Protein AF-0000000071049756 (afdb_homodimer)

Nearest PDB structures (foldseek):
  5l0g-assembly2_D-2  TM=4.565E-01  e=2.942E+00  Homo sapiens
  7sqc-assembly1_C2  TM=4.000E-01  e=3.088E+00  Chlamydomonas reinhardtii
  8u4d-assembly1_A  TM=2.046E-01  e=4.712E-01  Rattus norvegicus
  5vju-assembly1_A  TM=3.887E-01  e=8.916E+00  synthetic construct
  7k4b-assembly1_A  TM=1.771E-01  e=3.240E+00  Homo sapiens

pLDDT: mean 87.48, std 18.54, range [20.84, 98.81]

Structure (mmCIF, N/CA/C/O backbone):
data_AF-0000000071049756-model_v1
#
loop_
_entity.id
_entity.type
_entity.pdbx_description
1 polymer 'Fasting-inducible integral membrane protein tm6p1'
#
loop_
_atom_site.group_PDB
_atom_site.id
_atom_site.type_symbol
_atom_site.label_atom_id
_atom_site.label_alt_id
_atom_site.label_comp_id
_atom_site.label_asym_id
_atom_site.label_entity_id
_atom_site.label_seq_id
_atom_site.pdbx_PDB_ins_code
_atom_site.Cartn_x
_atom_site.Cartn_y
_atom_site.Cartn_z
_atom_site.occupancy
_atom_site.B_iso_or_equiv
_atom_site.auth_seq_id
_atom_site.auth_comp_id
_atom_site.auth_asym_id
_atom_site.auth_atom_id
_atom_site.pdbx_PDB_model_num
ATOM 1 N N . MET A 1 1 ? -2.248 23.75 33.906 1 20.84 1 MET A N 1
ATOM 2 C CA . MET A 1 1 ? -1.941 22.406 33.438 1 20.84 1 MET A CA 1
ATOM 3 C C . MET A 1 1 ? -1.346 22.438 32.031 1 20.84 1 MET A C 1
ATOM 5 O O . MET A 1 1 ? -1.974 22.938 31.094 1 20.84 1 MET A O 1
ATOM 9 N N . SER A 1 2 ? -0.082 22.641 31.875 1 26.31 2 SER A N 1
ATOM 10 C CA . SER A 1 2 ? 0.731 22.734 30.672 1 26.31 2 SER A CA 1
ATOM 11 C C . SER A 1 2 ? 0.388 21.625 29.688 1 26.31 2 SER A C 1
ATOM 13 O O . SER A 1 2 ? 0.354 20.453 30.062 1 26.31 2 SER A O 1
ATOM 15 N N . CYS A 1 3 ? -0.697 21.812 29 1 28.59 3 CYS A N 1
ATOM 16 C CA . CYS A 1 3 ? -1.045 20.875 27.938 1 28.59 3 CYS A CA 1
ATOM 17 C C . CYS A 1 3 ? 0.206 20.266 27.312 1 28.59 3 CYS A C 1
ATOM 19 O O . CYS A 1 3 ? 0.933 20.953 26.594 1 28.59 3 CYS A O 1
ATOM 21 N N . ARG A 1 4 ? 0.969 19.656 28.094 1 33.16 4 ARG A N 1
ATOM 22 C CA . ARG A 1 4 ? 2.111 18.875 27.641 1 33.16 4 ARG A CA 1
ATOM 23 C C . ARG A 1 4 ? 1.804 18.172 26.328 1 33.16 4 ARG A C 1
ATOM 25 O O . ARG A 1 4 ? 1.062 17.188 26.297 1 33.16 4 ARG A O 1
ATOM 32 N N . THR A 1 5 ? 1.308 18.812 25.312 1 37.47 5 THR A N 1
ATOM 33 C CA . THR A 1 5 ? 1.158 18.297 23.953 1 37.47 5 THR A CA 1
ATOM 34 C C . THR A 1 5 ? 2.246 17.281 23.625 1 37.47 5 THR A C 1
ATOM 36 O O . THR A 1 5 ? 3.436 17.594 23.688 1 37.47 5 THR A O 1
ATOM 39 N N . ASP A 1 6 ? 2.266 16.25 24.297 1 42.09 6 ASP A N 1
ATOM 40 C CA . ASP A 1 6 ? 3.119 15.117 23.969 1 42.09 6 ASP A CA 1
ATOM 41 C C . ASP A 1 6 ? 3.574 15.164 22.516 1 42.09 6 ASP A C 1
ATOM 43 O O . ASP A 1 6 ? 2.84 14.742 21.625 1 42.09 6 ASP A O 1
ATOM 47 N N . LYS A 1 7 ? 4.109 16.234 22.062 1 50.91 7 LYS A N 1
ATOM 48 C CA . LYS A 1 7 ? 4.609 16.797 20.812 1 50.91 7 LYS A CA 1
ATOM 49 C C . LYS A 1 7 ? 5.527 15.805 20.109 1 50.91 7 LYS A C 1
ATOM 51 O O . LYS A 1 7 ? 6.75 15.898 20.219 1 50.91 7 LYS A O 1
ATOM 56 N N . ARG A 1 8 ? 5.199 14.508 20.094 1 57.44 8 ARG A N 1
ATOM 57 C CA . ARG A 1 8 ? 6.055 13.547 19.406 1 57.44 8 ARG A CA 1
ATOM 58 C C . ARG A 1 8 ? 6.266 13.953 17.953 1 57.44 8 ARG A C 1
ATOM 60 O O . ARG A 1 8 ? 5.32 14.336 17.266 1 57.44 8 ARG A O 1
ATOM 67 N N . GLY A 1 9 ? 7.465 14.258 17.547 1 65.62 9 GLY A N 1
ATOM 68 C CA . GLY A 1 9 ? 7.934 14.766 16.266 1 65.62 9 GLY A CA 1
ATOM 69 C C . GLY A 1 9 ? 7.703 13.805 15.117 1 65.62 9 GLY A C 1
ATOM 70 O O . GLY A 1 9 ? 7.27 12.672 15.328 1 65.62 9 GLY A O 1
ATOM 71 N N . LEU A 1 10 ? 7.629 14.281 13.922 1 79.69 10 LEU A N 1
ATOM 72 C CA . LEU A 1 10 ? 7.445 13.578 12.656 1 79.69 10 LEU A CA 1
ATOM 73 C C . LEU A 1 10 ? 8.641 12.68 12.352 1 79.69 10 LEU A C 1
ATOM 75 O O . LEU A 1 10 ? 8.648 11.969 11.344 1 79.69 10 LEU A O 1
ATOM 79 N N . HIS A 1 11 ? 9.586 12.586 13.406 1 84.31 11 HIS A N 1
ATOM 80 C CA . HIS A 1 11 ? 10.828 11.859 13.148 1 84.31 11 HIS A CA 1
ATOM 81 C C . HIS A 1 11 ? 10.594 10.352 13.148 1 84.31 11 HIS A C 1
ATOM 83 O O . HIS A 1 11 ? 11.43 9.594 12.656 1 84.31 11 HIS A O 1
ATOM 89 N N . TYR A 1 12 ? 9.508 9.906 13.602 1 88 12 TYR A N 1
ATOM 90 C CA . TYR A 1 12 ? 9.25 8.477 13.656 1 88 12 TYR A CA 1
ATOM 91 C C . TYR A 1 12 ? 8.859 7.938 12.281 1 88 12 TYR A C 1
ATOM 93 O O . TYR A 1 12 ? 8.977 6.734 12.023 1 88 12 TYR A O 1
ATOM 101 N N . ILE A 1 13 ? 8.445 8.789 11.375 1 91.25 13 ILE A N 1
ATOM 102 C CA . ILE A 1 13 ? 7.926 8.352 10.086 1 91.25 13 ILE A CA 1
ATOM 103 C C . ILE A 1 13 ? 9.062 7.762 9.25 1 91.25 13 ILE A C 1
ATOM 105 O O . ILE A 1 13 ? 8.977 6.617 8.789 1 91.25 13 ILE A O 1
ATOM 109 N N . PRO A 1 14 ? 10.18 8.484 9.141 1 93.5 14 PRO A N 1
ATOM 110 C CA . PRO A 1 14 ? 11.273 7.895 8.359 1 93.5 14 PRO A CA 1
ATOM 111 C C . PRO A 1 14 ? 11.883 6.668 9.031 1 93.5 14 PRO A C 1
ATOM 113 O O . PRO A 1 14 ? 12.305 5.727 8.352 1 93.5 14 PRO A O 1
ATOM 116 N N . ILE A 1 15 ? 11.914 6.629 10.312 1 94.81 15 ILE A N 1
ATOM 117 C CA . ILE A 1 15 ? 12.438 5.48 11.039 1 94.81 15 ILE A CA 1
ATOM 118 C C . ILE A 1 15 ? 11.555 4.258 10.781 1 94.81 15 ILE A C 1
ATOM 120 O O . ILE A 1 15 ? 12.062 3.176 10.477 1 94.81 15 ILE A O 1
ATOM 124 N N . ALA A 1 16 ? 10.289 4.461 10.867 1 95.69 16 ALA A N 1
ATOM 125 C CA . ALA A 1 16 ? 9.352 3.367 10.633 1 95.69 16 ALA A CA 1
ATOM 126 C C . ALA A 1 16 ? 9.453 2.85 9.203 1 95.69 16 ALA A C 1
ATOM 128 O O . ALA A 1 16 ? 9.438 1.639 8.969 1 95.69 16 ALA A O 1
ATOM 129 N N . ALA A 1 17 ? 9.531 3.738 8.266 1 97.06 17 ALA A N 1
ATOM 130 C CA . ALA A 1 17 ? 9.656 3.338 6.863 1 97.06 17 ALA A CA 1
ATOM 131 C C . ALA A 1 17 ? 10.914 2.508 6.641 1 97.06 17 ALA A C 1
ATOM 133 O O . ALA A 1 17 ? 10.875 1.47 5.977 1 97.06 17 ALA A O 1
ATOM 134 N N . CYS A 1 18 ? 12.023 2.941 7.234 1 97.56 18 CYS A N 1
ATOM 135 C CA . CYS A 1 18 ? 13.289 2.227 7.09 1 97.56 18 CYS A CA 1
ATOM 136 C C . CYS A 1 18 ? 13.211 0.845 7.73 1 97.56 18 CYS A C 1
ATOM 138 O O . CYS A 1 18 ? 13.664 -0.14 7.152 1 97.56 18 CYS A O 1
ATOM 140 N N . LEU A 1 19 ? 12.609 0.785 8.859 1 97.81 19 LEU A N 1
ATOM 141 C CA . LEU A 1 19 ? 12.477 -0.495 9.547 1 97.81 19 LEU A CA 1
ATOM 142 C C . LEU A 1 19 ? 11.617 -1.461 8.742 1 97.81 19 LEU A C 1
ATOM 144 O O . LEU A 1 19 ? 11.906 -2.66 8.688 1 97.81 19 LEU A O 1
ATOM 148 N N . LEU A 1 20 ? 10.602 -0.933 8.133 1 98.56 20 LEU A N 1
ATOM 149 C CA . LEU A 1 20 ? 9.742 -1.768 7.297 1 98.56 20 LEU A CA 1
ATOM 150 C C . LEU A 1 20 ? 10.508 -2.301 6.09 1 98.56 20 LEU A C 1
ATOM 152 O O . LEU A 1 20 ? 10.391 -3.477 5.742 1 98.56 20 LEU A O 1
ATOM 156 N N . ILE A 1 21 ? 11.32 -1.48 5.477 1 98.62 21 ILE A N 1
ATOM 157 C CA . ILE A 1 21 ? 12.07 -1.901 4.301 1 98.62 21 ILE A CA 1
ATOM 158 C C . ILE A 1 21 ? 13.133 -2.924 4.699 1 98.62 21 ILE A C 1
ATOM 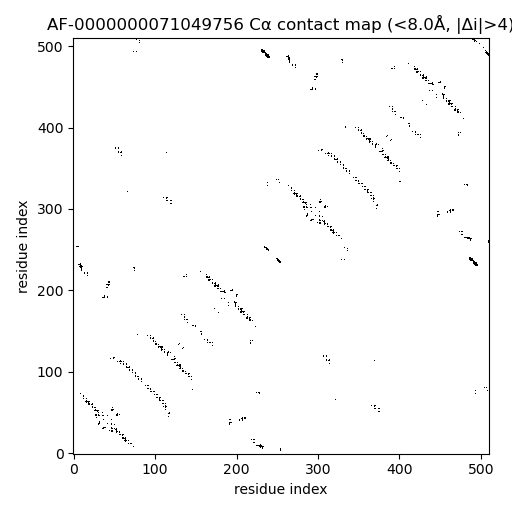160 O O . ILE A 1 21 ? 13.297 -3.949 4.031 1 98.62 21 ILE A O 1
ATOM 164 N N . ILE A 1 22 ? 13.82 -2.672 5.793 1 98.69 22 ILE A N 1
ATOM 165 C CA . ILE A 1 22 ? 14.828 -3.609 6.285 1 98.69 22 ILE A CA 1
ATOM 166 C C . ILE A 1 22 ? 14.164 -4.945 6.613 1 98.69 22 ILE A C 1
ATOM 168 O O . ILE A 1 22 ? 14.672 -6.008 6.238 1 98.69 22 ILE A O 1
ATOM 172 N N . SER A 1 23 ? 13.039 -4.91 7.25 1 98.75 23 SER A N 1
ATOM 173 C CA . SER A 1 23 ? 12.305 -6.129 7.574 1 98.75 23 SER A CA 1
ATOM 174 C C . SER A 1 23 ? 11.875 -6.863 6.312 1 98.75 23 SER A C 1
ATOM 176 O O . SER A 1 23 ? 11.953 -8.094 6.246 1 98.75 23 SER A O 1
ATOM 178 N N . ALA A 1 24 ? 11.391 -6.09 5.34 1 98.75 24 ALA A N 1
ATOM 179 C CA . ALA A 1 24 ? 10.984 -6.695 4.07 1 98.75 24 ALA A CA 1
ATOM 180 C C . ALA A 1 24 ? 12.141 -7.469 3.441 1 98.75 24 ALA A C 1
ATOM 182 O O . ALA A 1 24 ? 11.977 -8.609 3.016 1 98.75 24 ALA A O 1
ATOM 183 N N . CYS A 1 25 ? 13.352 -6.875 3.436 1 98.56 25 CYS A N 1
ATOM 184 C CA . CYS A 1 25 ? 14.516 -7.492 2.816 1 98.56 25 CYS A CA 1
ATOM 185 C C . CYS A 1 25 ? 14.992 -8.695 3.621 1 98.56 25 CYS A C 1
ATOM 187 O O . CYS A 1 25 ? 15.289 -9.75 3.053 1 98.56 25 CYS A O 1
ATOM 189 N N . VAL A 1 26 ? 14.969 -8.555 4.926 1 98.5 26 VAL A N 1
ATOM 190 C CA . VAL A 1 26 ? 15.484 -9.617 5.785 1 98.5 26 VAL A CA 1
ATOM 191 C C . VAL A 1 26 ? 14.531 -10.805 5.77 1 98.5 26 VAL A C 1
ATOM 193 O O . VAL A 1 26 ? 14.961 -11.953 5.621 1 98.5 26 VAL A O 1
ATOM 196 N N . ILE A 1 27 ? 13.273 -10.586 5.859 1 98.56 27 ILE A N 1
ATOM 197 C CA . ILE A 1 27 ? 12.281 -11.656 5.914 1 98.56 27 ILE A CA 1
ATOM 198 C C . ILE A 1 27 ? 12.219 -12.375 4.57 1 98.56 27 ILE A C 1
ATOM 200 O O . ILE A 1 27 ? 12.258 -13.609 4.516 1 98.56 27 ILE A O 1
ATOM 204 N N . SER A 1 28 ? 12.133 -11.609 3.504 1 98.38 28 SER A N 1
ATOM 205 C CA . SER A 1 28 ? 12.039 -12.234 2.189 1 98.38 28 SER A CA 1
ATOM 206 C C . SER A 1 28 ? 13.305 -13.023 1.86 1 98.38 28 SER A C 1
ATOM 208 O O . SER A 1 28 ? 13.227 -14.141 1.337 1 98.38 28 SER A O 1
ATOM 210 N N . TYR A 1 29 ? 14.5 -12.484 2.201 1 98.31 29 TYR A N 1
ATOM 211 C CA . TYR A 1 29 ? 15.75 -13.188 1.979 1 98.31 29 TYR A CA 1
ATOM 212 C C . TYR A 1 29 ? 15.789 -14.492 2.77 1 98.31 29 TYR A C 1
ATOM 214 O O . TYR A 1 29 ? 16.156 -15.539 2.234 1 98.31 29 TYR A O 1
ATOM 222 N N . SER A 1 30 ? 15.391 -14.391 4.074 1 98.5 30 SER A N 1
ATOM 223 C CA . SER A 1 30 ? 15.438 -15.562 4.941 1 98.5 30 SER A CA 1
ATOM 224 C C . SER A 1 30 ? 14.539 -16.672 4.418 1 98.5 30 SER A C 1
ATOM 226 O O . SER A 1 30 ? 14.938 -17.828 4.371 1 98.5 30 SER A O 1
ATOM 228 N N . ILE A 1 31 ? 13.352 -16.359 3.984 1 98.25 31 ILE A N 1
ATOM 229 C CA . ILE A 1 31 ? 12.414 -17.359 3.469 1 98.25 31 ILE A CA 1
ATOM 230 C C . ILE A 1 31 ? 12.93 -17.922 2.146 1 98.25 31 ILE A C 1
ATOM 232 O O . ILE A 1 31 ? 12.953 -19.141 1.948 1 98.25 31 ILE A O 1
ATOM 236 N N . SER A 1 32 ? 13.375 -17.031 1.275 1 97.94 32 SER A N 1
ATOM 237 C CA . SER A 1 32 ? 13.883 -17.453 -0.027 1 97.94 32 SER A CA 1
ATOM 238 C C . SER A 1 32 ? 15.078 -18.391 0.123 1 97.94 32 SER A C 1
ATOM 240 O O . SER A 1 32 ? 15.172 -19.391 -0.583 1 97.94 32 SER A O 1
ATOM 242 N N . ALA A 1 33 ? 15.969 -18.031 1.035 1 97.38 33 ALA A N 1
ATOM 243 C CA . ALA A 1 33 ? 17.156 -18.844 1.29 1 97.38 33 ALA A CA 1
ATOM 244 C C . ALA A 1 33 ? 16.766 -20.219 1.842 1 97.38 33 ALA A C 1
ATOM 246 O O . ALA A 1 33 ? 17.344 -21.234 1.449 1 97.38 33 ALA A O 1
ATOM 247 N N . THR A 1 34 ? 15.773 -20.219 2.76 1 97.38 34 THR A N 1
ATOM 248 C CA . THR A 1 34 ? 15.328 -21.453 3.383 1 97.38 34 THR A CA 1
ATOM 249 C C . THR A 1 34 ? 14.727 -22.391 2.344 1 97.38 34 THR A C 1
ATOM 251 O O . THR A 1 34 ? 14.969 -23.609 2.379 1 97.38 34 THR A O 1
ATOM 254 N N . TYR A 1 35 ? 14.047 -21.891 1.312 1 97.19 35 TYR A N 1
ATOM 255 C CA . TYR A 1 35 ? 13.375 -22.719 0.317 1 97.19 35 TYR A CA 1
ATOM 256 C C . TYR A 1 35 ? 14.242 -22.906 -0.919 1 97.19 35 TYR A C 1
ATOM 258 O O . TYR A 1 35 ? 13.867 -23.625 -1.848 1 97.19 35 TYR A O 1
ATOM 266 N N . GLY A 1 36 ? 15.367 -22.188 -0.987 1 97.12 36 GLY A N 1
ATOM 267 C CA . GLY A 1 36 ? 16.266 -22.297 -2.127 1 97.12 36 GLY A CA 1
ATOM 268 C C . GLY A 1 36 ? 15.727 -21.625 -3.375 1 97.12 36 GLY A C 1
ATOM 269 O O . GLY A 1 36 ? 15.977 -22.078 -4.492 1 97.12 36 GLY A O 1
ATOM 270 N N . HIS A 1 37 ? 14.906 -20.562 -3.152 1 96.75 37 HIS A N 1
ATOM 271 C CA . HIS A 1 37 ? 14.281 -19.859 -4.27 1 96.75 37 HIS A CA 1
ATOM 272 C C . HIS A 1 37 ? 15.266 -18.922 -4.965 1 96.75 37 HIS A C 1
ATOM 274 O O . HIS A 1 37 ? 15.039 -18.516 -6.102 1 96.75 37 HIS A O 1
ATOM 280 N N . SER A 1 38 ? 16.344 -18.5 -4.293 1 96.12 38 SER A N 1
ATOM 281 C CA . SER A 1 38 ? 17.375 -17.641 -4.832 1 96.12 38 SER A CA 1
ATOM 282 C C . SER A 1 38 ? 18.75 -18.031 -4.297 1 96.12 38 SER A C 1
ATOM 284 O O . SER A 1 38 ? 18.859 -18.844 -3.381 1 96.12 38 SER A O 1
ATOM 286 N N . SER A 1 39 ? 19.781 -17.391 -4.949 1 96 39 SER A N 1
ATOM 287 C CA . SER A 1 39 ? 21.141 -17.656 -4.484 1 96 39 SER A CA 1
ATOM 288 C C . SER A 1 39 ? 21.328 -17.203 -3.037 1 96 39 SER A C 1
ATOM 290 O O . SER A 1 39 ? 20.797 -16.172 -2.627 1 96 39 SER A O 1
ATOM 292 N N . LEU A 1 40 ? 22.047 -18 -2.324 1 94.75 40 LEU A N 1
ATOM 293 C CA . LEU A 1 40 ? 22.328 -17.656 -0.937 1 94.75 40 LEU A CA 1
ATOM 294 C C . LEU A 1 40 ? 23.281 -16.469 -0.859 1 94.75 40 LEU A C 1
ATOM 296 O O . LEU A 1 40 ? 23.094 -15.555 -0.045 1 94.75 40 LEU A O 1
ATOM 300 N N . LEU A 1 41 ? 24.266 -16.578 -1.841 1 95.12 41 LEU A N 1
ATOM 301 C CA . LEU A 1 41 ? 25.266 -15.523 -1.833 1 95.12 41 LEU A CA 1
ATOM 302 C C . LEU A 1 41 ? 25.016 -14.531 -2.959 1 95.12 41 LEU A C 1
ATOM 304 O O . LEU A 1 41 ? 24.859 -14.922 -4.121 1 95.12 41 LEU A O 1
ATOM 308 N N . PHE A 1 42 ? 24.938 -13.297 -2.613 1 96.25 42 PHE A N 1
ATOM 309 C CA . PHE A 1 42 ? 24.844 -12.164 -3.531 1 96.25 42 PHE A CA 1
ATOM 310 C C . PHE A 1 42 ? 23.594 -12.266 -4.398 1 96.25 42 PH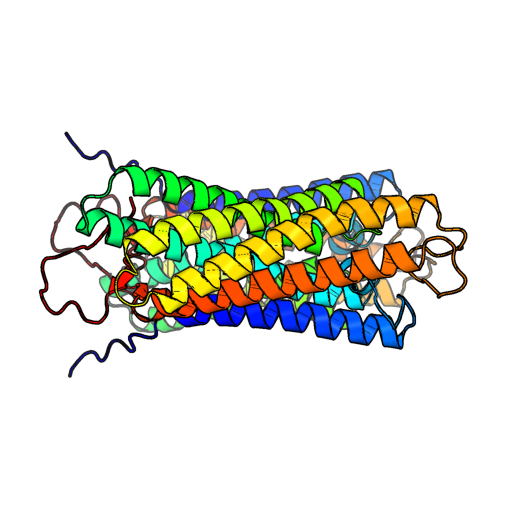E A C 1
ATOM 312 O O . PHE A 1 42 ? 23.672 -12.148 -5.621 1 96.25 42 PHE A O 1
ATOM 319 N N . PRO A 1 43 ? 22.5 -12.555 -3.834 1 98 43 PRO A N 1
ATOM 320 C CA . PRO A 1 43 ? 21.266 -12.484 -4.613 1 98 43 PRO A CA 1
ATOM 321 C C . PRO A 1 43 ? 20.797 -11.055 -4.852 1 98 43 PRO A C 1
ATOM 323 O O . PRO A 1 43 ? 21.172 -10.148 -4.094 1 98 43 PRO A O 1
ATOM 326 N N . TYR A 1 44 ? 20.109 -10.859 -5.953 1 97.94 44 TYR A N 1
ATOM 327 C CA . TYR A 1 44 ? 19.359 -9.609 -6.035 1 97.94 44 TYR A CA 1
ATOM 328 C C . TYR A 1 44 ? 18.281 -9.555 -4.957 1 97.94 44 TYR A C 1
ATOM 330 O O . TYR A 1 44 ? 17.688 -10.578 -4.609 1 97.94 44 TYR A O 1
ATOM 338 N N . ILE A 1 45 ? 18 -8.336 -4.469 1 97.94 45 ILE A N 1
ATOM 339 C CA . ILE A 1 45 ? 16.859 -8.141 -3.572 1 97.94 45 ILE A CA 1
ATOM 340 C C . ILE A 1 45 ? 15.57 -8.602 -4.262 1 97.94 45 ILE A C 1
ATOM 342 O O . ILE A 1 45 ? 14.742 -9.281 -3.658 1 97.94 45 ILE A O 1
ATOM 346 N N . SER A 1 46 ? 15.391 -8.312 -5.504 1 96.06 46 SER A N 1
ATOM 347 C CA . SER A 1 46 ? 14.203 -8.656 -6.277 1 96.06 46 SER A CA 1
ATOM 348 C C . SER A 1 46 ? 14.039 -10.164 -6.391 1 96.06 46 SER A C 1
ATOM 350 O O . SER A 1 46 ? 12.914 -10.672 -6.402 1 96.06 46 SER A O 1
ATOM 352 N N . ASP A 1 47 ? 15.18 -10.914 -6.516 1 97.25 47 ASP A N 1
ATOM 353 C CA . ASP A 1 47 ? 15.125 -12.367 -6.578 1 97.25 47 ASP A CA 1
ATOM 354 C C . ASP A 1 47 ? 14.656 -12.961 -5.25 1 97.25 47 ASP A C 1
ATOM 356 O O . ASP A 1 47 ? 13.938 -13.961 -5.227 1 97.25 47 ASP A O 1
ATOM 360 N N . THR A 1 48 ? 15.055 -12.32 -4.16 1 97.88 48 THR A N 1
ATOM 361 C CA . THR A 1 48 ? 14.727 -12.844 -2.836 1 97.88 48 THR A CA 1
ATOM 362 C C . THR A 1 48 ? 13.258 -12.594 -2.498 1 97.88 48 THR A C 1
ATOM 364 O O . THR A 1 48 ? 12.758 -13.094 -1.492 1 97.88 48 THR A O 1
ATOM 367 N N . ALA A 1 49 ? 12.562 -11.852 -3.357 1 97.44 49 ALA A N 1
ATOM 368 C CA . ALA A 1 49 ? 11.156 -11.516 -3.123 1 97.44 49 ALA A CA 1
ATOM 369 C C . ALA A 1 49 ? 10.289 -11.93 -4.309 1 97.44 49 ALA A C 1
ATOM 371 O O . ALA A 1 49 ? 9.227 -11.352 -4.535 1 97.44 49 ALA A O 1
ATOM 372 N N . ALA A 1 50 ? 10.703 -12.898 -5.039 1 96.25 50 ALA A N 1
ATOM 373 C CA . ALA A 1 50 ? 10.102 -13.172 -6.344 1 96.25 50 ALA A CA 1
ATOM 374 C C . ALA A 1 50 ? 8.984 -14.203 -6.227 1 96.25 50 ALA A C 1
ATOM 376 O O . ALA A 1 50 ? 8.023 -14.188 -7.004 1 96.25 50 ALA A O 1
ATOM 377 N N . LEU A 1 51 ? 9.062 -15.094 -5.258 1 96.56 51 LEU A N 1
ATOM 378 C CA . LEU A 1 51 ? 8.156 -16.234 -5.199 1 96.56 51 LEU A CA 1
ATOM 379 C C . LEU A 1 51 ? 7.387 -16.25 -3.883 1 96.56 51 LEU A C 1
ATOM 381 O O . LEU A 1 51 ? 7.766 -15.562 -2.93 1 96.56 51 LEU A O 1
ATOM 385 N N . LYS A 1 52 ? 6.273 -16.953 -3.896 1 95.25 52 LYS A N 1
ATOM 386 C CA . LYS A 1 52 ? 5.574 -17.172 -2.635 1 95.25 52 LYS A CA 1
ATOM 387 C C . LYS A 1 52 ? 6.32 -18.188 -1.767 1 95.25 52 LYS A C 1
ATOM 389 O O . LYS A 1 52 ? 6.957 -19.109 -2.281 1 95.25 52 LYS A O 1
ATOM 394 N N . PRO A 1 53 ? 6.391 -17.984 -0.457 1 97.12 53 PRO A N 1
ATOM 395 C CA . PRO A 1 53 ? 5.578 -17.016 0.28 1 97.12 53 PRO A CA 1
ATOM 396 C C . PRO A 1 53 ? 6.312 -15.695 0.526 1 97.12 53 PRO A C 1
ATOM 398 O O . PRO A 1 53 ? 5.715 -14.727 1.008 1 97.12 53 PRO A O 1
ATOM 401 N N . GLU A 1 54 ? 7.66 -15.664 0.224 1 97.88 54 GLU A N 1
ATOM 402 C CA . GLU A 1 54 ? 8.469 -14.5 0.573 1 97.88 54 GLU A CA 1
ATOM 403 C C . GLU A 1 54 ? 7.938 -13.242 -0.104 1 97.88 54 GLU A C 1
ATOM 405 O O . GLU A 1 54 ? 8.016 -12.148 0.46 1 97.88 54 GLU A O 1
ATOM 410 N N . ARG A 1 55 ? 7.387 -13.383 -1.289 1 97.69 55 ARG A N 1
ATOM 411 C CA . ARG A 1 55 ? 6.906 -12.203 -2.002 1 97.69 55 ARG A CA 1
ATOM 412 C C . ARG A 1 55 ? 5.738 -11.555 -1.265 1 97.69 55 ARG A C 1
ATOM 414 O O . ARG A 1 55 ? 5.551 -10.344 -1.332 1 97.69 55 ARG A O 1
ATOM 421 N N . CYS A 1 56 ? 4.871 -12.312 -0.598 1 98.19 56 CYS A N 1
ATOM 422 C CA . CYS A 1 56 ? 3.727 -11.797 0.141 1 98.19 56 CYS A CA 1
ATOM 423 C C . CYS A 1 56 ? 4.18 -10.898 1.287 1 98.19 56 CYS A C 1
ATOM 425 O O . CYS A 1 56 ? 3.652 -9.797 1.464 1 98.19 56 CYS A O 1
ATOM 427 N N . PHE A 1 57 ? 5.141 -11.43 2.02 1 98.25 57 PHE A N 1
ATOM 428 C CA . PHE A 1 57 ? 5.676 -10.664 3.141 1 98.25 57 PHE A CA 1
ATOM 429 C C . PHE A 1 57 ? 6.367 -9.398 2.65 1 98.25 57 PHE A C 1
ATOM 431 O O . PHE A 1 57 ? 6.18 -8.32 3.217 1 98.25 57 PHE A O 1
ATOM 438 N N . PHE A 1 58 ? 7.211 -9.562 1.617 1 98.62 58 PHE A N 1
ATOM 439 C CA . PHE A 1 58 ? 7.891 -8.414 1.033 1 98.62 58 PHE A CA 1
ATOM 440 C C . PHE A 1 58 ? 6.887 -7.379 0.552 1 98.62 58 PHE A C 1
ATOM 442 O O . PHE A 1 58 ? 7.027 -6.188 0.838 1 98.62 58 PHE A O 1
ATOM 449 N N . GLY A 1 59 ? 5.871 -7.852 -0.195 1 98.44 59 GLY A N 1
ATOM 450 C CA . GLY A 1 59 ? 4.852 -6.953 -0.716 1 98.44 59 GLY A CA 1
ATOM 451 C C . GLY A 1 59 ? 4.141 -6.164 0.367 1 98.44 59 GLY A C 1
ATOM 452 O O . GLY A 1 59 ? 3.969 -4.949 0.245 1 98.44 59 GLY A O 1
ATOM 453 N N . GLN A 1 60 ? 3.723 -6.805 1.426 1 98.62 60 GLN A N 1
ATOM 454 C CA . GLN A 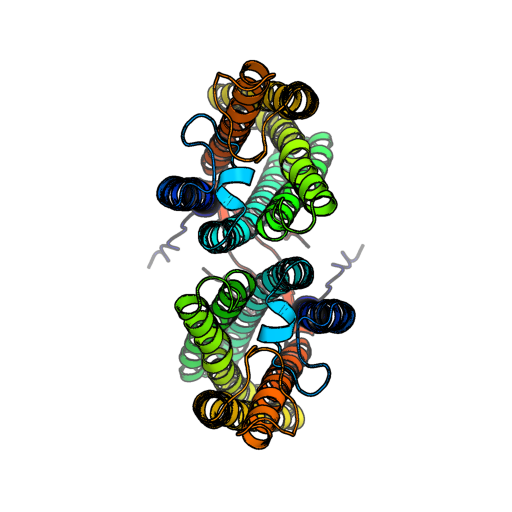1 60 ? 3.018 -6.156 2.525 1 98.62 60 GLN A CA 1
ATOM 455 C C . GLN A 1 60 ? 3.871 -5.062 3.156 1 98.62 60 GLN A C 1
ATOM 457 O O . GLN A 1 60 ? 3.422 -3.92 3.293 1 98.62 60 GLN A O 1
ATOM 462 N N . LEU A 1 61 ? 5.07 -5.414 3.502 1 98.75 61 LEU A N 1
ATOM 463 C CA . LEU A 1 61 ? 5.945 -4.492 4.219 1 98.75 61 LEU A CA 1
ATOM 464 C C . LEU A 1 61 ? 6.383 -3.346 3.314 1 98.75 61 LEU A C 1
ATOM 466 O O . LEU A 1 61 ? 6.414 -2.189 3.744 1 98.75 61 LEU A O 1
ATOM 470 N N . MET A 1 62 ? 6.68 -3.672 2.062 1 98.75 62 MET A N 1
ATOM 471 C CA . MET A 1 62 ? 7.164 -2.65 1.137 1 98.75 62 MET A CA 1
ATOM 472 C C . MET A 1 62 ? 6.055 -1.672 0.777 1 98.75 62 MET A C 1
ATOM 474 O O . MET A 1 62 ? 6.309 -0.484 0.568 1 98.75 62 MET A O 1
ATOM 478 N N . ASN A 1 63 ? 4.816 -2.191 0.631 1 98.75 63 ASN A N 1
ATOM 479 C CA . ASN A 1 63 ? 3.709 -1.278 0.358 1 98.75 63 ASN A CA 1
ATOM 480 C C . ASN A 1 63 ? 3.463 -0.331 1.528 1 98.75 63 ASN A C 1
ATOM 482 O O . ASN A 1 63 ? 3.186 0.853 1.326 1 98.75 63 ASN A O 1
ATOM 486 N N . MET A 1 64 ? 3.553 -0.828 2.748 1 98.38 64 MET A N 1
ATOM 487 C CA . MET A 1 64 ? 3.439 0.039 3.916 1 98.38 64 MET A CA 1
ATOM 488 C C . MET A 1 64 ? 4.57 1.062 3.947 1 98.38 64 MET A C 1
ATOM 490 O O . MET A 1 64 ? 4.344 2.236 4.238 1 98.38 64 MET A O 1
ATOM 494 N N . ALA A 1 65 ? 5.754 0.614 3.643 1 98.5 65 ALA A N 1
ATOM 495 C CA . ALA A 1 65 ? 6.914 1.502 3.621 1 98.5 65 ALA A CA 1
ATOM 496 C C . ALA A 1 65 ? 6.762 2.576 2.549 1 98.5 65 ALA A C 1
ATOM 498 O O . ALA A 1 65 ? 7.133 3.732 2.762 1 98.5 65 ALA A O 1
ATOM 499 N N . ALA A 1 66 ? 6.266 2.141 1.381 1 98.38 66 ALA A N 1
ATOM 500 C CA . ALA A 1 66 ? 6.074 3.09 0.286 1 98.38 66 ALA A CA 1
ATOM 501 C C . ALA A 1 66 ? 5.105 4.199 0.682 1 98.38 66 ALA A C 1
ATOM 503 O O . ALA A 1 66 ? 5.352 5.375 0.411 1 98.38 66 ALA A O 1
ATOM 504 N N . ALA A 1 67 ? 4.027 3.85 1.319 1 96.94 67 ALA A N 1
ATOM 505 C CA . ALA A 1 67 ? 3.057 4.84 1.774 1 96.94 67 ALA A CA 1
ATOM 506 C C . ALA A 1 67 ? 3.678 5.789 2.795 1 96.94 67 ALA A C 1
ATOM 508 O O . ALA A 1 67 ? 3.518 7.008 2.695 1 96.94 67 ALA A O 1
ATOM 509 N N . LEU A 1 68 ? 4.375 5.254 3.756 1 95.69 68 LEU A N 1
ATOM 510 C CA . LEU A 1 68 ? 5.008 6.062 4.793 1 95.69 68 LEU A CA 1
ATOM 511 C C . LEU A 1 68 ? 6.082 6.965 4.195 1 95.69 68 LEU A C 1
ATOM 513 O O . LEU A 1 68 ? 6.234 8.117 4.613 1 95.69 68 LEU A O 1
ATOM 517 N N . SER A 1 69 ? 6.809 6.379 3.26 1 97.25 69 SER A N 1
ATOM 518 C CA . SER A 1 69 ? 7.863 7.156 2.621 1 97.25 69 SER A CA 1
ATOM 519 C C . SER A 1 69 ? 7.289 8.352 1.864 1 97.25 69 SER A C 1
ATOM 521 O O . SER A 1 69 ? 7.844 9.453 1.916 1 97.25 69 SER A O 1
ATOM 523 N N . GLY A 1 70 ? 6.234 8.094 1.119 1 95.88 70 GLY A N 1
ATOM 524 C CA . GLY A 1 70 ? 5.59 9.211 0.447 1 95.88 70 GLY A CA 1
ATOM 525 C C . GLY A 1 70 ? 5.148 10.305 1.397 1 95.88 70 GLY A C 1
ATOM 526 O O . GLY A 1 70 ? 5.348 11.492 1.121 1 95.88 70 GLY A O 1
ATOM 527 N N . PHE A 1 71 ? 4.609 9.891 2.521 1 92.19 71 PHE A N 1
ATOM 528 C CA . PHE A 1 71 ? 4.176 10.844 3.531 1 92.19 71 PHE A CA 1
ATOM 529 C C . PHE A 1 71 ? 5.363 11.594 4.117 1 92.19 71 PHE A C 1
ATOM 531 O O . PHE A 1 71 ? 5.289 12.805 4.352 1 92.19 71 PHE A O 1
ATOM 538 N N . CYS A 1 72 ? 6.387 10.883 4.344 1 92.88 72 CYS A N 1
ATOM 539 C CA . CYS A 1 72 ? 7.609 11.477 4.875 1 92.88 72 CYS A CA 1
ATOM 540 C C . CYS A 1 72 ? 8.141 12.555 3.939 1 92.88 72 CYS A C 1
ATOM 542 O O . CYS A 1 72 ? 8.516 13.641 4.387 1 92.88 72 CYS A O 1
ATOM 544 N N . MET A 1 73 ? 8.148 12.266 2.701 1 94.81 73 MET A N 1
ATOM 545 C CA . MET A 1 73 ? 8.672 13.211 1.717 1 94.81 73 MET A CA 1
ATOM 546 C C . MET A 1 73 ? 7.77 14.438 1.615 1 94.81 73 MET A C 1
ATOM 548 O O . MET A 1 73 ? 8.25 15.547 1.374 1 94.81 73 MET A O 1
ATOM 552 N N . TYR A 1 74 ? 6.547 14.227 1.784 1 92.25 74 TYR A N 1
ATOM 553 C CA . TYR A 1 74 ? 5.613 15.344 1.821 1 92.25 74 TYR A CA 1
ATOM 554 C C . TYR A 1 74 ? 5.887 16.25 3.02 1 92.25 74 TYR A C 1
ATOM 556 O O . TYR A 1 74 ? 5.949 17.469 2.883 1 92.25 74 TYR A O 1
ATOM 564 N N . CYS A 1 75 ? 6.023 15.625 4.16 1 89.12 75 CYS A N 1
ATOM 565 C CA . CYS A 1 75 ? 6.32 16.391 5.375 1 89.12 75 CYS A CA 1
ATOM 566 C C . CYS A 1 75 ? 7.621 17.156 5.227 1 89.12 75 CYS A C 1
ATOM 568 O O . CYS A 1 75 ? 7.711 18.312 5.641 1 89.12 75 CYS A O 1
ATOM 570 N N . TRP A 1 76 ? 8.617 16.5 4.727 1 91.38 76 TRP A N 1
ATOM 571 C CA . TRP A 1 76 ? 9.883 17.188 4.508 1 91.38 76 TRP A CA 1
ATOM 572 C C . TRP A 1 76 ? 9.695 18.406 3.6 1 91.38 76 TRP A C 1
ATOM 574 O O . TRP A 1 76 ? 10.281 19.469 3.84 1 91.38 76 TRP A O 1
ATOM 584 N N . HIS A 1 77 ? 8.961 18.219 2.516 1 91.06 77 HIS A N 1
ATOM 585 C CA . HIS A 1 77 ? 8.68 19.312 1.594 1 91.06 77 HIS A CA 1
ATOM 586 C C . HIS A 1 77 ? 8.078 20.5 2.324 1 91.06 77 HIS A C 1
ATOM 588 O O . HIS A 1 77 ? 8.523 21.641 2.135 1 91.06 77 HIS A O 1
ATOM 594 N N . LYS A 1 78 ? 7.117 20.25 3.215 1 86.44 78 LYS A N 1
ATOM 595 C CA . LYS A 1 78 ? 6.449 21.312 3.947 1 86.44 78 LYS A CA 1
ATOM 596 C C . LYS A 1 78 ? 7.418 22.047 4.879 1 86.44 78 LYS A C 1
ATOM 598 O O . LYS A 1 78 ? 7.422 23.266 4.949 1 86.44 78 LYS A O 1
ATOM 603 N N . GLN A 1 79 ? 8.141 21.25 5.535 1 84.12 79 GLN A N 1
ATOM 604 C CA . GLN A 1 79 ? 9.086 21.875 6.457 1 84.12 79 GLN A CA 1
ATOM 605 C C . GLN A 1 79 ? 10.164 22.641 5.703 1 84.12 79 GLN A C 1
ATOM 607 O O . GLN A 1 79 ? 10.625 23.688 6.16 1 84.12 79 GLN A O 1
ATOM 612 N N . ALA A 1 80 ? 10.656 22.172 4.598 1 87.81 80 ALA A N 1
ATOM 613 C CA . ALA A 1 80 ? 11.688 22.828 3.805 1 87.81 80 ALA A CA 1
ATOM 614 C C . ALA A 1 80 ? 11.188 24.156 3.24 1 87.81 80 ALA A C 1
ATOM 616 O O . ALA A 1 80 ? 11.906 25.156 3.256 1 87.81 80 ALA A O 1
ATOM 617 N N . VAL A 1 81 ? 9.992 24.125 2.719 1 86.25 81 VAL A N 1
ATOM 618 C CA . VAL A 1 81 ? 9.391 25.344 2.182 1 86.25 81 VAL A CA 1
ATOM 619 C C . VAL A 1 81 ? 9.297 26.406 3.277 1 86.25 81 VAL A C 1
ATOM 621 O O . VAL A 1 81 ? 9.594 27.578 3.039 1 86.25 81 VAL A O 1
ATOM 624 N N . GLN A 1 82 ? 8.945 25.984 4.445 1 82.12 82 GLN A N 1
ATOM 625 C CA . GLN A 1 82 ? 8.844 26.906 5.57 1 82.12 82 GLN A CA 1
ATOM 626 C C . GLN A 1 82 ? 10.211 27.484 5.934 1 82.12 82 GLN A C 1
ATOM 628 O O . GLN A 1 82 ? 10.336 28.688 6.176 1 82.12 82 GLN A O 1
ATOM 633 N N . ARG A 1 83 ? 11.18 26.703 5.965 1 81.38 83 ARG A N 1
ATOM 634 C CA . ARG A 1 83 ? 12.523 27.141 6.332 1 81.38 83 ARG A CA 1
ATOM 635 C C . ARG A 1 83 ? 13.109 28.062 5.266 1 81.38 83 ARG A C 1
ATOM 637 O O . ARG A 1 83 ? 13.797 29.031 5.586 1 81.38 83 ARG A O 1
ATOM 644 N N . LEU A 1 84 ? 12.82 27.719 4.078 1 84 84 LEU A N 1
ATOM 645 C CA . LEU A 1 84 ? 13.344 28.531 2.977 1 84 84 LEU A CA 1
ATOM 646 C C . LEU A 1 84 ? 12.641 29.875 2.914 1 84 84 LEU A C 1
ATOM 648 O O . LEU A 1 84 ? 13.25 30.875 2.537 1 84 84 LEU A O 1
ATOM 652 N N . ALA A 1 85 ? 11.367 29.859 3.209 1 77 85 ALA A N 1
ATOM 653 C CA . ALA A 1 85 ? 10.617 31.109 3.25 1 77 85 ALA A CA 1
ATOM 654 C C . ALA A 1 85 ? 11.195 32.062 4.301 1 77 85 ALA A C 1
ATOM 656 O O . ALA A 1 85 ? 11.242 33.281 4.094 1 77 85 ALA A O 1
ATOM 657 N N . LEU A 1 86 ? 11.719 31.547 5.312 1 75.94 86 LEU A N 1
ATOM 658 C CA . LEU A 1 86 ? 12.305 32.344 6.387 1 75.94 86 LEU A CA 1
ATOM 659 C C . LEU A 1 86 ? 13.656 32.906 5.969 1 75.94 86 LEU A C 1
ATOM 661 O O . LEU A 1 86 ? 14.062 33.969 6.438 1 75.94 86 LEU A O 1
ATOM 665 N N . THR A 1 87 ? 14.32 32.188 5.129 1 74.75 87 THR A N 1
ATOM 666 C CA . THR A 1 87 ? 15.664 32.625 4.734 1 74.75 87 THR A CA 1
ATOM 667 C C . THR A 1 87 ? 15.625 33.406 3.42 1 74.75 87 THR A C 1
ATOM 669 O O . THR A 1 87 ? 16.672 33.781 2.883 1 74.75 87 THR A O 1
ATOM 672 N N . ASN A 1 88 ? 14.438 33.688 2.852 1 71.25 88 ASN A N 1
ATOM 673 C CA . ASN A 1 88 ? 14.219 34.469 1.638 1 71.25 88 ASN A CA 1
ATOM 674 C C . ASN A 1 88 ? 14.93 33.875 0.438 1 71.25 88 ASN A C 1
ATOM 676 O O . ASN A 1 88 ? 15.555 34.562 -0.353 1 71.25 88 ASN A O 1
ATOM 680 N N . ARG A 1 89 ? 15.008 32.594 0.387 1 77.62 89 ARG A N 1
ATOM 681 C CA . ARG A 1 89 ? 15.625 31.891 -0.732 1 77.62 89 ARG A CA 1
ATOM 682 C C . ARG A 1 89 ? 14.562 31.297 -1.656 1 77.62 89 ARG A C 1
ATOM 684 O O . ARG A 1 89 ? 14.219 30.125 -1.539 1 77.62 89 ARG A O 1
ATOM 691 N N . GLN A 1 90 ? 14.086 32.031 -2.697 1 77.44 90 GLN A N 1
ATOM 692 C CA . GLN A 1 90 ? 12.961 31.672 -3.564 1 77.44 90 GLN A CA 1
ATOM 693 C C . GLN A 1 90 ? 13.336 30.531 -4.508 1 77.44 90 GLN A C 1
ATOM 695 O O . GLN A 1 90 ? 12.508 29.672 -4.812 1 77.44 90 GLN A O 1
ATOM 700 N N . ARG A 1 91 ? 14.586 30.594 -5.055 1 80.06 91 ARG A N 1
ATOM 701 C CA . ARG A 1 91 ? 15.047 29.531 -5.953 1 80.06 91 ARG A CA 1
ATOM 702 C C . ARG A 1 91 ? 14.961 28.172 -5.277 1 80.06 91 ARG A C 1
ATOM 704 O O . ARG A 1 91 ? 14.711 27.156 -5.938 1 80.06 91 ARG A O 1
ATOM 711 N N . GLY A 1 92 ? 15.055 28.109 -4.02 1 87.12 92 GLY A N 1
ATOM 712 C CA . GLY A 1 92 ? 14.992 26.875 -3.24 1 87.12 92 GLY A CA 1
ATOM 713 C C . GLY A 1 92 ? 13.617 26.234 -3.248 1 87.12 92 GLY A C 1
ATOM 714 O O . GLY A 1 92 ? 13.5 25.016 -3.15 1 87.12 92 GLY A O 1
ATOM 715 N N . LEU A 1 93 ? 12.648 27.062 -3.596 1 87.5 93 LEU A N 1
ATOM 716 C CA . LEU A 1 93 ? 11.273 26.562 -3.574 1 87.5 93 LEU A CA 1
ATOM 717 C C . LEU A 1 93 ? 11.008 25.641 -4.762 1 87.5 93 LEU A C 1
ATOM 719 O O . LEU A 1 93 ? 10.297 24.641 -4.629 1 87.5 93 LEU A O 1
ATOM 723 N N . ASN A 1 94 ? 11.578 26.016 -5.867 1 91.31 94 ASN A N 1
ATOM 724 C CA . ASN A 1 94 ? 11.422 25.156 -7.035 1 91.31 94 ASN A CA 1
ATOM 725 C C . ASN A 1 94 ? 12.094 23.797 -6.828 1 91.31 94 ASN A C 1
ATOM 727 O O . ASN A 1 94 ? 11.578 22.781 -7.273 1 91.31 94 ASN A O 1
ATOM 731 N N . PHE A 1 95 ? 13.219 23.828 -6.18 1 94.44 95 PHE A N 1
ATOM 732 C CA . PHE A 1 95 ? 13.906 22.578 -5.871 1 94.44 95 PHE A CA 1
ATOM 733 C C . PHE A 1 95 ? 13.086 21.734 -4.91 1 94.44 95 PHE A C 1
ATOM 735 O O . PHE A 1 95 ? 13.039 20.5 -5.039 1 94.44 95 PHE A O 1
ATOM 742 N N . CYS A 1 96 ? 12.391 22.375 -4.086 1 93.81 96 CYS A N 1
ATOM 743 C CA . CYS A 1 96 ? 11.555 21.656 -3.131 1 93.81 96 CYS A CA 1
ATOM 744 C C . CYS A 1 96 ? 10.391 20.969 -3.832 1 93.81 96 CYS A C 1
ATOM 746 O O . CYS A 1 96 ? 10.047 19.828 -3.514 1 93.81 96 CYS A O 1
ATOM 748 N N . ARG A 1 97 ? 9.875 21.688 -4.719 1 94.81 97 ARG A N 1
ATOM 749 C CA . ARG A 1 97 ? 8.766 21.109 -5.48 1 94.81 97 ARG A CA 1
ATOM 750 C C . ARG A 1 97 ? 9.242 19.922 -6.312 1 94.81 97 ARG A C 1
ATOM 752 O O . ARG A 1 97 ? 8.562 18.891 -6.375 1 94.81 97 ARG A O 1
ATOM 759 N N . ALA A 1 98 ? 10.312 20.109 -6.945 1 96.94 98 ALA A N 1
ATOM 760 C CA . ALA A 1 98 ? 10.883 19.016 -7.719 1 96.94 98 ALA A CA 1
ATOM 761 C C . ALA A 1 98 ? 11.188 17.812 -6.832 1 96.94 98 ALA A C 1
ATOM 763 O O . ALA A 1 98 ? 10.906 16.672 -7.207 1 96.94 98 ALA A O 1
ATOM 764 N N . ALA A 1 99 ? 11.711 18.031 -5.691 1 97.38 99 ALA A N 1
ATOM 765 C CA . ALA A 1 99 ? 12.016 16.969 -4.746 1 97.38 99 ALA A CA 1
ATOM 766 C C . ALA A 1 99 ? 10.75 16.203 -4.363 1 97.38 99 ALA A C 1
ATOM 768 O O . ALA A 1 99 ? 10.773 14.969 -4.27 1 97.38 99 ALA A O 1
ATOM 769 N N . LEU A 1 100 ? 9.727 16.953 -4.18 1 97.38 100 LEU A N 1
ATOM 770 C CA . LEU A 1 100 ? 8.469 16.297 -3.824 1 97.38 100 LEU A CA 1
ATOM 771 C C . LEU A 1 100 ? 8.016 15.352 -4.93 1 97.38 100 LEU A C 1
ATOM 773 O O . LEU A 1 100 ? 7.648 14.203 -4.66 1 97.38 100 LEU A O 1
ATOM 777 N N . TRP A 1 101 ? 8.109 15.773 -6.156 1 97.94 101 TRP A N 1
ATOM 778 C CA . TRP A 1 101 ? 7.668 14.961 -7.281 1 97.94 101 TRP A CA 1
ATOM 779 C C . TRP A 1 101 ? 8.547 13.719 -7.426 1 97.94 101 TRP A C 1
ATOM 781 O O . TRP A 1 101 ? 8.039 12.609 -7.605 1 97.94 101 TRP A O 1
ATOM 791 N N . PHE A 1 102 ? 9.773 13.867 -7.332 1 98.5 102 PHE A N 1
ATOM 792 C CA . PHE A 1 102 ? 10.68 12.727 -7.461 1 98.5 102 PHE A CA 1
ATOM 793 C C . PHE A 1 102 ? 10.555 11.797 -6.262 1 98.5 102 PHE A C 1
ATOM 795 O O . PHE A 1 102 ? 10.656 10.578 -6.402 1 98.5 102 PHE A O 1
ATOM 802 N N . GLY A 1 103 ? 10.359 12.398 -5.109 1 98.38 103 GLY A N 1
ATOM 803 C CA . GLY A 1 103 ? 10.156 11.586 -3.92 1 98.38 103 GLY A CA 1
ATOM 804 C C . GLY A 1 103 ? 8.906 10.734 -3.99 1 98.38 103 GLY A C 1
ATOM 805 O O . GLY A 1 103 ? 8.961 9.531 -3.729 1 98.38 103 GLY A O 1
ATOM 806 N N . LEU A 1 104 ? 7.797 11.367 -4.375 1 98.12 104 LEU A N 1
ATOM 807 C CA . LEU A 1 104 ? 6.547 10.633 -4.52 1 98.12 104 LEU A CA 1
ATOM 808 C C . LEU A 1 104 ? 6.652 9.594 -5.629 1 98.12 104 LEU A C 1
ATOM 810 O O . LEU A 1 104 ? 6.117 8.492 -5.5 1 98.12 104 LEU A O 1
ATOM 814 N N . GLY A 1 105 ? 7.305 9.961 -6.703 1 98.56 105 GLY A N 1
ATOM 815 C CA . GLY A 1 105 ? 7.551 9 -7.77 1 98.56 105 GLY A CA 1
ATOM 816 C C . GLY A 1 105 ? 8.352 7.797 -7.316 1 98.56 105 GLY A C 1
ATOM 817 O O . GLY A 1 105 ? 8.062 6.664 -7.715 1 98.56 105 GLY A O 1
ATOM 818 N N . SER A 1 106 ? 9.359 8.062 -6.535 1 98.75 106 SER A N 1
ATOM 819 C CA . SER A 1 106 ? 10.18 6.977 -6 1 98.75 106 SER A CA 1
ATOM 820 C C . SER A 1 106 ? 9.359 6.066 -5.086 1 98.75 106 SER A C 1
ATOM 822 O O . SER A 1 106 ? 9.461 4.844 -5.168 1 98.75 106 SER A O 1
ATOM 824 N N . SER A 1 107 ? 8.586 6.715 -4.199 1 98.5 107 SER A N 1
ATOM 825 C CA . SER A 1 107 ? 7.719 5.941 -3.311 1 98.5 107 SER A CA 1
ATOM 826 C C . SER A 1 107 ? 6.723 5.102 -4.102 1 98.5 107 SER A C 1
ATOM 828 O O . SER A 1 107 ? 6.492 3.936 -3.779 1 98.5 107 SER A O 1
ATOM 830 N N . PHE A 1 108 ? 6.152 5.688 -5.148 1 98.62 108 PHE A N 1
ATOM 831 C CA . PHE A 1 108 ? 5.242 4.953 -6.02 1 98.62 108 PHE A CA 1
ATOM 832 C C . PHE A 1 108 ? 5.965 3.795 -6.699 1 98.62 108 PHE A C 1
ATOM 834 O O . PHE A 1 108 ? 5.41 2.699 -6.816 1 98.62 108 PHE A O 1
ATOM 841 N N . GLY A 1 109 ? 7.121 4.035 -7.172 1 98.81 109 GLY A N 1
ATOM 842 C CA . GLY A 1 109 ? 7.93 2.969 -7.742 1 98.81 109 GLY A CA 1
ATOM 843 C C . GLY A 1 109 ? 8.141 1.805 -6.793 1 98.81 109 GLY A C 1
ATOM 844 O O . GLY A 1 109 ? 8.125 0.646 -7.215 1 98.81 109 GLY A O 1
ATOM 845 N N . GLY A 1 110 ? 8.398 2.135 -5.512 1 98.62 110 GLY A N 1
ATOM 846 C CA . GLY A 1 110 ? 8.516 1.088 -4.508 1 98.62 110 GLY A CA 1
ATOM 847 C C . GLY A 1 110 ? 7.273 0.227 -4.395 1 98.62 110 GLY A C 1
ATOM 848 O O . GLY A 1 110 ? 7.367 -0.994 -4.25 1 98.62 110 GLY A O 1
ATOM 849 N N . SER A 1 111 ? 6.105 0.831 -4.469 1 98.69 111 SER A N 1
ATOM 850 C CA . SER A 1 111 ? 4.844 0.1 -4.445 1 98.69 111 SER A CA 1
ATOM 851 C C . SER A 1 111 ? 4.695 -0.792 -5.672 1 98.69 111 SER A C 1
ATOM 853 O O . SER A 1 111 ? 4.25 -1.938 -5.566 1 98.69 111 SER A O 1
ATOM 855 N N . VAL A 1 112 ? 5.078 -0.303 -6.809 1 98.69 112 VAL A N 1
ATOM 856 C CA . VAL A 1 112 ? 4.992 -1.069 -8.047 1 98.69 112 VAL A CA 1
ATOM 857 C C . VAL A 1 112 ? 5.887 -2.305 -7.953 1 98.69 112 VAL A C 1
ATOM 859 O O . VAL A 1 112 ? 5.453 -3.414 -8.273 1 98.69 112 VAL A O 1
ATOM 862 N N . VAL A 1 113 ? 7.121 -2.104 -7.469 1 98.44 113 VAL A N 1
ATOM 863 C CA . VAL A 1 113 ? 8.055 -3.217 -7.328 1 98.44 113 VAL A CA 1
ATOM 864 C C . VAL A 1 113 ? 7.496 -4.23 -6.328 1 98.44 113 VAL A C 1
ATOM 866 O O . VAL A 1 113 ? 7.672 -5.441 -6.5 1 98.44 113 VAL A O 1
ATOM 869 N N . ALA A 1 114 ? 6.777 -3.771 -5.316 1 98.25 114 ALA A N 1
ATOM 870 C CA . ALA A 1 114 ? 6.223 -4.629 -4.273 1 98.25 114 ALA A CA 1
ATOM 871 C C . ALA A 1 114 ? 5.117 -5.523 -4.828 1 98.25 114 ALA A C 1
ATOM 873 O O . ALA A 1 114 ? 4.953 -6.664 -4.391 1 98.25 114 ALA A O 1
ATOM 874 N N . ASN A 1 115 ? 4.391 -5.008 -5.801 1 98.31 115 ASN A N 1
ATOM 875 C CA . ASN A 1 115 ? 3.205 -5.723 -6.266 1 98.31 115 ASN A CA 1
ATOM 876 C C . ASN A 1 115 ? 3.463 -6.43 -7.594 1 98.31 115 ASN A C 1
ATOM 878 O O . ASN A 1 115 ? 2.809 -7.426 -7.906 1 98.31 115 ASN A O 1
ATOM 882 N N . PHE A 1 116 ? 4.336 -5.859 -8.375 1 97.94 116 PHE A N 1
ATOM 883 C CA . PHE A 1 116 ? 4.754 -6.484 -9.617 1 97.94 116 PHE A CA 1
ATOM 884 C C . PHE A 1 116 ? 6.141 -7.109 -9.477 1 97.94 116 PHE A C 1
ATOM 886 O O . PHE A 1 116 ? 7.148 -6.465 -9.766 1 97.94 116 PHE A O 1
ATOM 893 N N . GLN A 1 117 ? 6.16 -8.375 -9.039 1 94.44 117 GLN A N 1
ATOM 894 C CA . GLN A 1 117 ? 7.422 -9.094 -8.898 1 94.44 117 GLN A CA 1
ATOM 895 C C . GLN A 1 117 ? 8.039 -9.383 -10.266 1 94.44 117 GLN A C 1
ATOM 897 O O . GLN A 1 117 ? 7.348 -9.344 -11.289 1 94.44 117 GLN A O 1
ATOM 902 N N . GLU A 1 118 ? 9.266 -9.656 -10.258 1 92.06 118 GLU A N 1
ATOM 903 C CA . GLU A 1 118 ? 9.961 -9.898 -11.523 1 92.06 118 GLU A CA 1
ATOM 904 C C . GLU A 1 118 ? 9.391 -11.117 -12.234 1 92.06 118 GLU A C 1
ATOM 906 O O . GLU A 1 118 ? 9.484 -11.227 -13.461 1 92.06 118 GLU A O 1
ATOM 911 N N . THR A 1 119 ? 8.75 -12.023 -11.469 1 89.06 119 THR A N 1
ATOM 912 C CA . THR A 1 119 ? 8.148 -13.219 -12.047 1 89.06 119 THR A CA 1
ATOM 913 C C . THR A 1 119 ? 6.719 -12.945 -12.492 1 89.06 119 THR A C 1
ATOM 915 O O . THR A 1 119 ? 6.086 -13.789 -13.125 1 89.06 119 THR A O 1
ATOM 918 N N . GLY A 1 120 ? 6.199 -11.867 -12.148 1 91.44 120 GLY A N 1
ATOM 919 C CA . GLY A 1 120 ? 4.859 -11.477 -12.555 1 91.44 120 GLY A CA 1
ATOM 920 C C . GLY A 1 120 ? 4.816 -10.805 -13.914 1 91.44 120 GLY A C 1
ATOM 921 O O . GLY A 1 120 ? 4.82 -11.484 -14.945 1 91.44 120 GLY A O 1
ATOM 922 N N . VAL A 1 121 ? 4.832 -9.484 -13.867 1 93.56 121 VAL A N 1
ATOM 923 C CA . VAL A 1 121 ? 4.938 -8.695 -15.086 1 93.56 121 VAL A CA 1
ATOM 924 C C . VAL A 1 121 ? 6.27 -7.949 -15.102 1 93.56 121 VAL A C 1
ATOM 926 O O . VAL A 1 121 ? 6.379 -6.852 -14.547 1 93.56 121 VAL A O 1
ATOM 929 N N . TRP A 1 122 ? 7.258 -8.461 -15.867 1 94.44 122 TRP A N 1
ATOM 930 C CA . TRP A 1 122 ? 8.648 -8.016 -15.812 1 94.44 122 TRP A CA 1
ATOM 931 C C . TRP A 1 122 ? 8.773 -6.559 -16.234 1 94.44 122 TRP A C 1
ATOM 933 O O . TRP A 1 122 ? 9.484 -5.781 -15.594 1 94.44 122 TRP A O 1
ATOM 943 N N . THR A 1 123 ? 8.055 -6.184 -17.281 1 95.94 123 THR A N 1
ATOM 944 C CA . THR A 1 123 ? 8.164 -4.828 -17.797 1 95.94 123 THR A CA 1
ATOM 945 C C . THR A 1 123 ? 7.68 -3.809 -16.781 1 95.94 123 THR A C 1
ATOM 947 O O . THR A 1 123 ? 8.32 -2.771 -16.578 1 95.94 123 THR A O 1
ATOM 950 N N . VAL A 1 124 ? 6.586 -4.129 -16.094 1 97.62 124 VAL A N 1
ATOM 951 C CA . VAL A 1 124 ? 6.051 -3.213 -15.086 1 97.62 124 VAL A CA 1
ATOM 952 C C . VAL A 1 124 ? 6.969 -3.189 -13.867 1 97.62 124 VAL A C 1
ATOM 954 O O . VAL A 1 124 ? 7.199 -2.131 -13.273 1 97.62 124 VAL A O 1
ATOM 957 N N . HIS A 1 125 ? 7.551 -4.355 -13.555 1 97.56 125 HIS A N 1
ATOM 958 C CA . HIS A 1 125 ? 8.523 -4.418 -12.469 1 97.56 125 HIS A CA 1
ATOM 959 C C . HIS A 1 125 ? 9.719 -3.508 -12.734 1 97.56 125 HIS A C 1
ATOM 961 O O . HIS A 1 125 ? 10.133 -2.748 -11.859 1 97.56 125 HIS A O 1
ATOM 967 N N . MET A 1 126 ? 10.211 -3.562 -13.969 1 97.06 126 MET A N 1
ATOM 968 C CA . MET A 1 126 ? 11.375 -2.762 -14.32 1 97.06 126 MET A CA 1
ATOM 969 C C . MET A 1 126 ? 11.047 -1.273 -14.289 1 97.06 126 MET A C 1
ATOM 971 O O . MET A 1 126 ? 11.867 -0.463 -13.852 1 97.06 126 MET A O 1
ATOM 975 N N . LEU A 1 127 ? 9.875 -0.947 -14.703 1 97.81 127 LEU A N 1
ATOM 976 C CA . LEU A 1 127 ? 9.453 0.446 -14.617 1 97.81 127 LEU A CA 1
ATOM 977 C C . LEU A 1 127 ? 9.391 0.907 -13.164 1 97.81 127 LEU A C 1
ATOM 979 O O . LEU A 1 127 ? 9.812 2.021 -12.844 1 97.81 127 LEU A O 1
ATOM 983 N N . GLY A 1 128 ? 8.875 0.062 -12.32 1 98.5 128 GLY A N 1
ATOM 984 C CA . GLY A 1 128 ? 8.859 0.361 -10.898 1 98.5 128 GLY A CA 1
ATOM 985 C C . GLY A 1 128 ? 10.242 0.499 -10.297 1 98.5 128 GLY A C 1
ATOM 986 O O . GLY A 1 128 ? 10.5 1.421 -9.516 1 98.5 128 GLY A O 1
ATOM 987 N N . ALA A 1 129 ? 11.117 -0.406 -10.688 1 98.06 129 ALA A N 1
ATOM 988 C CA . ALA A 1 129 ? 12.484 -0.397 -10.172 1 98.06 129 ALA A CA 1
ATOM 989 C C . ALA A 1 129 ? 13.227 0.866 -10.602 1 98.06 129 ALA A C 1
ATOM 991 O O . ALA A 1 129 ? 13.93 1.486 -9.797 1 98.06 129 ALA A O 1
ATOM 992 N N . VAL A 1 130 ? 13.039 1.244 -11.828 1 97.75 130 VAL A N 1
ATOM 993 C CA . VAL A 1 130 ? 13.672 2.457 -12.336 1 97.75 130 VAL A CA 1
ATOM 994 C C . VAL A 1 130 ? 13.117 3.676 -11.602 1 97.75 130 VAL A C 1
ATOM 996 O O . VAL A 1 130 ? 13.875 4.547 -11.164 1 97.75 130 VAL A O 1
ATOM 999 N N . SER A 1 131 ? 11.844 3.719 -11.453 1 98.62 131 SER A N 1
ATOM 1000 C CA . SER A 1 131 ? 11.211 4.816 -10.727 1 98.62 131 SER A CA 1
ATOM 1001 C C . SER A 1 131 ? 11.719 4.883 -9.289 1 98.62 131 SER A C 1
ATOM 1003 O O . SER A 1 131 ? 12.07 5.957 -8.797 1 98.62 131 SER A O 1
ATOM 1005 N N . LEU A 1 132 ? 11.781 3.752 -8.641 1 98.62 132 LEU A N 1
ATOM 1006 C CA . LEU A 1 132 ? 12.211 3.672 -7.254 1 98.62 132 LEU A CA 1
ATOM 1007 C C . LEU A 1 132 ? 13.641 4.188 -7.098 1 98.62 132 LEU A C 1
ATOM 1009 O O . LEU A 1 132 ? 13.898 5.074 -6.281 1 98.62 132 LEU A O 1
ATOM 1013 N N . PHE A 1 133 ? 14.523 3.748 -7.941 1 98.69 133 PHE A N 1
ATOM 1014 C CA . PHE A 1 133 ? 15.945 4.004 -7.719 1 98.69 133 PHE A CA 1
ATOM 1015 C C . PHE A 1 133 ? 16.375 5.301 -8.398 1 98.69 133 PHE A C 1
ATOM 1017 O O . PHE A 1 133 ? 17.078 6.117 -7.793 1 98.69 133 PHE A O 1
ATOM 1024 N N . VAL A 1 134 ? 15.961 5.5 -9.641 1 98.5 134 VAL A N 1
ATOM 1025 C CA . VAL A 1 134 ? 16.406 6.695 -10.359 1 98.5 134 VAL A CA 1
ATOM 1026 C C . VAL A 1 134 ? 15.766 7.934 -9.734 1 98.5 134 VAL A C 1
ATOM 1028 O O . VAL A 1 134 ? 16.469 8.906 -9.422 1 98.5 134 VAL A O 1
ATOM 1031 N N . PHE A 1 135 ? 14.453 7.902 -9.547 1 98.75 135 PHE A N 1
ATOM 1032 C CA . PHE A 1 135 ? 13.812 9.039 -8.891 1 98.75 135 PHE A CA 1
ATOM 1033 C C . PHE A 1 135 ? 14.32 9.195 -7.461 1 98.75 135 PHE A C 1
ATOM 1035 O O . PHE A 1 135 ? 14.43 10.312 -6.953 1 98.75 135 PHE A O 1
ATOM 1042 N N . GLY A 1 136 ? 14.625 8.086 -6.801 1 98.69 136 GLY A N 1
ATOM 1043 C CA . GLY A 1 136 ? 15.211 8.156 -5.473 1 98.69 136 GLY A CA 1
ATOM 1044 C C . GLY A 1 136 ? 16.547 8.875 -5.441 1 98.69 136 GLY A C 1
ATOM 1045 O O . GLY A 1 136 ? 16.781 9.727 -4.586 1 98.69 136 GLY A O 1
ATOM 1046 N N . ILE A 1 137 ? 17.391 8.57 -6.367 1 98.75 137 ILE A N 1
ATOM 1047 C CA . ILE A 1 137 ? 18.719 9.18 -6.461 1 98.75 137 ILE A CA 1
ATOM 1048 C C . ILE A 1 137 ? 18.562 10.68 -6.738 1 98.75 137 ILE A C 1
ATOM 1050 O O . ILE A 1 137 ? 19.266 11.492 -6.125 1 98.75 137 ILE A O 1
ATOM 1054 N N . VAL A 1 138 ? 17.672 11.031 -7.609 1 98.62 138 VAL A N 1
ATOM 1055 C CA . VAL A 1 138 ? 17.438 12.438 -7.91 1 98.62 138 VAL A CA 1
ATOM 1056 C C . VAL A 1 138 ? 16.891 13.148 -6.672 1 98.62 138 VAL A C 1
ATOM 1058 O O . VAL A 1 138 ? 17.312 14.258 -6.352 1 98.62 138 VAL A O 1
ATOM 1061 N N . TYR A 1 139 ? 15.977 12.508 -6.004 1 98.44 139 TYR A N 1
ATOM 1062 C CA . TYR A 1 139 ? 15.398 13.07 -4.793 1 98.44 139 TYR A CA 1
ATOM 1063 C C . TYR A 1 139 ? 16.484 13.398 -3.768 1 98.44 139 TYR A C 1
ATOM 1065 O O . TYR A 1 139 ? 16.547 14.523 -3.266 1 98.44 139 TYR A O 1
ATOM 1073 N N . VAL A 1 140 ? 17.312 12.414 -3.436 1 97.81 140 VAL A N 1
ATOM 1074 C CA . VAL A 1 140 ? 18.297 12.625 -2.379 1 97.81 140 VAL A CA 1
ATOM 1075 C C . VAL A 1 140 ? 19.297 13.695 -2.809 1 97.81 140 VAL A C 1
ATOM 1077 O O . VAL A 1 140 ? 19.812 14.453 -1.977 1 97.81 140 VAL A O 1
ATOM 1080 N N . SER A 1 141 ? 19.578 13.789 -4.109 1 97.44 141 SER A N 1
ATOM 1081 C CA . SER A 1 141 ? 20.484 14.812 -4.609 1 97.44 141 SER A CA 1
ATOM 1082 C C . SER A 1 141 ? 19.891 16.203 -4.438 1 97.44 141 SER A C 1
ATOM 1084 O O . SER A 1 141 ? 20.578 17.125 -3.988 1 97.44 141 SER A O 1
ATOM 1086 N N . ILE A 1 142 ? 18.625 16.359 -4.766 1 96.75 142 ILE A N 1
ATOM 1087 C CA . ILE A 1 142 ? 17.969 17.656 -4.641 1 96.75 142 ILE A CA 1
ATOM 1088 C C . ILE A 1 142 ? 17.875 18.047 -3.166 1 96.75 142 ILE A C 1
ATOM 1090 O O . ILE A 1 142 ? 18.172 19.188 -2.799 1 96.75 142 ILE A O 1
ATOM 1094 N N . VAL A 1 143 ? 17.484 17.109 -2.346 1 95.44 143 VAL A N 1
ATOM 1095 C CA . VAL A 1 143 ? 17.328 17.375 -0.92 1 95.44 143 VAL A CA 1
ATOM 1096 C C . VAL A 1 143 ? 18.672 17.797 -0.319 1 95.44 143 VAL A C 1
ATOM 1098 O O . VAL A 1 143 ? 18.734 18.688 0.533 1 95.44 143 VAL A O 1
ATOM 1101 N N . THR A 1 144 ? 19.734 17.094 -0.709 1 93.94 144 THR A N 1
ATOM 1102 C CA . THR A 1 144 ? 21.062 17.438 -0.244 1 93.94 144 THR A CA 1
ATOM 1103 C C . THR A 1 144 ? 21.406 18.891 -0.608 1 93.94 144 THR A C 1
ATOM 1105 O O . THR A 1 144 ? 21.922 19.641 0.222 1 93.94 144 THR A O 1
ATOM 1108 N N . HIS A 1 145 ? 21.094 19.281 -1.792 1 91.69 145 HIS A N 1
ATOM 1109 C CA . HIS A 1 145 ? 21.359 20.641 -2.252 1 91.69 145 HIS A CA 1
ATOM 1110 C C . HIS A 1 145 ? 20.547 21.656 -1.453 1 91.69 145 HIS A C 1
ATOM 1112 O O . HIS A 1 145 ? 21.078 22.688 -1.025 1 91.69 145 HIS A O 1
ATOM 1118 N N . VAL A 1 146 ? 19.297 21.359 -1.221 1 90.25 146 VAL A N 1
ATOM 1119 C CA . VAL A 1 146 ? 18.406 22.266 -0.509 1 90.25 146 VAL A CA 1
ATOM 1120 C C . VAL A 1 146 ? 18.812 22.375 0.956 1 90.25 146 VAL A C 1
ATOM 1122 O O . VAL A 1 146 ? 18.844 23.453 1.532 1 90.25 146 VAL A O 1
ATOM 1125 N N . SER A 1 147 ? 19.094 21.266 1.544 1 84.06 147 SER A N 1
ATOM 1126 C CA . SER A 1 147 ? 19.438 21.234 2.961 1 84.06 147 SER A CA 1
ATOM 1127 C C . SER A 1 147 ? 20.734 22 3.23 1 84.06 147 SER A C 1
ATOM 1129 O O . SER A 1 147 ? 20.906 22.562 4.316 1 84.06 147 SER A O 1
ATOM 1131 N N . ARG A 1 148 ? 21.641 22.047 2.275 1 84.31 148 ARG A N 1
ATOM 1132 C CA . ARG A 1 148 ? 22.859 22.828 2.418 1 84.31 148 ARG A CA 1
ATOM 1133 C C . ARG A 1 148 ? 22.547 24.297 2.67 1 84.31 148 ARG A C 1
ATOM 1135 O O . ARG A 1 148 ? 23.312 25 3.324 1 84.31 148 ARG A O 1
ATOM 1142 N N . CYS A 1 149 ? 21.391 24.719 2.254 1 80.81 149 CYS A N 1
ATOM 1143 C CA . CYS A 1 149 ? 21 26.109 2.379 1 80.81 149 CYS A CA 1
ATOM 1144 C C . CYS A 1 149 ? 20.672 26.453 3.822 1 80.81 149 CYS A C 1
ATOM 1146 O O . CYS A 1 149 ? 20.844 27.594 4.25 1 80.81 149 CYS A O 1
ATOM 1148 N N . TYR A 1 150 ? 20.141 25.453 4.527 1 73.19 150 TYR A N 1
ATOM 1149 C CA . TYR A 1 150 ? 19.734 25.844 5.875 1 73.19 150 TYR A CA 1
ATOM 1150 C C . TYR A 1 150 ? 20.547 25.078 6.922 1 73.19 150 TYR A C 1
ATOM 1152 O O . TYR A 1 150 ? 20.484 25.406 8.109 1 73.19 150 TYR A O 1
ATOM 1160 N N . PHE A 1 151 ? 21.234 24.047 6.641 1 64.12 151 PHE A N 1
ATOM 1161 C CA . PHE A 1 151 ? 22.141 23.375 7.566 1 64.12 151 PHE A CA 1
ATOM 1162 C C . PHE A 1 151 ? 23.5 24.047 7.594 1 64.12 151 PHE A C 1
ATOM 1164 O O . PHE A 1 151 ? 24.531 23.375 7.629 1 64.12 151 PHE A O 1
ATOM 1171 N N . THR A 1 152 ? 23.547 25.266 7.512 1 60.44 152 THR A N 1
ATOM 1172 C CA . THR A 1 152 ? 24.812 25.984 7.48 1 60.44 152 THR A CA 1
ATOM 1173 C C . THR A 1 152 ? 25.656 25.656 8.703 1 60.44 152 THR A C 1
ATOM 1175 O O . THR A 1 152 ? 26.891 25.609 8.617 1 60.44 152 THR A O 1
ATOM 1178 N N . GLN A 1 153 ? 25.047 25.328 9.82 1 56.56 153 GLN A N 1
ATOM 1179 C CA . GLN A 1 153 ? 25.875 25.188 11.016 1 56.56 153 GLN A CA 1
ATOM 1180 C C . GLN A 1 153 ? 26.266 23.734 11.25 1 56.56 153 GLN A C 1
ATOM 1182 O O . GLN A 1 153 ? 27.219 23.453 11.977 1 56.56 153 GLN A O 1
ATOM 1187 N N . VAL A 1 154 ? 25.438 22.844 10.75 1 60.03 154 VAL A N 1
ATOM 1188 C CA . VAL A 1 154 ? 25.766 21.438 10.938 1 60.03 154 VAL A CA 1
ATOM 1189 C C . VAL A 1 154 ? 26.312 20.859 9.633 1 60.03 154 VAL A C 1
ATOM 1191 O O . VAL A 1 154 ? 25.609 20.094 8.953 1 60.03 154 VAL A O 1
ATOM 1194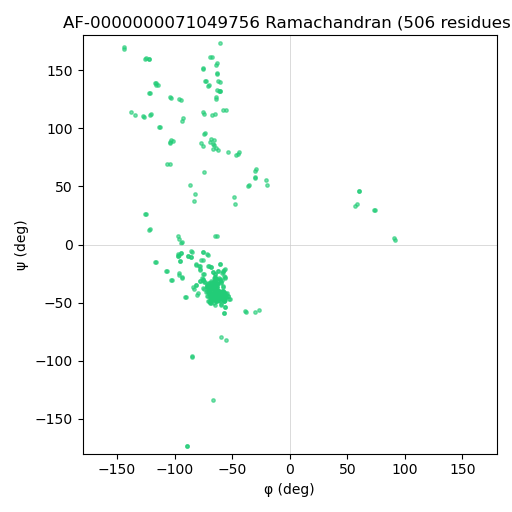 N N . SER A 1 155 ? 27.5 21.281 9.258 1 64.94 155 SER A N 1
ATOM 1195 C CA . SER A 1 155 ? 28.172 20.969 7.992 1 64.94 155 SER A CA 1
ATOM 1196 C C . SER A 1 155 ? 28.328 19.469 7.797 1 64.94 155 SER A C 1
ATOM 1198 O O . SER A 1 155 ? 28.203 18.969 6.676 1 64.94 155 SER A O 1
ATOM 1200 N N . ASN A 1 156 ? 28.281 18.781 8.852 1 83.94 156 ASN A N 1
ATOM 1201 C CA . ASN A 1 156 ? 28.562 17.344 8.773 1 83.94 156 ASN A CA 1
ATOM 1202 C C . ASN A 1 156 ? 27.391 16.578 8.164 1 83.94 156 ASN A C 1
ATOM 1204 O O . ASN A 1 156 ? 27.594 15.625 7.398 1 83.94 156 ASN A O 1
ATOM 1208 N N . LEU A 1 157 ? 26.312 17.094 8.281 1 86.12 157 LEU A N 1
ATOM 1209 C CA . LEU A 1 157 ? 25.156 16.328 7.824 1 86.12 157 LEU A CA 1
ATOM 1210 C C . LEU A 1 157 ? 25 16.422 6.312 1 86.12 157 LEU A C 1
ATOM 1212 O O . LEU A 1 157 ? 24.781 15.422 5.637 1 86.12 157 LEU A O 1
ATOM 1216 N N . TRP A 1 158 ? 25.188 17.656 5.855 1 87 158 TRP A N 1
ATOM 1217 C CA . TRP A 1 158 ? 25 17.781 4.414 1 87 158 TRP A CA 1
ATOM 1218 C C . TRP A 1 158 ? 26.125 17.078 3.656 1 87 158 TRP A C 1
ATOM 1220 O O . TRP A 1 158 ? 25.906 16.531 2.574 1 87 158 TRP A O 1
ATOM 1230 N N . GLN A 1 159 ? 27.359 17.109 4.172 1 91.69 159 GLN A N 1
ATOM 1231 C CA . GLN A 1 159 ? 28.469 16.391 3.551 1 91.69 159 GLN A CA 1
ATOM 1232 C C . GLN A 1 159 ? 28.219 14.891 3.529 1 91.69 159 GLN A C 1
ATOM 1234 O O . GLN A 1 159 ? 28.516 14.219 2.537 1 91.69 159 GLN A O 1
ATOM 1239 N N . PHE A 1 160 ? 27.75 14.414 4.656 1 94.12 160 PHE A N 1
ATOM 1240 C CA . PHE A 1 160 ? 27.406 13 4.738 1 94.12 160 PHE A CA 1
ATOM 1241 C C . PHE A 1 160 ? 26.344 12.641 3.701 1 94.12 160 PHE A C 1
ATOM 1243 O O . PHE A 1 160 ? 26.469 11.633 3.002 1 94.12 160 PHE A O 1
ATOM 1250 N N . ARG A 1 161 ? 25.359 13.5 3.494 1 95.25 161 ARG A N 1
ATOM 1251 C CA . ARG A 1 161 ? 24.312 13.297 2.502 1 95.25 161 ARG A CA 1
ATOM 1252 C C . ARG A 1 161 ? 24.891 13.305 1.088 1 95.25 161 ARG A C 1
ATOM 1254 O O . ARG A 1 161 ? 24.453 12.531 0.231 1 95.25 161 ARG A O 1
ATOM 1261 N N . ALA A 1 162 ? 25.812 14.164 0.922 1 95.5 162 ALA A N 1
ATOM 1262 C CA . ALA A 1 162 ? 26.453 14.242 -0.392 1 95.5 162 ALA A CA 1
ATOM 1263 C C . ALA A 1 162 ? 27.188 12.945 -0.726 1 95.5 162 ALA A C 1
ATOM 1265 O O . ALA A 1 162 ? 27.125 12.469 -1.86 1 95.5 162 ALA A O 1
ATOM 1266 N N . VAL A 1 163 ? 27.875 12.422 0.233 1 97.5 163 VAL A N 1
ATOM 1267 C CA . VAL A 1 163 ? 28.578 11.156 0.047 1 97.5 163 VAL A CA 1
ATOM 1268 C C . VAL A 1 163 ? 27.578 10.055 -0.282 1 97.5 163 VAL A C 1
ATOM 1270 O O . VAL A 1 163 ? 27.781 9.273 -1.212 1 97.5 163 VAL A O 1
ATOM 1273 N N . LEU A 1 164 ? 26.453 10 0.411 1 98.25 164 LEU A N 1
ATOM 1274 C CA . LEU A 1 164 ? 25.422 8.992 0.173 1 98.25 164 LEU A CA 1
ATOM 1275 C C . LEU A 1 164 ? 24.828 9.141 -1.226 1 98.25 164 LEU A C 1
ATOM 1277 O O . LEU A 1 164 ? 24.562 8.141 -1.898 1 98.25 164 LEU A O 1
ATOM 1281 N N . ALA A 1 165 ? 24.656 10.391 -1.636 1 98.12 165 ALA A N 1
ATOM 1282 C CA . ALA A 1 165 ? 24.125 10.641 -2.975 1 98.12 165 ALA A CA 1
ATOM 1283 C C . ALA A 1 165 ? 25.078 10.117 -4.047 1 98.12 165 ALA A C 1
ATOM 1285 O O . ALA A 1 165 ? 24.641 9.523 -5.035 1 98.12 165 ALA A O 1
ATOM 1286 N N . VAL A 1 166 ? 26.344 10.32 -3.82 1 98.44 166 VAL A N 1
ATOM 1287 C CA . VAL A 1 166 ? 27.359 9.867 -4.77 1 98.44 166 VAL A CA 1
ATOM 1288 C C . VAL A 1 166 ? 27.375 8.344 -4.801 1 98.44 166 VAL A C 1
ATOM 1290 O O . VAL A 1 166 ? 27.375 7.734 -5.875 1 98.44 166 VAL A O 1
ATOM 1293 N N . ILE A 1 167 ? 27.391 7.699 -3.652 1 98.75 167 ILE A N 1
ATOM 1294 C CA . ILE A 1 167 ? 27.375 6.242 -3.553 1 98.75 167 ILE A CA 1
ATOM 1295 C C . ILE A 1 167 ? 26.141 5.684 -4.258 1 98.75 167 ILE A C 1
ATOM 1297 O O . ILE A 1 167 ? 26.234 4.707 -5.004 1 98.75 167 ILE A O 1
ATOM 1301 N N . SER A 1 168 ? 25.016 6.293 -4.066 1 98.81 168 SER A N 1
ATOM 1302 C CA . SER A 1 168 ? 23.766 5.859 -4.695 1 98.81 168 SER A CA 1
ATOM 1303 C C . SER A 1 168 ? 23.844 5.984 -6.215 1 98.81 168 SER A C 1
ATOM 1305 O O . SER A 1 168 ? 23.375 5.102 -6.941 1 98.81 168 SER A O 1
ATOM 1307 N N . THR A 1 169 ? 24.438 7.078 -6.66 1 98.75 169 THR A N 1
ATOM 1308 C CA . THR A 1 169 ? 24.547 7.301 -8.102 1 98.75 169 THR A CA 1
ATOM 1309 C C . THR A 1 169 ? 25.453 6.254 -8.742 1 98.75 169 THR A C 1
ATOM 1311 O O . THR A 1 169 ? 25.094 5.664 -9.766 1 98.75 169 THR A O 1
ATOM 1314 N N . ILE A 1 170 ? 26.547 5.984 -8.125 1 98.75 170 ILE A N 1
ATOM 1315 C CA . ILE A 1 170 ? 27.5 5.008 -8.648 1 98.75 170 ILE A CA 1
ATOM 1316 C C . ILE A 1 170 ? 26.859 3.617 -8.641 1 98.75 170 ILE A C 1
ATOM 1318 O O . ILE A 1 170 ? 26.922 2.898 -9.641 1 98.75 170 ILE A O 1
ATOM 1322 N N . SER A 1 171 ? 26.25 3.256 -7.566 1 98.81 171 SER A N 1
ATOM 1323 C CA . SER A 1 171 ? 25.594 1.958 -7.465 1 98.81 171 SER A CA 1
ATOM 1324 C C . SER A 1 171 ? 24.438 1.846 -8.453 1 98.81 171 SER A C 1
ATOM 1326 O O . SER A 1 171 ? 24.219 0.782 -9.039 1 98.81 171 SER A O 1
ATOM 1328 N N . GLY A 1 172 ? 23.703 2.986 -8.648 1 98.69 172 GLY A N 1
ATOM 1329 C CA . GLY A 1 172 ? 22.594 3.006 -9.594 1 98.69 172 GLY A CA 1
ATOM 1330 C C . GLY A 1 172 ? 23.031 2.797 -11.031 1 98.69 172 GLY A C 1
ATOM 1331 O O . GLY A 1 172 ? 22.281 2.266 -11.844 1 98.69 172 GLY A O 1
ATOM 1332 N N . LEU A 1 173 ? 24.203 3.168 -11.336 1 98.56 173 LEU A N 1
ATOM 1333 C CA . LEU A 1 173 ? 24.734 2.969 -12.672 1 98.56 173 LEU A CA 1
ATOM 1334 C C . LEU A 1 173 ? 25.312 1.562 -12.828 1 98.56 173 LEU A C 1
ATOM 1336 O O . LEU A 1 173 ? 25.125 0.927 -13.875 1 98.56 173 LEU A O 1
ATOM 1340 N N . LEU A 1 174 ? 25.922 1.045 -11.812 1 98.75 174 LEU A N 1
ATOM 1341 C CA . LEU A 1 174 ? 26.562 -0.267 -11.867 1 98.75 174 LEU A CA 1
ATOM 1342 C C . LEU A 1 174 ? 25.516 -1.377 -11.914 1 98.75 174 LEU A C 1
ATOM 1344 O O . LEU A 1 174 ? 25.703 -2.387 -12.594 1 98.75 174 LEU A O 1
ATOM 1348 N N . LEU A 1 175 ? 24.438 -1.189 -11.234 1 98.62 175 LEU A N 1
ATOM 1349 C CA . LEU A 1 175 ? 23.406 -2.217 -11.109 1 98.62 175 LEU A CA 1
ATOM 1350 C C . LEU A 1 175 ? 22.906 -2.65 -12.484 1 98.62 175 LEU A C 1
ATOM 1352 O O . LEU A 1 175 ? 23.078 -3.807 -12.875 1 98.62 175 LEU A O 1
ATOM 1356 N N . PRO A 1 176 ? 22.359 -1.715 -13.32 1 98.12 176 PRO A N 1
ATOM 1357 C CA . PRO A 1 176 ? 21.812 -2.176 -14.602 1 98.12 176 PRO A CA 1
ATOM 1358 C C . PRO A 1 176 ? 22.906 -2.514 -15.617 1 98.12 176 PRO A C 1
ATOM 1360 O O . PRO A 1 176 ? 22.719 -3.387 -16.469 1 98.12 176 PRO A O 1
ATOM 1363 N N . THR A 1 177 ? 24.078 -1.862 -15.602 1 98.31 177 THR A N 1
ATOM 1364 C CA . THR A 1 177 ? 25.125 -2.092 -16.594 1 98.31 177 THR A CA 1
ATOM 1365 C C . THR A 1 177 ? 25.75 -3.467 -16.406 1 98.31 177 THR A C 1
ATOM 1367 O O . THR A 1 177 ? 25.828 -4.258 -17.344 1 98.31 177 THR A O 1
ATOM 1370 N N . THR A 1 178 ? 26.109 -3.791 -15.18 1 98.62 178 THR A N 1
ATOM 1371 C CA . THR A 1 178 ? 26.734 -5.082 -14.938 1 98.62 178 THR A CA 1
ATOM 1372 C C . THR A 1 178 ? 25.688 -6.199 -14.922 1 98.62 178 THR A C 1
ATOM 1374 O O . THR A 1 178 ? 25.984 -7.34 -15.289 1 98.62 178 THR A O 1
ATOM 1377 N N . GLY A 1 179 ? 24.484 -5.883 -14.492 1 98 179 GLY A N 1
ATOM 1378 C CA . GLY A 1 179 ? 23.422 -6.867 -14.539 1 98 179 GLY A CA 1
ATOM 1379 C C . GLY A 1 179 ? 23.078 -7.312 -15.953 1 98 179 GLY A C 1
ATOM 1380 O O . GLY A 1 179 ? 22.812 -8.492 -16.188 1 98 179 GLY A O 1
ATOM 1381 N N . THR A 1 180 ? 23.078 -6.34 -16.891 1 97.44 180 THR A N 1
ATOM 1382 C CA . THR A 1 180 ? 22.781 -6.656 -18.281 1 97.44 180 THR A CA 1
ATOM 1383 C C . THR A 1 180 ? 23.859 -7.57 -18.859 1 97.44 180 THR A C 1
ATOM 1385 O O . THR A 1 180 ? 23.547 -8.555 -19.547 1 97.44 180 THR A O 1
ATOM 1388 N N . VAL A 1 181 ? 25.078 -7.305 -18.594 1 98.19 181 VAL A N 1
ATOM 1389 C CA . VAL A 1 181 ? 26.188 -8.141 -19.078 1 98.19 181 VAL A CA 1
ATOM 1390 C C . VAL A 1 181 ? 26.078 -9.539 -18.453 1 98.19 181 VAL A C 1
ATOM 1392 O O . VAL A 1 181 ? 26.234 -10.539 -19.156 1 98.19 181 VAL A O 1
ATOM 1395 N N . ALA A 1 182 ? 25.797 -9.578 -17.156 1 98.12 182 ALA A N 1
ATOM 1396 C CA . ALA A 1 182 ? 25.625 -10.859 -16.469 1 98.12 182 ALA A CA 1
ATOM 1397 C C . ALA A 1 182 ? 24.547 -11.703 -17.141 1 98.12 182 ALA A C 1
ATOM 1399 O O . ALA A 1 182 ? 24.734 -12.891 -17.391 1 98.12 182 ALA A O 1
ATOM 1400 N N . ARG A 1 183 ? 23.438 -11.078 -17.406 1 96.19 183 ARG A N 1
ATOM 1401 C CA . ARG A 1 183 ? 22.297 -11.797 -17.984 1 96.19 183 ARG A CA 1
ATOM 1402 C C . ARG A 1 183 ? 22.641 -12.312 -19.391 1 96.19 183 ARG A C 1
ATOM 1404 O O . ARG A 1 183 ? 22.25 -13.43 -19.75 1 96.19 183 ARG A O 1
ATOM 1411 N N . TYR A 1 184 ? 23.312 -11.539 -20.172 1 97 184 TYR A N 1
ATOM 1412 C CA . TYR A 1 184 ? 23.672 -11.93 -21.531 1 97 184 TYR A CA 1
ATOM 1413 C C . TYR A 1 184 ? 24.625 -13.117 -21.516 1 97 184 TYR A C 1
ATOM 1415 O O . TYR A 1 184 ? 24.562 -13.984 -22.391 1 97 184 TYR A O 1
ATOM 1423 N N . ARG A 1 185 ? 25.406 -13.234 -20.5 1 97.62 185 ARG A N 1
ATOM 1424 C CA . ARG A 1 185 ? 26.422 -14.266 -20.453 1 97.62 185 ARG A CA 1
ATOM 1425 C C . ARG A 1 185 ? 25.938 -15.5 -19.719 1 97.62 185 ARG A C 1
ATOM 1427 O O . ARG A 1 185 ? 26.547 -16.562 -19.781 1 97.62 185 ARG A O 1
ATOM 1434 N N . TYR A 1 186 ? 24.875 -15.328 -19.047 1 97.12 186 TYR A N 1
ATOM 1435 C CA . TYR A 1 186 ? 24.391 -16.375 -18.156 1 97.12 186 TYR A CA 1
ATOM 1436 C C . TYR A 1 186 ? 24.094 -17.656 -18.938 1 97.12 186 TYR A C 1
ATOM 1438 O O . TYR A 1 186 ? 23.438 -17.609 -19.984 1 97.12 186 TYR A O 1
ATOM 1446 N N . ASP A 1 187 ? 24.562 -18.797 -18.484 1 97.19 187 ASP A N 1
ATOM 1447 C CA . ASP A 1 187 ? 24.391 -20.062 -19.188 1 97.19 187 ASP A CA 1
ATOM 1448 C C . ASP A 1 187 ? 23.656 -21.078 -18.312 1 97.19 187 ASP A C 1
ATOM 1450 O O . ASP A 1 187 ? 23.672 -22.281 -18.594 1 97.19 187 ASP A O 1
ATOM 1454 N N . GLY A 1 188 ? 23.078 -20.562 -17.234 1 94.56 188 GLY A N 1
ATOM 1455 C CA . GLY A 1 188 ? 22.359 -21.469 -16.344 1 94.56 188 GLY A CA 1
ATOM 1456 C C . GLY A 1 188 ? 20.906 -21.641 -16.719 1 94.56 188 GLY A C 1
ATOM 1457 O O . GLY A 1 188 ? 20.469 -21.203 -17.797 1 94.56 188 GLY A O 1
ATOM 1458 N N . MET A 1 189 ? 20.125 -22.344 -15.891 1 93.06 189 MET A N 1
ATOM 1459 C CA . MET A 1 189 ? 18.734 -22.688 -16.203 1 93.06 189 MET A CA 1
ATOM 1460 C C . MET A 1 189 ? 17.766 -21.859 -15.375 1 93.06 189 MET A C 1
ATOM 1462 O O . MET A 1 189 ? 16.594 -21.719 -15.727 1 93.06 189 MET A O 1
ATOM 1466 N N . ASN A 1 190 ? 18.203 -21.359 -14.266 1 94 190 ASN A N 1
ATOM 1467 C CA . ASN A 1 190 ? 17.406 -20.547 -13.359 1 94 190 ASN A CA 1
ATOM 1468 C C . ASN A 1 190 ? 18.078 -19.219 -13.047 1 94 190 ASN A C 1
ATOM 1470 O O . ASN A 1 190 ? 19.047 -19.172 -12.273 1 94 190 ASN A O 1
ATOM 1474 N N . ILE A 1 191 ? 17.562 -18.156 -13.531 1 92.75 191 ILE A N 1
ATOM 1475 C CA . ILE A 1 191 ? 18.219 -16.859 -13.516 1 92.75 191 ILE A CA 1
ATOM 1476 C C . ILE A 1 191 ? 18.266 -16.312 -12.094 1 92.75 191 ILE A C 1
ATOM 1478 O O . ILE A 1 191 ? 18.938 -15.312 -11.828 1 92.75 191 ILE A O 1
ATOM 1482 N N . ARG A 1 192 ? 17.594 -16.938 -11.133 1 95 192 ARG A N 1
ATOM 1483 C CA . ARG A 1 192 ? 17.594 -16.484 -9.75 1 95 192 ARG A CA 1
ATOM 1484 C C . ARG A 1 192 ? 18.672 -17.219 -8.945 1 95 192 ARG A C 1
ATOM 1486 O O . ARG A 1 192 ? 18.891 -16.891 -7.773 1 95 192 ARG A O 1
ATOM 1493 N N . ILE A 1 193 ? 19.281 -18.203 -9.602 1 95.88 193 ILE A N 1
ATOM 1494 C CA . ILE A 1 193 ? 20.312 -18.984 -8.945 1 95.88 193 ILE A CA 1
ATOM 1495 C C . ILE A 1 193 ? 21.625 -18.875 -9.719 1 95.88 193 ILE A C 1
ATOM 1497 O O . ILE A 1 193 ? 21.75 -19.406 -10.82 1 95.88 193 ILE A O 1
ATOM 1501 N N . TRP A 1 194 ? 22.578 -18.203 -9.086 1 96.31 194 TRP A N 1
ATOM 1502 C CA . TRP A 1 194 ? 23.891 -17.984 -9.68 1 96.31 194 TRP A CA 1
ATOM 1503 C C . TRP A 1 194 ? 24.969 -18.703 -8.883 1 96.31 194 TRP A C 1
ATOM 1505 O O . TRP A 1 194 ? 24.953 -18.688 -7.648 1 96.31 194 TRP A O 1
ATOM 1515 N N . THR A 1 195 ? 25.891 -19.344 -9.57 1 95.44 195 THR A N 1
ATOM 1516 C CA . THR A 1 195 ? 27.094 -19.953 -8.984 1 95.44 195 THR A CA 1
ATOM 1517 C C . THR A 1 195 ? 28.344 -19.438 -9.672 1 95.44 195 THR A C 1
ATOM 1519 O O . THR A 1 195 ? 28.281 -18.922 -10.781 1 95.44 195 THR A O 1
ATOM 1522 N N . PRO A 1 196 ? 29.5 -19.578 -8.984 1 96.44 196 PRO A N 1
ATOM 1523 C CA . PRO A 1 196 ? 30.734 -19.078 -9.578 1 96.44 196 PRO A CA 1
ATOM 1524 C C . PRO A 1 196 ? 31.062 -19.75 -10.906 1 96.44 196 PRO A C 1
ATOM 1526 O O . PRO A 1 196 ? 31.859 -19.219 -11.695 1 96.44 196 PRO A O 1
ATOM 1529 N N . GLU A 1 197 ? 30.453 -20.906 -11.242 1 96.19 197 GLU A N 1
ATOM 1530 C CA . GLU A 1 197 ? 30.703 -21.625 -12.492 1 96.19 197 GLU A CA 1
ATOM 1531 C C . GLU A 1 197 ? 29.906 -21.016 -13.641 1 96.19 197 GLU A C 1
ATOM 1533 O O . GLU A 1 197 ? 30.203 -21.281 -14.812 1 96.19 197 GLU A O 1
ATOM 1538 N N . ASN A 1 198 ? 28.891 -20.219 -13.352 1 97.12 198 ASN A N 1
ATOM 1539 C CA . ASN A 1 198 ? 28.109 -19.578 -14.391 1 97.12 198 ASN A CA 1
ATOM 1540 C C . ASN A 1 198 ? 28.891 -18.484 -15.102 1 97.12 198 ASN A C 1
ATOM 1542 O O . ASN A 1 198 ? 29.625 -17.734 -14.453 1 97.12 198 ASN A O 1
ATOM 1546 N N . GLN A 1 199 ? 28.766 -18.484 -16.359 1 97.62 199 GLN A N 1
ATOM 1547 C CA . GLN A 1 199 ? 29.344 -17.359 -17.094 1 97.62 199 GLN A CA 1
ATOM 1548 C C . GLN A 1 199 ? 28.703 -16.047 -16.688 1 97.62 199 GLN A C 1
ATOM 1550 O O . GLN A 1 199 ? 27.469 -15.961 -16.562 1 97.62 199 GLN A O 1
ATOM 1555 N N . GLY A 1 200 ? 29.516 -15.031 -16.406 1 97.75 200 GLY A N 1
ATOM 1556 C CA . GLY A 1 200 ? 29 -13.727 -16.031 1 97.75 200 GLY A CA 1
ATOM 1557 C C . GLY A 1 200 ? 28.844 -13.57 -14.523 1 97.75 200 GLY A C 1
ATOM 1558 O O . GLY A 1 200 ? 28.328 -12.547 -14.055 1 97.75 200 GLY A O 1
ATOM 1559 N N . TYR A 1 201 ? 29.25 -14.562 -13.797 1 97.94 201 TYR A N 1
ATOM 1560 C CA . TYR A 1 201 ? 29.062 -14.578 -12.352 1 97.94 201 TYR A CA 1
ATOM 1561 C C . TYR A 1 201 ? 29.656 -13.336 -11.703 1 97.94 201 TYR A C 1
ATOM 1563 O O . TYR A 1 201 ? 29.047 -12.734 -10.82 1 97.94 201 TYR A O 1
ATOM 1571 N N . GLY A 1 202 ? 30.859 -12.969 -12.102 1 98.25 202 GLY A N 1
ATOM 1572 C CA . GLY A 1 202 ? 31.469 -11.766 -11.547 1 98.25 202 GLY A CA 1
ATOM 1573 C C . GLY A 1 202 ? 30.625 -10.523 -11.75 1 98.25 202 GLY A C 1
ATOM 1574 O O . GLY A 1 202 ? 30.484 -9.711 -10.836 1 98.25 202 GLY A O 1
ATOM 1575 N N . PHE A 1 203 ? 30.062 -10.352 -12.906 1 98.56 203 PHE A N 1
ATOM 1576 C CA . PHE A 1 203 ? 29.203 -9.227 -13.203 1 98.56 203 PHE A CA 1
ATOM 1577 C C . PHE A 1 203 ? 27.922 -9.281 -12.367 1 98.56 203 PHE A C 1
ATOM 1579 O O . PHE A 1 203 ? 27.438 -8.25 -11.906 1 98.56 203 PHE A O 1
ATOM 1586 N N . HIS A 1 204 ? 27.391 -10.5 -12.188 1 98.38 204 HIS A N 1
ATOM 1587 C CA . HIS A 1 204 ? 26.219 -10.688 -11.344 1 98.38 204 HIS A CA 1
ATOM 1588 C C . HIS A 1 204 ? 26.484 -10.234 -9.914 1 98.38 204 HIS A C 1
ATOM 1590 O O . HIS A 1 204 ? 25.672 -9.539 -9.312 1 98.38 204 HIS A O 1
ATOM 1596 N N . VAL A 1 205 ? 27.656 -10.578 -9.391 1 98.56 205 VAL A N 1
ATOM 1597 C CA . VAL A 1 205 ? 28.016 -10.234 -8.023 1 98.56 205 VAL A CA 1
ATOM 1598 C C . VAL A 1 205 ? 28.109 -8.711 -7.875 1 98.56 205 VAL A C 1
ATOM 1600 O O . VAL A 1 205 ? 27.562 -8.141 -6.926 1 98.56 205 VAL A O 1
ATOM 1603 N N . VAL A 1 206 ? 28.734 -8.094 -8.812 1 98.69 206 VAL A N 1
ATOM 1604 C CA . VAL A 1 206 ? 28.844 -6.641 -8.773 1 98.69 206 VAL A CA 1
ATOM 1605 C C . VAL A 1 206 ? 27.469 -6.008 -8.852 1 98.69 206 VAL A C 1
ATOM 1607 O O . VAL A 1 206 ? 27.156 -5.074 -8.102 1 98.69 206 VAL A O 1
ATOM 1610 N N . SER A 1 207 ? 26.656 -6.512 -9.695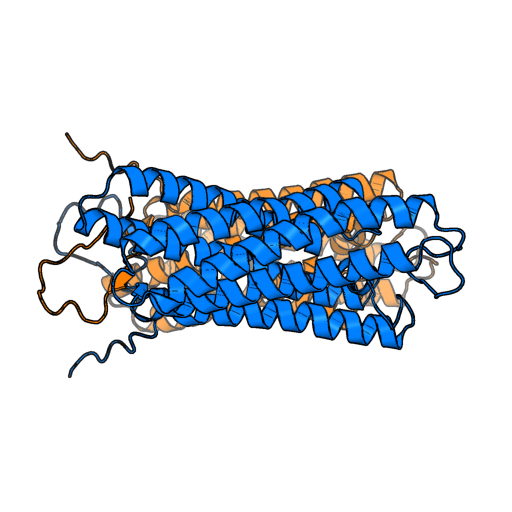 1 98.69 207 SER A N 1
ATOM 1611 C CA . SER A 1 207 ? 25.328 -5.961 -9.883 1 98.69 207 SER A CA 1
ATOM 1612 C C . SER A 1 207 ? 24.469 -6.141 -8.633 1 98.69 207 SER A C 1
ATOM 1614 O O . SER A 1 207 ? 23.875 -5.18 -8.133 1 98.69 207 SER A O 1
ATOM 1616 N N . SER A 1 208 ? 24.422 -7.336 -8.133 1 98.5 208 SER A N 1
ATOM 1617 C CA . SER A 1 208 ? 23.594 -7.609 -6.957 1 98.5 208 SER A CA 1
ATOM 1618 C C . SER A 1 208 ? 24.094 -6.84 -5.738 1 98.5 208 SER A C 1
ATOM 1620 O O . SER A 1 208 ? 23.312 -6.285 -4.977 1 98.5 208 SER A O 1
ATOM 1622 N N . LEU A 1 209 ? 25.406 -6.766 -5.559 1 98.5 209 LEU A N 1
ATOM 1623 C CA . LEU A 1 209 ? 25.969 -5.984 -4.465 1 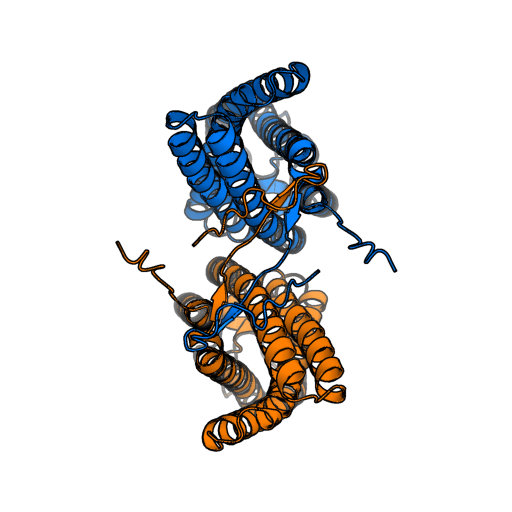98.5 209 LEU A CA 1
ATOM 1624 C C . LEU A 1 209 ? 25.625 -4.508 -4.617 1 98.5 209 LEU A C 1
ATOM 1626 O O . LEU A 1 209 ? 25.359 -3.822 -3.625 1 98.5 209 LEU A O 1
ATOM 1630 N N . SER A 1 210 ? 25.656 -4.023 -5.84 1 98.75 210 SER A N 1
ATOM 1631 C CA . SER A 1 210 ? 25.281 -2.639 -6.105 1 98.75 210 SER A CA 1
ATOM 1632 C C . SER A 1 210 ? 23.844 -2.365 -5.711 1 98.75 210 SER A C 1
ATOM 1634 O O . SER A 1 210 ? 23.516 -1.279 -5.223 1 98.75 210 SER A O 1
ATOM 1636 N N . GLU A 1 211 ? 22.984 -3.277 -5.969 1 98.69 211 GLU A N 1
ATOM 1637 C CA . GLU A 1 211 ? 21.594 -3.129 -5.551 1 98.69 211 GLU A CA 1
ATOM 1638 C C . GLU A 1 211 ? 21.484 -2.975 -4.035 1 98.69 211 GLU A C 1
ATOM 1640 O O . GLU A 1 211 ? 20.766 -2.102 -3.543 1 98.69 211 GLU A O 1
ATOM 1645 N N . TRP A 1 212 ? 22.188 -3.795 -3.301 1 98.69 212 TRP A N 1
ATOM 1646 C CA . TRP A 1 212 ? 22.172 -3.748 -1.842 1 98.69 212 TRP A CA 1
ATOM 1647 C C . TRP A 1 212 ? 22.766 -2.443 -1.331 1 98.69 212 TRP A C 1
ATOM 1649 O O . TRP A 1 212 ? 22.234 -1.822 -0.411 1 98.69 212 TRP A O 1
ATOM 1659 N N . ILE A 1 213 ? 23.844 -2.07 -1.921 1 98.69 213 ILE A N 1
ATOM 1660 C CA . ILE A 1 213 ? 24.5 -0.834 -1.522 1 98.69 213 ILE A CA 1
ATOM 1661 C C . ILE A 1 213 ? 23.594 0.357 -1.824 1 98.69 213 ILE A C 1
ATOM 1663 O O . ILE A 1 213 ? 23.469 1.274 -1.009 1 98.69 213 ILE A O 1
ATOM 1667 N N . LEU A 1 214 ? 23 0.339 -3.01 1 98.75 214 LEU A N 1
ATOM 1668 C CA . LEU A 1 214 ? 22.062 1.395 -3.395 1 98.75 214 LEU A CA 1
ATOM 1669 C C . LEU A 1 214 ? 20.922 1.501 -2.393 1 98.75 214 LEU A C 1
ATOM 1671 O O . LEU A 1 214 ? 20.609 2.594 -1.909 1 98.75 214 LEU A O 1
ATOM 1675 N N . THR A 1 215 ? 20.328 0.382 -2.041 1 98.69 215 THR A N 1
ATOM 1676 C CA . THR A 1 215 ? 19.219 0.342 -1.085 1 98.69 215 THR A CA 1
ATOM 1677 C C . THR A 1 215 ? 19.672 0.845 0.282 1 98.69 215 THR A C 1
ATOM 1679 O O . THR A 1 215 ? 19.016 1.689 0.89 1 98.69 215 THR A O 1
ATOM 1682 N N . ALA A 1 216 ? 20.812 0.384 0.735 1 98.62 216 ALA A N 1
ATOM 1683 C CA . ALA A 1 216 ? 21.344 0.78 2.039 1 98.62 216 ALA A CA 1
ATOM 1684 C C . ALA A 1 216 ? 21.641 2.275 2.078 1 98.62 216 ALA A C 1
ATOM 1686 O O . ALA A 1 216 ? 21.375 2.943 3.078 1 98.62 216 ALA A O 1
ATOM 1687 N N . SER A 1 217 ? 22.234 2.758 1.015 1 98.44 217 SER A N 1
ATOM 1688 C CA . SER A 1 217 ? 22.578 4.176 0.945 1 98.44 217 SER A CA 1
ATOM 1689 C C . SER A 1 217 ? 21.328 5.051 0.974 1 98.44 217 SER A C 1
ATOM 1691 O O . SER A 1 217 ? 21.281 6.062 1.674 1 98.44 217 SER A O 1
ATOM 1693 N N . LEU A 1 218 ? 20.312 4.688 0.26 1 98.19 218 LEU A N 1
ATOM 1694 C CA . LEU A 1 218 ? 19.062 5.438 0.257 1 98.19 218 LEU A CA 1
ATOM 1695 C C . LEU A 1 218 ? 18.391 5.375 1.622 1 98.19 218 LEU A C 1
ATOM 1697 O O . LEU A 1 218 ? 17.828 6.367 2.086 1 98.19 218 LEU A O 1
ATOM 1701 N N . LEU A 1 219 ? 18.484 4.223 2.281 1 98.12 219 LEU A N 1
ATOM 1702 C CA . LEU A 1 219 ? 17.891 4.078 3.609 1 98.12 219 LEU A CA 1
ATOM 1703 C C . LEU A 1 219 ? 18.641 4.949 4.625 1 98.12 219 LEU A C 1
ATOM 1705 O O . LEU A 1 219 ? 18 5.598 5.465 1 98.12 219 LEU A O 1
ATOM 1709 N N . MET A 1 220 ? 19.938 4.906 4.523 1 96.75 220 MET A N 1
ATOM 1710 C CA . MET A 1 220 ? 20.734 5.75 5.414 1 96.75 220 MET A CA 1
ATOM 1711 C C . MET A 1 220 ? 20.375 7.223 5.223 1 96.75 220 MET A C 1
ATOM 1713 O O . MET A 1 220 ? 20.281 7.973 6.195 1 96.75 220 MET A O 1
ATOM 1717 N N . PHE A 1 221 ? 20.234 7.59 4.004 1 96 221 PHE A N 1
ATOM 1718 C CA . PHE A 1 221 ? 19.812 8.953 3.723 1 96 221 PHE A CA 1
ATOM 1719 C C . PHE A 1 221 ? 18.484 9.258 4.387 1 96 221 PHE A C 1
ATOM 1721 O O . PHE A 1 221 ? 18.312 10.32 4.992 1 96 221 PHE A O 1
ATOM 1728 N N . TYR A 1 222 ? 17.562 8.336 4.234 1 93.81 222 TYR A N 1
ATOM 1729 C CA . TYR A 1 222 ? 16.234 8.508 4.809 1 93.81 222 TYR A CA 1
ATOM 1730 C C . TYR A 1 222 ? 16.312 8.703 6.32 1 93.81 222 TYR A C 1
ATOM 1732 O O . TYR A 1 222 ? 15.57 9.508 6.887 1 93.81 222 TYR A O 1
ATOM 1740 N N . VAL A 1 223 ? 17.203 8.055 6.973 1 92.69 223 VAL A N 1
ATOM 1741 C CA . VAL A 1 223 ? 17.391 8.188 8.414 1 92.69 223 VAL A CA 1
ATOM 1742 C C . VAL A 1 223 ? 17.875 9.594 8.75 1 92.69 223 VAL A C 1
ATOM 1744 O O . VAL A 1 223 ? 17.5 10.164 9.773 1 92.69 223 VAL A O 1
ATOM 1747 N N . THR A 1 224 ? 18.625 10.195 7.918 1 91.06 224 THR A N 1
ATOM 1748 C CA . THR A 1 224 ? 19.141 11.539 8.172 1 91.06 224 THR A CA 1
ATOM 1749 C C . THR A 1 224 ? 17.984 12.555 8.172 1 91.06 224 THR A C 1
ATOM 1751 O O . THR A 1 224 ? 18.125 13.648 8.719 1 91.06 224 THR A O 1
ATOM 1754 N N . MET A 1 225 ? 16.938 12.195 7.527 1 88.88 225 MET A N 1
ATOM 1755 C CA . MET A 1 225 ? 15.805 13.109 7.469 1 88.88 225 MET A CA 1
ATOM 1756 C C . MET A 1 225 ? 15.125 13.219 8.828 1 88.88 225 MET A C 1
ATOM 1758 O O . MET A 1 225 ? 14.375 14.164 9.078 1 88.88 225 MET A O 1
ATOM 1762 N N . THR A 1 226 ? 15.375 12.25 9.695 1 86.62 226 THR A N 1
ATOM 1763 C CA . THR A 1 226 ? 14.82 12.273 11.047 1 86.62 226 THR A CA 1
ATOM 1764 C C . THR A 1 226 ? 15.312 13.5 11.812 1 86.62 226 THR A C 1
ATOM 1766 O O . THR A 1 226 ? 14.594 14.031 12.664 1 86.62 226 THR A O 1
ATOM 1769 N N . PHE A 1 227 ? 16.469 13.969 11.477 1 82.69 227 PHE A N 1
ATOM 1770 C CA . PHE A 1 227 ? 17.062 15.086 12.203 1 82.69 227 PHE A CA 1
ATOM 1771 C C . PHE A 1 227 ? 16.297 16.375 11.922 1 82.69 227 PHE A C 1
ATOM 1773 O O . PHE A 1 227 ? 16.172 17.234 12.805 1 82.69 227 PHE A O 1
ATOM 1780 N N . GLU A 1 228 ? 15.797 16.516 10.797 1 80.06 228 GLU A N 1
ATOM 1781 C CA . GLU A 1 228 ? 15.008 17.703 10.469 1 80.06 228 GLU A CA 1
ATOM 1782 C C . GLU A 1 228 ? 13.578 17.562 10.984 1 80.06 228 GLU A C 1
ATOM 1784 O O . GLU A 1 228 ? 12.977 18.547 11.422 1 80.06 228 GLU A O 1
ATOM 1789 N N . LEU A 1 229 ? 13.094 16.375 10.938 1 78.31 229 LEU A N 1
ATOM 1790 C CA . LEU A 1 229 ? 11.672 16.172 11.195 1 78.31 229 LEU A CA 1
ATOM 1791 C C . LEU A 1 229 ? 11.414 16.031 12.695 1 78.31 229 LEU A C 1
ATOM 1793 O O . LEU A 1 229 ? 10.266 16.094 13.133 1 78.31 229 LEU A O 1
ATOM 1797 N N . LYS A 1 230 ? 12.438 15.891 13.484 1 76.75 230 LYS A N 1
ATOM 1798 C CA . LYS A 1 230 ? 12.297 15.758 14.93 1 76.75 230 LYS A CA 1
ATOM 1799 C C . LYS A 1 230 ? 11.719 17.031 15.547 1 76.75 230 LYS A C 1
ATOM 1801 O O . LYS A 1 230 ? 11.039 16.969 16.578 1 76.75 230 LYS A O 1
ATOM 1806 N N . ASP A 1 231 ? 11.914 18.078 14.906 1 72.62 231 ASP A N 1
ATOM 1807 C CA . ASP A 1 231 ? 11.523 19.375 15.469 1 72.62 231 ASP A CA 1
ATOM 1808 C C . ASP A 1 231 ? 10.125 19.781 14.992 1 72.62 231 ASP A C 1
ATOM 1810 O O . ASP A 1 231 ? 9.625 20.844 15.367 1 72.62 231 ASP A O 1
ATOM 1814 N N . TYR A 1 232 ? 9.555 18.859 14.203 1 70.06 232 TYR A N 1
ATOM 1815 C CA . TYR A 1 232 ? 8.289 19.25 13.609 1 70.06 232 TYR A CA 1
ATOM 1816 C C . TYR A 1 232 ? 7.176 18.281 14 1 70.06 232 TYR A C 1
ATOM 1818 O O . TYR A 1 232 ? 7.426 17.094 14.172 1 70.06 232 TYR A O 1
ATOM 1826 N N . THR A 1 233 ? 6.105 18.828 14.438 1 67.62 233 THR A N 1
ATOM 1827 C CA . THR A 1 233 ? 4.91 18.047 14.727 1 67.62 233 THR A CA 1
ATOM 1828 C C . THR A 1 233 ? 3.754 18.453 13.82 1 67.62 233 THR A C 1
ATOM 1830 O O . THR A 1 233 ? 3.725 19.594 13.328 1 67.62 233 THR A O 1
ATOM 1833 N N . ILE A 1 234 ? 3.102 17.312 13.422 1 60.72 234 ILE A N 1
ATOM 1834 C CA . ILE A 1 234 ? 1.889 17.641 12.68 1 60.72 234 ILE A CA 1
ATOM 1835 C C . ILE A 1 234 ? 0.856 18.25 13.617 1 60.72 234 ILE A C 1
ATOM 1837 O O . ILE A 1 234 ? 0.511 17.656 14.648 1 60.72 234 ILE A O 1
ATOM 1841 N N . VAL A 1 235 ? 0.797 19.422 13.859 1 54.56 235 VAL A N 1
ATOM 1842 C CA . VAL A 1 235 ? -0.169 20 14.781 1 54.56 235 VAL A CA 1
ATOM 1843 C C . VAL A 1 235 ? -1.585 19.609 14.359 1 54.56 235 VAL A C 1
ATOM 1845 O O . VAL A 1 235 ? -2.4 19.203 15.195 1 54.56 235 VAL A O 1
ATOM 1848 N N . ALA A 1 236 ? -2.332 20.047 13.555 1 52.31 236 ALA A N 1
ATOM 1849 C CA . ALA A 1 236 ? -3.748 19.734 13.367 1 52.31 236 ALA A CA 1
ATOM 1850 C C . ALA A 1 236 ? -4.082 19.594 11.883 1 52.31 236 ALA A C 1
ATOM 1852 O O . ALA A 1 236 ? -3.48 20.25 11.031 1 52.31 236 ALA A O 1
ATOM 1853 N N . VAL A 1 237 ? -4.453 18.25 11.586 1 53.94 237 VAL A N 1
ATOM 1854 C CA . VAL A 1 237 ? -5.266 18.203 10.375 1 53.94 237 VAL A CA 1
ATOM 1855 C C . VAL A 1 237 ? -6.582 18.953 10.617 1 53.94 237 VAL A C 1
ATOM 1857 O O . VAL A 1 237 ? -7.41 18.5 11.422 1 53.94 237 VAL A O 1
ATOM 1860 N N . LYS A 1 238 ? -6.555 20.234 10.484 1 53.91 238 LYS A N 1
ATOM 1861 C CA . LYS A 1 238 ? -7.781 21 10.648 1 53.91 238 LYS A CA 1
ATOM 1862 C C . LYS A 1 238 ? -8.703 20.844 9.453 1 53.91 238 LYS A C 1
ATOM 1864 O O . LYS A 1 238 ? -8.266 20.938 8.305 1 53.91 238 LYS A O 1
ATOM 1869 N N . VAL A 1 239 ? -9.836 20.156 9.836 1 52.72 239 VAL A N 1
ATOM 1870 C CA . VAL A 1 239 ? -10.891 20.109 8.828 1 52.72 239 VAL A CA 1
ATOM 1871 C C . VAL A 1 239 ? -11.859 21.266 9.031 1 52.72 239 VAL A C 1
ATOM 1873 O O . VAL A 1 239 ? -12.25 21.562 10.164 1 52.72 239 VAL A O 1
ATOM 1876 N N . GLN A 1 240 ? -11.867 22.234 8.203 1 54.44 240 GLN A N 1
ATOM 1877 C CA . GLN A 1 240 ? -12.734 23.406 8.32 1 54.44 240 GLN A CA 1
ATOM 1878 C C . GLN A 1 240 ? -13.992 23.25 7.473 1 54.44 240 GLN A C 1
ATOM 1880 O O . GLN A 1 240 ? -13.93 22.766 6.344 1 54.44 240 GLN A O 1
ATOM 1885 N N . HIS A 1 241 ? -15.148 23.422 8.266 1 57.78 241 HIS A N 1
ATOM 1886 C CA . HIS A 1 241 ? -16.406 23.453 7.535 1 57.78 241 HIS A CA 1
ATOM 1887 C C . HIS A 1 241 ? -16.469 24.656 6.602 1 57.78 241 HIS A C 1
ATOM 1889 O O . HIS A 1 241 ? -16.109 25.766 6.988 1 57.78 241 HIS A O 1
ATOM 1895 N N . ARG A 1 242 ? -16.719 24.547 5.418 1 52.31 242 ARG A N 1
ATOM 1896 C CA . ARG A 1 242 ? -16.734 25.594 4.398 1 52.31 242 ARG A CA 1
ATOM 1897 C C . ARG A 1 242 ? -17.609 26.766 4.832 1 52.31 242 ARG A C 1
ATOM 1899 O O . ARG A 1 242 ? -17.312 27.922 4.527 1 52.31 242 ARG A O 1
ATOM 1906 N N . TRP A 1 243 ? -18.844 26.5 5.332 1 45.38 243 TRP A N 1
ATOM 1907 C CA . TRP A 1 243 ? -19.797 27.594 5.52 1 45.38 243 TRP A CA 1
ATOM 1908 C C . TRP A 1 243 ? -19.594 28.281 6.863 1 45.38 243 TRP A C 1
ATOM 1910 O O . TRP A 1 243 ? -20.328 29.188 7.227 1 45.38 243 TRP A O 1
ATOM 1920 N N . SER A 1 244 ? -18.781 27.875 7.754 1 45.28 244 SER A N 1
ATOM 1921 C CA . SER A 1 244 ? -18.766 28.625 9.008 1 45.28 244 SER A CA 1
ATOM 1922 C C . SER A 1 244 ? -18 29.938 8.852 1 45.28 244 SER A C 1
ATOM 1924 O O . SER A 1 244 ? -16.828 29.938 8.492 1 45.28 244 SER A O 1
ATOM 1926 N N . ARG A 1 245 ? -18.609 31.031 8.438 1 42.91 245 ARG A N 1
ATOM 1927 C CA . ARG A 1 245 ? -18.203 32.438 8.383 1 42.91 245 ARG A CA 1
ATOM 1928 C C . ARG A 1 245 ? -17.406 32.812 9.625 1 42.91 245 ARG A C 1
ATOM 1930 O O . ARG A 1 245 ? -16.812 33.906 9.672 1 42.91 245 ARG A O 1
ATOM 1937 N N . THR A 1 246 ? -17.938 32.656 11.008 1 40.34 246 THR A N 1
ATOM 1938 C CA . THR A 1 246 ? -17.312 33.344 12.156 1 40.34 246 THR A CA 1
ATOM 1939 C C . THR A 1 246 ? -15.922 32.781 12.414 1 40.34 246 THR A C 1
ATOM 1941 O O . THR A 1 246 ? -15.719 31.562 12.438 1 40.34 246 THR A O 1
ATOM 1944 N N . GLN A 1 247 ? -14.836 33.562 12.18 1 38.91 247 GLN A N 1
ATOM 1945 C CA . GLN A 1 247 ? -13.383 33.531 12.312 1 38.91 247 GLN A CA 1
ATOM 1946 C C . GLN A 1 247 ? -12.953 32.656 13.469 1 38.91 247 GLN A C 1
ATOM 1948 O O . GLN A 1 247 ? -11.867 32.062 13.438 1 38.91 247 GLN A O 1
ATOM 1953 N N . ASP A 1 248 ? -13.406 32.906 14.82 1 36.5 248 ASP A N 1
ATOM 1954 C CA . ASP A 1 248 ? -12.93 32.406 16.109 1 36.5 248 ASP A CA 1
ATOM 1955 C C . ASP A 1 248 ? -12.938 30.891 16.172 1 36.5 248 ASP A C 1
ATOM 1957 O O . ASP A 1 248 ? -12.484 30.297 17.156 1 36.5 248 ASP A O 1
ATOM 1961 N N . ASP A 1 249 ? -13.984 30.188 15.719 1 38.03 249 ASP A N 1
ATOM 1962 C CA . ASP A 1 249 ? -14.477 28.938 16.281 1 38.03 249 ASP A CA 1
ATOM 1963 C C . ASP A 1 249 ? -13.445 27.812 16.094 1 38.03 249 ASP A C 1
ATOM 1965 O O . ASP A 1 249 ? -12.438 28 15.422 1 38.03 249 ASP A O 1
ATOM 1969 N N . CYS A 1 250 ? -13.945 26.344 15.547 1 34.38 250 CYS A N 1
ATOM 1970 C CA . CYS A 1 250 ? -13.625 25 16.016 1 34.38 250 CYS A CA 1
ATOM 1971 C C . CYS A 1 250 ? -12.352 24.484 15.352 1 34.38 250 CYS A C 1
ATOM 1973 O O . CYS A 1 250 ? -12.406 23.844 14.305 1 34.38 250 CYS A O 1
ATOM 1975 N N . GLU A 1 251 ? -11.438 25.25 15.438 1 36.59 251 GLU A N 1
ATOM 1976 C CA . GLU A 1 251 ? -10.109 24.703 15.133 1 36.59 251 GLU A CA 1
ATOM 1977 C C . GLU A 1 251 ? -9.812 23.469 15.969 1 36.59 251 GLU A C 1
ATOM 1979 O O . GLU A 1 251 ? -9.875 23.516 17.203 1 36.59 251 GLU A O 1
ATOM 1984 N N . VAL A 1 252 ? -10.305 22.406 15.609 1 36.06 252 VAL A N 1
ATOM 1985 C CA . VAL A 1 252 ? -9.891 21.234 16.391 1 36.06 252 VAL A CA 1
ATOM 1986 C C . VAL A 1 252 ? -8.461 20.844 16.016 1 36.06 252 VAL A C 1
ATOM 1988 O O . VAL A 1 252 ? -8.156 20.625 14.844 1 36.06 252 VAL A O 1
ATOM 1991 N N . VAL A 1 253 ? -7.438 21.312 16.781 1 33.91 253 VAL A N 1
ATOM 1992 C CA . VAL A 1 253 ? -6.035 20.906 16.719 1 33.91 253 VAL A CA 1
ATOM 1993 C C . VAL A 1 253 ? -5.902 19.438 17.141 1 33.91 253 VAL A C 1
ATOM 1995 O O . VAL A 1 253 ? -6.332 19.062 18.234 1 33.91 253 VAL A O 1
ATOM 1998 N N . LEU A 1 254 ? -5.98 18.609 16.281 1 31.72 254 LEU A N 1
ATOM 1999 C CA . LEU A 1 254 ? -5.77 17.203 16.625 1 31.72 254 LEU A CA 1
ATOM 2000 C C . LEU A 1 254 ? -4.355 16.984 17.156 1 31.72 254 LEU A C 1
ATOM 2002 O O . LEU A 1 254 ? -3.377 17.297 16.469 1 31.72 254 LEU A O 1
ATOM 2006 N N . SER A 1 255 ? -4.227 17.328 18.5 1 30.78 255 SER A N 1
ATOM 2007 C CA . SER A 1 255 ? -2.994 16.891 19.141 1 30.78 255 SER A CA 1
ATOM 2008 C C . SER A 1 255 ? -2.828 15.383 19.078 1 30.78 255 SER A C 1
ATOM 2010 O O . SER A 1 255 ? -3.814 14.641 19.094 1 30.78 255 SER A O 1
ATOM 2012 N N . MET B 1 1 ? -7.262 40.562 -3.311 1 20.89 1 MET B N 1
ATOM 2013 C CA . MET B 1 1 ? -7.195 39.312 -4.062 1 20.89 1 MET B CA 1
ATOM 2014 C C . MET B 1 1 ? -7.609 38.125 -3.195 1 20.89 1 MET B C 1
ATOM 2016 O O . MET B 1 1 ? -7.016 37.875 -2.145 1 20.89 1 MET B O 1
ATOM 2020 N N . SER B 1 2 ? -8.859 37.844 -3.066 1 26.27 2 SER B N 1
ATOM 2021 C CA . SER B 1 2 ? -9.516 36.781 -2.289 1 26.27 2 SER B CA 1
ATOM 2022 C C . SER B 1 2 ? -8.812 35.438 -2.443 1 26.27 2 SER B C 1
ATOM 2024 O O . SER B 1 2 ? -8.523 35 -3.562 1 26.27 2 SER B O 1
ATOM 2026 N N . CYS B 1 3 ? -7.746 35.312 -1.707 1 28.81 3 CYS B N 1
ATOM 2027 C CA . CYS B 1 3 ? -7.078 34 -1.678 1 28.81 3 CYS B CA 1
ATOM 2028 C C . CYS B 1 3 ? -8.07 32.875 -1.893 1 28.81 3 CYS B C 1
ATOM 2030 O O . CYS B 1 3 ? -8.875 32.562 -1.007 1 28.81 3 CYS B O 1
ATOM 2032 N N . ARG B 1 4 ? -8.727 32.938 -2.957 1 33.56 4 ARG B N 1
ATOM 2033 C CA . ARG B 1 4 ? -9.594 31.844 -3.408 1 33.56 4 ARG B CA 1
ATOM 2034 C C . ARG B 1 4 ? -9 30.484 -3.053 1 33.56 4 ARG B C 1
ATOM 2036 O O . ARG B 1 4 ? -8.039 30.031 -3.688 1 33.56 4 ARG B O 1
ATOM 2043 N N . THR B 1 5 ? -8.609 30.203 -1.843 1 37.78 5 THR B N 1
ATOM 2044 C CA . THR B 1 5 ? -8.211 28.906 -1.323 1 37.78 5 THR B CA 1
ATOM 2045 C C . THR B 1 5 ? -8.945 27.781 -2.059 1 37.78 5 THR B C 1
ATOM 2047 O O . THR B 1 5 ? -10.18 27.75 -2.068 1 37.78 5 THR B O 1
ATOM 2050 N N . ASP B 1 6 ? -8.711 27.641 -3.252 1 42.66 6 ASP B N 1
ATOM 2051 C CA . ASP B 1 6 ? -9.195 26.516 -4.039 1 42.66 6 ASP B CA 1
ATOM 2052 C C . ASP B 1 6 ? -9.57 25.328 -3.139 1 42.66 6 ASP B C 1
ATOM 2054 O O . ASP B 1 6 ? -8.703 24.578 -2.705 1 42.66 6 ASP B O 1
ATOM 2058 N N . LYS B 1 7 ? -10.422 25.516 -2.193 1 50.62 7 LYS B N 1
ATOM 2059 C CA . LYS B 1 7 ? -11.039 24.812 -1.077 1 50.62 7 LYS B CA 1
ATOM 2060 C C . LYS B 1 7 ? -11.539 23.438 -1.507 1 50.62 7 LYS B C 1
ATOM 2062 O O . LYS B 1 7 ? -12.734 23.25 -1.738 1 50.62 7 LYS B O 1
ATOM 2067 N N . ARG B 1 8 ? -10.852 22.734 -2.422 1 57.53 8 ARG B N 1
ATOM 2068 C CA . ARG B 1 8 ? -11.336 21.422 -2.824 1 57.53 8 ARG B CA 1
ATOM 2069 C C . ARG B 1 8 ? -11.445 20.484 -1.624 1 57.53 8 ARG B C 1
ATOM 2071 O O . ARG B 1 8 ? -10.555 20.453 -0.773 1 57.53 8 ARG B O 1
ATOM 2078 N N . GLY B 1 9 ? -12.617 20.031 -1.266 1 65.19 9 GLY B N 1
ATOM 2079 C CA . GLY B 1 9 ? -13.047 19.234 -0.121 1 65.19 9 GLY B CA 1
ATOM 2080 C C . GLY B 1 9 ? -12.445 17.844 -0.096 1 65.19 9 GLY B C 1
ATOM 2081 O O . GLY B 1 9 ? -11.773 17.438 -1.046 1 65.19 9 GLY B O 1
ATOM 2082 N N . LEU B 1 10 ? -12.32 17.219 1.035 1 79.44 10 LEU B N 1
ATOM 2083 C CA . LEU B 1 10 ? -11.82 15.883 1.345 1 79.44 10 LEU B CA 1
ATOM 2084 C C . LEU B 1 10 ? -12.695 14.812 0.702 1 79.44 10 LEU B C 1
ATOM 2086 O O . LEU B 1 10 ? -12.398 13.617 0.8 1 79.44 10 LEU B O 1
ATOM 2090 N N . HIS B 1 11 ? -13.688 15.312 -0.182 1 84.25 11 HIS B N 1
ATOM 2091 C CA . HIS B 1 11 ? -14.664 14.375 -0.717 1 84.25 11 HIS B CA 1
ATOM 2092 C C . HIS B 1 11 ? -14.062 13.531 -1.835 1 84.25 11 HIS B C 1
ATOM 2094 O O . HIS B 1 11 ? -14.617 12.484 -2.199 1 84.25 11 HIS B O 1
ATOM 2100 N N . TYR B 1 12 ? -12.961 13.875 -2.328 1 87.94 12 TYR B N 1
ATOM 2101 C CA . TYR B 1 12 ? -12.352 13.125 -3.422 1 87.94 12 TYR B CA 1
ATOM 2102 C C . TYR B 1 12 ? -11.672 11.859 -2.902 1 87.94 12 TYR B C 1
ATOM 2104 O O . TYR B 1 12 ? -11.445 10.914 -3.662 1 87.94 12 TYR B O 1
ATOM 2112 N N . ILE B 1 13 ? -11.391 11.781 -1.623 1 91.25 13 ILE B N 1
ATOM 2113 C CA . ILE B 1 13 ? -10.625 10.672 -1.067 1 91.25 13 ILE B CA 1
ATOM 2114 C C . ILE B 1 13 ? -11.461 9.391 -1.116 1 91.25 13 ILE B C 1
ATOM 2116 O O . ILE B 1 13 ? -11.023 8.383 -1.674 1 91.25 13 ILE B O 1
ATOM 2120 N N . PRO B 1 14 ? -12.711 9.461 -0.637 1 93.5 14 PRO B N 1
ATOM 2121 C CA . PRO B 1 14 ? -13.508 8.234 -0.72 1 93.5 14 PRO B CA 1
ATOM 2122 C C . PRO B 1 14 ? -13.859 7.852 -2.156 1 93.5 14 PRO B C 1
ATOM 2124 O O . PRO B 1 14 ? -13.938 6.664 -2.482 1 93.5 14 PRO B O 1
ATOM 2127 N N . ILE B 1 15 ? -14.023 8.797 -3.01 1 94.81 15 ILE B N 1
ATOM 2128 C CA . ILE B 1 15 ? -14.32 8.523 -4.414 1 94.81 15 ILE B CA 1
ATOM 2129 C C . ILE B 1 15 ? -13.133 7.816 -5.062 1 94.81 15 ILE B C 1
ATOM 2131 O O . ILE B 1 15 ? -13.305 6.809 -5.754 1 94.81 15 ILE B O 1
ATOM 2135 N N . ALA B 1 16 ? -11.977 8.328 -4.809 1 95.69 16 ALA B N 1
ATOM 2136 C CA . ALA B 1 16 ? -10.773 7.738 -5.371 1 95.69 16 ALA B CA 1
ATOM 2137 C C . ALA B 1 16 ? -10.562 6.312 -4.859 1 95.69 16 ALA B C 1
ATOM 2139 O O . ALA B 1 16 ? -10.219 5.414 -5.629 1 95.69 16 ALA B O 1
ATOM 2140 N N . ALA B 1 17 ? -10.758 6.113 -3.592 1 97.06 17 ALA B N 1
ATOM 2141 C CA . ALA B 1 17 ? -10.602 4.781 -3.018 1 97.06 17 ALA B CA 1
ATOM 2142 C C . ALA B 1 17 ? -11.57 3.791 -3.658 1 97.06 17 ALA B C 1
ATOM 2144 O O . ALA B 1 17 ? -11.188 2.676 -4.012 1 97.06 17 ALA B O 1
ATOM 2145 N N . CYS B 1 18 ? -12.812 4.215 -3.852 1 97.56 18 CYS B N 1
ATOM 2146 C CA . CYS B 1 18 ? -13.82 3.357 -4.457 1 97.56 18 CYS B CA 1
ATOM 2147 C C . CYS B 1 18 ? -13.469 3.039 -5.906 1 97.56 18 CYS B C 1
ATOM 2149 O O . CYS B 1 18 ? -13.586 1.891 -6.34 1 97.56 18 CYS B O 1
ATOM 2151 N N . LEU B 1 19 ? -13.023 4.008 -6.602 1 97.81 19 LEU B N 1
ATOM 2152 C CA . LEU B 1 19 ? -12.648 3.799 -7.996 1 97.81 19 LEU B CA 1
ATOM 2153 C C . LEU B 1 19 ? -11.484 2.828 -8.109 1 97.81 19 LEU B C 1
ATOM 2155 O O . LEU B 1 19 ? -11.445 1.999 -9.023 1 97.81 19 LEU B O 1
ATOM 2159 N N . LEU B 1 20 ? -10.562 2.945 -7.195 1 98.56 20 LEU B N 1
ATOM 2160 C CA . LEU B 1 20 ? -9.422 2.033 -7.191 1 98.56 20 LEU B CA 1
ATOM 2161 C C . LEU B 1 20 ? -9.875 0.602 -6.922 1 98.56 20 LEU B C 1
ATOM 2163 O O . LEU B 1 20 ? -9.414 -0.333 -7.578 1 98.56 20 LEU B O 1
ATOM 2167 N N . ILE B 1 21 ? -10.781 0.421 -6.012 1 98.62 21 ILE B N 1
ATOM 2168 C CA . ILE B 1 21 ? -11.25 -0.919 -5.668 1 98.62 21 ILE B CA 1
ATOM 2169 C C . ILE B 1 21 ? -12.055 -1.499 -6.832 1 98.62 21 ILE B C 1
ATOM 2171 O O . ILE B 1 21 ? -11.867 -2.66 -7.203 1 98.62 21 ILE B O 1
ATOM 2175 N N . ILE B 1 22 ? -12.914 -0.692 -7.418 1 98.69 22 ILE B N 1
ATOM 2176 C CA . ILE B 1 22 ? -13.695 -1.137 -8.57 1 98.69 22 ILE B CA 1
ATOM 2177 C C . ILE B 1 22 ? -12.758 -1.512 -9.719 1 98.69 22 ILE B C 1
ATOM 2179 O O . ILE B 1 22 ? -12.93 -2.561 -10.344 1 98.69 22 ILE B O 1
ATOM 2183 N N . SER B 1 23 ? -11.773 -0.717 -9.953 1 98.75 23 SER B N 1
ATOM 2184 C CA . SER B 1 23 ? -10.797 -1.009 -11 1 98.75 23 SER B CA 1
ATOM 2185 C C . SER B 1 23 ? -10.039 -2.297 -10.695 1 98.75 23 SER B C 1
ATOM 2187 O O . SER B 1 23 ? -9.789 -3.102 -11.602 1 98.75 23 SER B O 1
ATOM 2189 N N . ALA B 1 24 ? -9.656 -2.463 -9.43 1 98.75 24 ALA B N 1
ATOM 2190 C CA . ALA B 1 24 ? -8.961 -3.684 -9.039 1 98.75 24 ALA B CA 1
ATOM 2191 C C . ALA B 1 24 ? -9.797 -4.918 -9.359 1 98.75 24 ALA B C 1
ATOM 2193 O O . ALA B 1 24 ? -9.289 -5.883 -9.938 1 98.75 24 ALA B O 1
ATOM 2194 N N . CYS B 1 25 ? -11.086 -4.883 -9.055 1 98.56 25 CYS B N 1
ATOM 2195 C CA . CYS B 1 25 ? -11.969 -6.02 -9.266 1 98.56 25 CYS B CA 1
ATOM 2196 C C . CYS B 1 25 ? -12.211 -6.254 -10.758 1 98.56 25 CYS B C 1
ATOM 2198 O O . CYS B 1 25 ? -12.156 -7.387 -11.227 1 98.56 25 CYS B O 1
ATOM 2200 N N . VAL B 1 26 ? -12.398 -5.172 -11.477 1 98.5 26 VAL B N 1
ATOM 2201 C CA . VAL B 1 26 ? -12.719 -5.281 -12.891 1 98.5 26 VAL B CA 1
ATOM 2202 C C . VAL B 1 26 ? -11.5 -5.762 -13.664 1 98.5 26 VAL B C 1
ATOM 2204 O O . VAL B 1 26 ? -11.594 -6.672 -14.492 1 98.5 26 VAL B O 1
ATOM 2207 N N . ILE B 1 27 ? -10.352 -5.242 -13.406 1 98.56 27 ILE B N 1
ATOM 2208 C CA . ILE B 1 27 ? -9.133 -5.586 -14.133 1 98.56 27 ILE B CA 1
ATOM 2209 C C . ILE B 1 27 ? -8.727 -7.02 -13.812 1 98.56 27 ILE B C 1
ATOM 2211 O O . ILE B 1 27 ? -8.438 -7.809 -14.711 1 98.56 27 ILE B O 1
ATOM 2215 N N . SER B 1 28 ? -8.719 -7.352 -12.539 1 98.44 28 SER B N 1
ATOM 2216 C CA . SER B 1 28 ? -8.305 -8.703 -12.164 1 98.44 28 SER B CA 1
ATOM 2217 C C . SER B 1 28 ? -9.273 -9.742 -12.703 1 98.44 28 SER B C 1
ATOM 2219 O O . SER B 1 28 ? -8.852 -10.789 -13.203 1 98.44 28 SER B O 1
ATOM 2221 N N . TYR B 1 29 ? -10.594 -9.469 -12.656 1 98.38 29 TYR B N 1
ATOM 2222 C CA . TYR B 1 29 ? -11.586 -10.383 -13.203 1 98.38 29 TYR B CA 1
ATOM 2223 C C . TYR B 1 29 ? -11.391 -10.578 -14.703 1 98.38 29 TYR B C 1
ATOM 2225 O O . TYR B 1 29 ? -11.414 -11.703 -15.203 1 98.38 29 TYR B O 1
ATOM 2233 N N . SER B 1 30 ? -11.195 -9.422 -15.406 1 98.5 30 SER B N 1
ATOM 2234 C CA . SER B 1 30 ? -11.039 -9.469 -16.859 1 98.5 30 SER B CA 1
ATOM 2235 C C . SER B 1 30 ? -9.828 -10.297 -17.266 1 98.5 30 SER B C 1
ATOM 2237 O O . SER B 1 30 ? -9.906 -11.133 -18.156 1 98.5 30 SER B O 1
ATOM 2239 N N . ILE B 1 31 ? -8.719 -10.141 -16.594 1 98.31 31 ILE B N 1
ATOM 2240 C CA . ILE B 1 31 ? -7.496 -10.875 -16.906 1 98.31 31 ILE B CA 1
ATOM 2241 C C . ILE B 1 31 ? -7.688 -12.352 -16.547 1 98.31 31 ILE B C 1
ATOM 2243 O O . ILE B 1 31 ? -7.371 -13.234 -17.344 1 98.31 31 ILE B O 1
ATOM 2247 N N . SER B 1 32 ? -8.234 -12.602 -15.375 1 97.94 32 SER B N 1
ATOM 2248 C CA . SER B 1 32 ? -8.453 -13.969 -14.922 1 97.94 32 SER B CA 1
ATOM 2249 C C . SER B 1 32 ? -9.375 -14.727 -15.875 1 97.94 32 SER B C 1
ATOM 2251 O O . SER B 1 32 ? -9.125 -15.883 -16.203 1 97.94 32 SER B O 1
ATOM 2253 N N . ALA B 1 33 ? -10.438 -14.055 -16.297 1 97.38 33 ALA B N 1
ATOM 2254 C CA . ALA B 1 33 ? -11.398 -14.656 -17.219 1 97.38 33 ALA B CA 1
ATOM 2255 C C . ALA B 1 33 ? -10.742 -14.961 -18.562 1 97.38 33 ALA B C 1
ATOM 2257 O O . ALA B 1 33 ? -10.984 -16.016 -19.156 1 97.38 33 ALA B O 1
ATOM 2258 N N . THR B 1 34 ? -9.906 -13.992 -19.031 1 97.38 34 THR B N 1
ATOM 2259 C CA . THR B 1 34 ? -9.234 -14.148 -20.312 1 97.38 34 THR B CA 1
ATOM 2260 C C . THR B 1 34 ? -8.289 -15.344 -20.297 1 97.38 34 THR B C 1
ATOM 2262 O O . THR B 1 34 ? -8.211 -16.094 -21.266 1 97.38 34 THR B O 1
ATOM 2265 N N . TYR B 1 35 ? -7.637 -15.656 -19.172 1 97.19 35 TYR B N 1
ATOM 2266 C CA . TYR B 1 35 ? -6.656 -16.734 -19.078 1 97.19 35 TYR B CA 1
ATOM 2267 C C . TYR B 1 35 ? -7.289 -18.016 -18.547 1 97.19 35 TYR B C 1
ATOM 2269 O O . TYR B 1 35 ? -6.633 -19.047 -18.453 1 97.19 35 TYR B O 1
ATOM 2277 N N . GLY B 1 36 ? -8.539 -17.906 -18.094 1 97.12 36 GLY B N 1
ATOM 2278 C CA . GLY B 1 36 ? -9.234 -19.062 -17.562 1 97.12 36 GLY B CA 1
ATOM 2279 C C . GLY B 1 36 ? -8.742 -19.469 -16.172 1 97.12 36 GLY B C 1
ATOM 2280 O O . GLY B 1 36 ? -8.727 -20.656 -15.844 1 97.12 36 GLY B O 1
ATOM 2281 N N . HIS B 1 37 ? -8.266 -18.469 -15.406 1 96.81 37 HIS B N 1
ATOM 2282 C CA . HIS B 1 37 ? -7.707 -18.734 -14.094 1 96.81 37 HIS B CA 1
ATOM 2283 C C . HIS B 1 37 ? -8.805 -18.953 -13.055 1 96.81 37 HIS B C 1
ATOM 2285 O O . HIS B 1 37 ? -8.562 -19.516 -11.984 1 96.81 37 HIS B O 1
ATOM 2291 N N . SER B 1 38 ? -10.031 -18.469 -13.305 1 96.19 38 SER B N 1
ATOM 2292 C CA . SER B 1 38 ? -11.188 -18.609 -12.43 1 96.19 38 SER B CA 1
ATOM 2293 C C . SER B 1 38 ? -12.469 -18.797 -13.227 1 96.19 38 SER B C 1
ATOM 2295 O O . SER B 1 38 ? -12.477 -18.625 -14.445 1 96.19 38 SER B O 1
ATOM 2297 N N . SER B 1 39 ? -13.531 -19.188 -12.453 1 96 39 SER B N 1
ATOM 2298 C CA . SER B 1 39 ? -14.828 -19.328 -13.102 1 96 39 SER B CA 1
ATOM 2299 C C . SER B 1 39 ? -15.297 -18.016 -13.719 1 96 39 SER B C 1
ATOM 2301 O O . SER B 1 39 ? -15.102 -16.953 -13.133 1 96 39 SER B O 1
ATOM 2303 N N . LEU B 1 40 ? -15.875 -18.141 -14.875 1 94.81 40 LEU B N 1
ATOM 2304 C CA . LEU B 1 40 ? -16.406 -16.953 -15.531 1 94.81 40 LEU B CA 1
ATOM 2305 C C . LEU B 1 40 ? -17.641 -16.422 -14.789 1 94.81 40 LEU B C 1
ATOM 2307 O O . LEU B 1 40 ? -17.781 -15.211 -14.594 1 94.81 40 LEU B O 1
ATOM 2311 N N . LEU B 1 41 ? -18.422 -17.484 -14.375 1 95.12 41 LEU B N 1
ATOM 2312 C CA . LEU B 1 41 ? -19.656 -17.109 -13.695 1 95.12 41 LEU B CA 1
ATOM 2313 C C . LEU B 1 41 ? -19.516 -17.297 -12.188 1 95.12 41 LEU B C 1
ATOM 2315 O O . LEU B 1 41 ? -19.141 -18.375 -11.727 1 95.12 41 LEU B O 1
ATOM 2319 N N . PHE B 1 42 ? -19.797 -16.281 -11.461 1 96.25 42 PHE B N 1
ATOM 2320 C CA . PHE B 1 42 ? -19.891 -16.281 -10.008 1 96.25 42 PHE B CA 1
ATOM 2321 C C . PHE B 1 42 ? -18.562 -16.688 -9.375 1 96.25 42 PHE B C 1
ATOM 2323 O O . PHE B 1 42 ? -18.531 -17.562 -8.516 1 96.25 42 PHE B O 1
ATOM 2330 N N . PRO B 1 43 ? -17.516 -16.156 -9.82 1 98 43 PRO B N 1
ATOM 2331 C CA . PRO B 1 43 ? -16.25 -16.391 -9.117 1 98 43 PRO B CA 1
ATOM 2332 C C . PRO B 1 43 ? -16.156 -15.594 -7.82 1 98 43 PRO B C 1
ATOM 2334 O O . PRO B 1 43 ? -16.828 -14.57 -7.66 1 98 43 PRO B O 1
ATOM 2337 N N . TYR B 1 44 ? -15.398 -16.125 -6.875 1 97.94 44 TYR B N 1
ATOM 2338 C CA . TYR B 1 44 ? -14.984 -15.25 -5.789 1 97.94 44 TYR B CA 1
ATOM 2339 C C . TYR B 1 44 ? -14.102 -14.125 -6.309 1 97.94 44 TYR B C 1
ATOM 2341 O O . TYR B 1 44 ? -13.32 -14.32 -7.238 1 97.94 44 TYR B O 1
ATOM 2349 N N . ILE B 1 45 ? -14.203 -12.938 -5.664 1 97.94 45 ILE B N 1
ATOM 2350 C CA . ILE B 1 45 ? -13.266 -11.859 -5.957 1 97.94 45 ILE B CA 1
ATOM 2351 C C . ILE B 1 45 ? -11.836 -12.328 -5.711 1 97.94 45 ILE B C 1
ATOM 2353 O O . ILE B 1 45 ? -10.945 -12.062 -6.52 1 97.94 45 ILE B O 1
ATOM 2357 N N . SER B 1 46 ? -11.594 -13.047 -4.672 1 96.12 46 SER B N 1
ATOM 2358 C CA . SER B 1 46 ? -10.273 -13.531 -4.293 1 96.12 46 SER B CA 1
ATOM 2359 C C . SER B 1 46 ? -9.711 -14.477 -5.348 1 96.12 46 SER B C 1
ATOM 2361 O O . SER B 1 46 ? -8.5 -14.5 -5.59 1 96.12 46 SER B O 1
ATOM 2363 N N . ASP B 1 47 ? -10.594 -15.312 -5.977 1 97.25 47 ASP B N 1
ATOM 2364 C CA . ASP B 1 47 ? -10.164 -16.219 -7.035 1 97.25 47 ASP B CA 1
ATOM 2365 C C . ASP B 1 47 ? -9.719 -15.445 -8.273 1 97.25 47 ASP B C 1
ATOM 2367 O O . ASP B 1 47 ? -8.773 -15.844 -8.961 1 97.25 47 ASP B O 1
ATOM 2371 N N . THR B 1 48 ? -10.391 -14.336 -8.539 1 97.88 48 THR B N 1
ATOM 2372 C CA . THR B 1 48 ? -10.109 -13.562 -9.742 1 97.88 48 THR B CA 1
ATOM 2373 C C . THR B 1 48 ? -8.805 -12.781 -9.586 1 97.88 48 THR B C 1
ATOM 2375 O O . THR B 1 48 ? -8.305 -12.195 -10.547 1 97.88 48 THR B O 1
ATOM 2378 N N . ALA B 1 49 ? -8.219 -12.805 -8.391 1 97.5 49 ALA B N 1
ATOM 2379 C CA . ALA B 1 49 ? -6.992 -12.062 -8.109 1 97.5 49 ALA B CA 1
ATOM 2380 C C . ALA B 1 49 ? -5.91 -12.984 -7.555 1 97.5 49 ALA B C 1
ATOM 2382 O O . ALA B 1 49 ? -5.012 -12.539 -6.84 1 97.5 49 ALA B O 1
ATOM 2383 N N . ALA B 1 50 ? -5.965 -14.227 -7.867 1 96.31 50 ALA B N 1
ATOM 2384 C CA . ALA B 1 50 ? -5.16 -15.227 -7.172 1 96.31 50 ALA B CA 1
ATOM 2385 C C . ALA B 1 50 ? -3.84 -15.477 -7.895 1 96.31 50 ALA B C 1
ATOM 2387 O O . ALA B 1 50 ? -2.832 -15.805 -7.27 1 96.31 50 ALA B O 1
ATOM 2388 N N . LEU B 1 51 ? -3.801 -15.281 -9.195 1 96.56 51 LEU B N 1
ATOM 2389 C CA . LEU B 1 51 ? -2.645 -15.688 -9.992 1 96.56 51 LEU B CA 1
ATOM 2390 C C . LEU 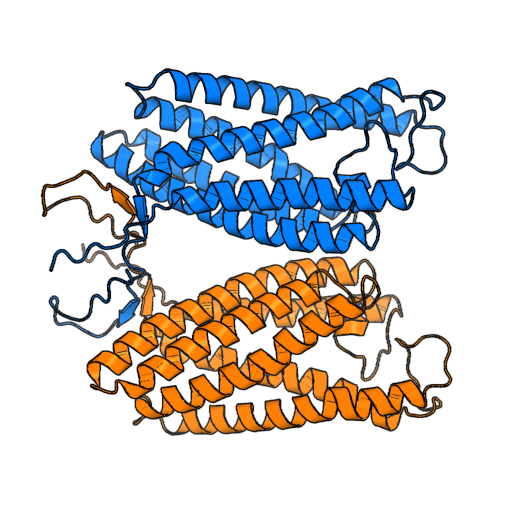B 1 51 ? -2.064 -14.492 -10.742 1 96.56 51 LEU B C 1
ATOM 2392 O O . LEU B 1 51 ? -2.719 -13.461 -10.875 1 96.56 51 LEU B O 1
ATOM 2396 N N . LYS B 1 52 ? -0.812 -14.633 -11.133 1 95.25 52 LYS B N 1
ATOM 2397 C CA . LYS B 1 52 ? -0.238 -13.633 -12.031 1 95.25 52 LYS B CA 1
ATOM 2398 C C . LYS B 1 52 ? -0.796 -13.773 -13.445 1 95.25 52 LYS B C 1
ATOM 2400 O O . LYS B 1 52 ? -1.095 -14.883 -13.891 1 95.25 52 LYS B O 1
ATOM 2405 N N . PRO B 1 53 ? -1.077 -12.672 -14.141 1 97.12 53 PRO B N 1
ATOM 2406 C CA . PRO B 1 53 ? -0.642 -11.32 -13.773 1 97.12 53 PRO B CA 1
ATOM 2407 C C . PRO B 1 53 ? -1.716 -10.531 -13.023 1 97.12 53 PRO B C 1
ATOM 2409 O O . PRO B 1 53 ? -1.449 -9.438 -12.523 1 97.12 53 PRO B O 1
ATOM 2412 N N . GLU B 1 54 ? -2.979 -11.102 -12.984 1 97.88 54 GLU B N 1
ATOM 2413 C CA . GLU B 1 54 ? -4.094 -10.344 -12.422 1 97.88 54 GLU B CA 1
ATOM 2414 C C . GLU B 1 54 ? -3.828 -9.977 -10.961 1 97.88 54 GLU B C 1
ATOM 2416 O O . GLU B 1 54 ? -4.25 -8.914 -10.508 1 97.88 54 GLU B O 1
ATOM 2421 N N . ARG B 1 55 ? -3.119 -10.82 -10.25 1 97.69 55 ARG B N 1
ATOM 2422 C CA . ARG B 1 55 ? -2.875 -10.539 -8.836 1 97.69 55 ARG B CA 1
ATOM 2423 C C . ARG B 1 55 ? -2.012 -9.289 -8.68 1 97.69 55 ARG B C 1
ATOM 2425 O O . ARG B 1 55 ? -2.139 -8.562 -7.688 1 97.69 55 ARG B O 1
ATOM 2432 N N . CYS B 1 56 ? -1.07 -9.016 -9.57 1 98.19 56 CYS B N 1
ATOM 2433 C CA . CYS B 1 56 ? -0.198 -7.848 -9.508 1 98.19 56 CYS B CA 1
ATOM 2434 C C . CYS B 1 56 ? -1.002 -6.555 -9.617 1 98.19 56 CYS B C 1
ATOM 2436 O O . CYS B 1 56 ? -0.805 -5.629 -8.828 1 98.19 56 CYS B O 1
ATOM 2438 N N . PHE B 1 57 ? -1.881 -6.566 -10.602 1 98.25 57 PHE B N 1
ATOM 2439 C CA . PHE B 1 57 ? -2.725 -5.395 -10.805 1 98.25 57 PHE B CA 1
ATOM 2440 C C . PHE B 1 57 ? -3.658 -5.188 -9.617 1 98.25 57 PHE B C 1
ATOM 2442 O O . PHE B 1 57 ? -3.822 -4.062 -9.141 1 98.25 57 PHE B O 1
ATOM 2449 N N . PHE B 1 58 ? -4.301 -6.285 -9.188 1 98.69 58 PHE B N 1
ATOM 2450 C CA . PHE B 1 58 ? -5.176 -6.215 -8.023 1 98.69 58 PHE B CA 1
ATOM 2451 C C . PHE B 1 58 ? -4.418 -5.699 -6.809 1 98.69 58 PHE B C 1
ATOM 2453 O O . PHE B 1 58 ? -4.895 -4.801 -6.109 1 98.69 58 PHE B O 1
ATOM 2460 N N . GLY B 1 59 ? -3.227 -6.289 -6.555 1 98.44 59 GLY B N 1
ATOM 2461 C CA . GLY B 1 59 ? -2.412 -5.887 -5.418 1 98.44 59 GLY B CA 1
ATOM 2462 C C . GLY B 1 59 ? -2.066 -4.41 -5.43 1 98.44 59 GLY B C 1
ATOM 2463 O O . GLY B 1 59 ? -2.195 -3.73 -4.406 1 98.44 59 GLY B O 1
ATOM 2464 N N . GLN B 1 60 ? -1.638 -3.885 -6.539 1 98.62 60 GLN B N 1
ATOM 2465 C CA . GLN B 1 60 ? -1.262 -2.48 -6.668 1 98.62 60 GLN B CA 1
ATOM 2466 C C . GLN B 1 60 ? -2.438 -1.564 -6.34 1 98.62 60 GLN B C 1
ATOM 2468 O O . GLN B 1 60 ? -2.316 -0.663 -5.508 1 98.62 60 GLN B O 1
ATOM 2473 N N . LEU B 1 61 ? -3.539 -1.822 -6.973 1 98.75 61 LEU B N 1
ATOM 2474 C CA . LEU B 1 61 ? -4.703 -0.953 -6.836 1 98.75 61 LEU B CA 1
ATOM 2475 C C . LEU B 1 61 ? -5.309 -1.063 -5.441 1 98.75 61 LEU B C 1
ATOM 2477 O O . LEU B 1 61 ? -5.688 -0.055 -4.844 1 98.75 61 LEU B O 1
ATOM 2481 N N . MET B 1 62 ? -5.359 -2.283 -4.934 1 98.75 62 MET B N 1
ATOM 2482 C CA . MET B 1 62 ? -5.969 -2.498 -3.625 1 98.75 62 MET B CA 1
ATOM 2483 C C . MET B 1 62 ? -5.113 -1.9 -2.518 1 98.75 62 MET B C 1
ATOM 2485 O O . MET B 1 62 ? -5.637 -1.414 -1.514 1 98.75 62 MET B O 1
ATOM 2489 N N . ASN B 1 63 ? -3.775 -2.008 -2.664 1 98.75 63 ASN B N 1
ATOM 2490 C CA . ASN B 1 63 ? -2.916 -1.386 -1.661 1 98.75 63 ASN B CA 1
ATOM 2491 C C . ASN B 1 63 ? -3.064 0.133 -1.659 1 98.75 63 ASN B C 1
ATOM 2493 O O . ASN B 1 63 ? -3.076 0.758 -0.597 1 98.75 63 ASN B O 1
ATOM 2497 N N . MET B 1 64 ? -3.172 0.742 -2.824 1 98.38 64 MET B N 1
ATOM 2498 C CA . MET B 1 64 ? -3.43 2.178 -2.898 1 98.38 64 MET B CA 1
ATOM 2499 C C . MET B 1 64 ? -4.777 2.521 -2.275 1 98.38 64 MET B C 1
ATOM 2501 O O . MET B 1 64 ? -4.898 3.502 -1.542 1 98.38 64 MET B O 1
ATOM 2505 N N . ALA B 1 65 ? -5.762 1.711 -2.57 1 98.44 65 ALA B N 1
ATOM 2506 C CA . ALA B 1 65 ? -7.098 1.93 -2.02 1 98.44 65 ALA B CA 1
ATOM 2507 C C . ALA B 1 65 ? -7.098 1.794 -0.5 1 98.44 65 ALA B C 1
ATOM 2509 O O . ALA B 1 65 ? -7.777 2.549 0.198 1 98.44 65 ALA B O 1
ATOM 2510 N N . ALA B 1 66 ? -6.363 0.777 -0.019 1 98.31 66 ALA B N 1
ATOM 2511 C CA . ALA B 1 66 ? -6.285 0.562 1.424 1 98.31 66 ALA B CA 1
ATOM 2512 C C . ALA B 1 66 ? -5.691 1.776 2.131 1 98.31 66 ALA B C 1
ATOM 2514 O O . ALA B 1 66 ? -6.199 2.211 3.166 1 98.31 66 ALA B O 1
ATOM 2515 N N . ALA B 1 67 ? -4.652 2.336 1.588 1 96.94 67 ALA B N 1
ATOM 2516 C CA . ALA B 1 67 ? -4.031 3.525 2.168 1 96.94 67 ALA B CA 1
ATOM 2517 C C . ALA B 1 67 ? -5 4.707 2.16 1 96.94 67 ALA B C 1
ATOM 2519 O O . ALA B 1 67 ? -5.148 5.402 3.168 1 96.94 67 ALA B O 1
ATOM 2520 N N . LEU B 1 68 ? -5.652 4.938 1.05 1 95.69 68 LEU B N 1
ATOM 2521 C CA . LEU B 1 68 ? -6.598 6.043 0.923 1 95.69 68 LEU B CA 1
ATOM 2522 C C . LEU B 1 68 ? -7.789 5.852 1.857 1 95.69 68 LEU B C 1
ATOM 2524 O O . LEU B 1 68 ? -8.281 6.816 2.443 1 95.69 68 LEU B O 1
ATOM 2528 N N . SER B 1 69 ? -8.211 4.602 1.929 1 97.25 69 SER B N 1
ATOM 2529 C CA . SER B 1 69 ? -9.352 4.312 2.799 1 97.25 69 SER B CA 1
ATOM 2530 C C . SER B 1 69 ? -9.016 4.602 4.258 1 97.25 69 SER B C 1
ATOM 2532 O O . SER B 1 69 ? -9.836 5.156 4.992 1 97.25 69 SER B O 1
ATOM 2534 N N . GLY B 1 70 ? -7.848 4.152 4.672 1 95.81 70 GLY B N 1
ATOM 2535 C CA . GLY B 1 70 ? -7.43 4.477 6.023 1 95.81 70 GLY B CA 1
ATOM 2536 C C . GLY B 1 70 ? -7.41 5.965 6.305 1 95.81 70 GLY B C 1
ATOM 2537 O O . GLY B 1 70 ? -7.871 6.414 7.355 1 95.81 70 GLY B O 1
ATOM 2538 N N . PHE B 1 71 ? -6.922 6.707 5.336 1 92.12 71 PHE B N 1
ATOM 2539 C CA . PHE B 1 71 ? -6.875 8.156 5.473 1 92.12 71 PHE B CA 1
ATOM 2540 C C . PHE B 1 71 ? -8.281 8.742 5.523 1 92.12 71 PHE B C 1
ATOM 2542 O O . PHE B 1 71 ? -8.547 9.656 6.301 1 92.12 71 PHE B O 1
ATOM 2549 N N . CYS B 1 72 ? -9.102 8.234 4.707 1 92.75 72 CYS B N 1
ATOM 2550 C CA . CYS B 1 72 ? -10.492 8.672 4.672 1 92.75 72 CYS B CA 1
ATOM 2551 C C . CYS B 1 72 ? -11.164 8.477 6.023 1 92.75 72 CYS B C 1
ATOM 2553 O O . CYS B 1 72 ? -11.859 9.367 6.516 1 92.75 72 CYS B O 1
ATOM 2555 N N . MET B 1 73 ? -10.953 7.363 6.602 1 94.69 73 MET B N 1
ATOM 2556 C CA . MET B 1 73 ? -11.57 7.043 7.887 1 94.69 73 MET B CA 1
ATOM 2557 C C . MET B 1 73 ? -11.008 7.93 8.992 1 94.69 73 MET B C 1
ATOM 2559 O O . MET B 1 73 ? -11.727 8.281 9.93 1 94.69 73 MET B O 1
ATOM 2563 N N . TYR B 1 74 ? -9.805 8.234 8.867 1 92.19 74 TYR B N 1
ATOM 2564 C CA . TYR B 1 74 ? -9.195 9.172 9.812 1 92.19 74 TYR B CA 1
ATOM 2565 C C . TYR B 1 74 ? -9.836 10.547 9.695 1 92.19 74 TYR B C 1
ATOM 2567 O O . TYR B 1 74 ? -10.188 11.164 10.711 1 92.19 74 TYR B O 1
ATOM 2575 N N . CYS B 1 75 ? -9.953 11.023 8.484 1 88.94 75 CYS B N 1
ATOM 2576 C CA . CYS B 1 75 ? -10.578 12.32 8.25 1 88.94 75 CYS B CA 1
ATOM 2577 C C . CYS B 1 75 ? -12.008 12.336 8.773 1 88.94 75 CYS B C 1
ATOM 2579 O O . CYS B 1 75 ? -12.438 13.32 9.383 1 88.94 75 CYS B O 1
ATOM 2581 N N . TRP B 1 76 ? -12.727 11.312 8.477 1 91.12 76 TRP B N 1
ATOM 2582 C CA . TRP B 1 76 ? -14.094 11.234 8.984 1 91.12 76 TRP B CA 1
ATOM 2583 C C . TRP B 1 76 ? -14.109 11.312 10.508 1 91.12 76 TRP B C 1
ATOM 2585 O O . TRP B 1 76 ? -14.969 11.977 11.094 1 91.12 76 TRP B O 1
ATOM 2595 N N . HIS B 1 77 ? -13.219 10.555 11.141 1 90.75 77 HIS B N 1
ATOM 2596 C CA . HIS B 1 77 ? -13.117 10.578 12.594 1 90.75 77 HIS B CA 1
ATOM 2597 C C . HIS B 1 77 ? -12.938 12 13.109 1 90.75 77 HIS B C 1
ATOM 2599 O O . HIS B 1 77 ? -13.625 12.414 14.047 1 90.75 77 HIS B O 1
ATOM 2605 N N . LYS B 1 78 ? -12.07 12.773 12.469 1 86.12 78 LYS B N 1
ATOM 2606 C CA . LYS B 1 78 ? -11.789 14.141 12.906 1 86.12 78 LYS B CA 1
ATOM 2607 C C . LYS B 1 78 ? -13.016 15.031 12.742 1 86.12 78 LYS B C 1
ATOM 2609 O O . LYS B 1 78 ? -13.344 15.82 13.633 1 86.12 78 LYS B O 1
ATOM 2614 N N . GLN B 1 79 ? -13.586 14.883 11.633 1 84 79 GLN B N 1
ATOM 2615 C CA . GLN B 1 79 ? -14.766 15.711 11.406 1 84 79 GLN B CA 1
ATOM 2616 C C . GLN B 1 79 ? -15.906 15.312 12.336 1 84 79 GLN B C 1
ATOM 2618 O O . GLN B 1 79 ? -16.672 16.172 12.797 1 84 79 GLN B O 1
ATOM 2623 N N . ALA B 1 80 ? -16.109 14.07 12.633 1 87.38 80 ALA B N 1
ATOM 2624 C CA . ALA B 1 80 ? -17.172 13.594 13.508 1 87.38 80 ALA B CA 1
ATOM 2625 C C . ALA B 1 80 ? -16.969 14.078 14.945 1 87.38 80 ALA B C 1
ATOM 2627 O O . ALA B 1 80 ? -17.906 14.5 15.609 1 87.38 80 ALA B O 1
ATOM 2628 N N . VAL B 1 81 ? -15.742 13.977 15.391 1 85.75 81 VAL B N 1
ATOM 2629 C CA . VAL B 1 81 ? -15.406 14.445 16.734 1 85.75 81 VAL B CA 1
ATOM 2630 C C . VAL B 1 81 ? -15.734 15.938 16.859 1 85.75 81 VAL B C 1
ATOM 2632 O O . VAL B 1 81 ? -16.281 16.375 17.859 1 85.75 81 VAL B O 1
ATOM 2635 N N . GLN B 1 82 ? -15.43 16.656 15.828 1 81.62 82 GLN B N 1
ATOM 2636 C CA . GLN B 1 82 ? -15.711 18.094 15.828 1 81.62 82 GLN B CA 1
ATOM 2637 C C . GLN B 1 82 ? -17.219 18.359 15.867 1 81.62 82 GLN B C 1
ATOM 2639 O O . GLN B 1 82 ? -17.672 19.219 16.609 1 81.62 82 GLN B O 1
ATOM 2644 N N . ARG B 1 83 ? -17.938 17.656 15.141 1 80.94 83 ARG B N 1
ATOM 2645 C CA . ARG B 1 83 ? -19.391 17.859 15.07 1 80.94 83 ARG B CA 1
ATOM 2646 C C . ARG B 1 83 ? -20.047 17.438 16.375 1 80.94 83 ARG B C 1
ATOM 2648 O O . ARG B 1 83 ? -21 18.078 16.828 1 80.94 83 ARG B O 1
ATOM 2655 N N . LEU B 1 84 ? -19.531 16.422 16.922 1 83.56 84 LEU B N 1
ATOM 2656 C CA . LEU B 1 84 ? -20.094 15.922 18.172 1 83.56 84 LEU B CA 1
ATOM 2657 C C . LEU B 1 84 ? -19.766 16.859 19.328 1 83.56 84 LEU B C 1
ATOM 2659 O O . LEU B 1 84 ? -20.547 17.016 20.25 1 83.56 84 LEU B O 1
ATOM 2663 N N . ALA B 1 85 ? -18.578 17.406 19.281 1 76.38 85 ALA B N 1
ATOM 2664 C CA . ALA B 1 85 ? -18.188 18.375 20.297 1 76.38 85 ALA B CA 1
ATOM 2665 C C . ALA B 1 85 ? -19.109 19.594 20.281 1 76.38 85 ALA B C 1
ATOM 2667 O O . ALA B 1 85 ? -19.438 20.141 21.328 1 76.38 85 ALA B O 1
ATOM 2668 N N . LEU B 1 86 ? -19.609 19.906 19.172 1 75.44 86 LEU B N 1
ATOM 2669 C CA . LEU B 1 86 ? -20.5 21.047 19.031 1 75.44 86 LEU B CA 1
ATOM 2670 C C . LEU B 1 86 ? -21.891 20.719 19.562 1 75.44 86 LEU B C 1
ATOM 2672 O O . LEU B 1 86 ? -22.609 21.609 20.031 1 75.44 86 LEU B O 1
ATOM 2676 N N . THR B 1 87 ? -22.234 19.484 19.484 1 74.44 87 THR B N 1
ATOM 2677 C CA . THR B 1 87 ? -23.578 19.094 19.906 1 74.44 87 THR B CA 1
ATOM 2678 C C . THR B 1 87 ? -23.578 18.562 21.328 1 74.44 87 THR B C 1
ATOM 2680 O O . THR B 1 87 ? -24.594 18.109 21.828 1 74.44 87 THR B O 1
ATOM 2683 N N . ASN B 1 88 ? -22.438 18.641 22.078 1 70.88 88 ASN B N 1
ATOM 2684 C CA . ASN B 1 88 ? -22.281 18.234 23.469 1 70.88 88 ASN B CA 1
ATOM 2685 C C . ASN B 1 88 ? -22.656 16.766 23.688 1 70.88 88 ASN B C 1
ATOM 2687 O O . ASN B 1 88 ? -23.344 16.438 24.656 1 70.88 88 ASN B O 1
ATOM 2691 N N . ARG B 1 89 ? -22.422 15.953 22.75 1 77.25 89 ARG B N 1
ATOM 2692 C CA . ARG B 1 89 ? -22.688 14.523 22.844 1 77.25 89 ARG B CA 1
ATOM 2693 C C . ARG B 1 89 ? -21.422 13.734 23.109 1 77.25 89 ARG B C 1
ATOM 2695 O O . ARG B 1 89 ? -20.812 13.203 22.172 1 77.25 89 ARG B O 1
ATOM 2702 N N . GLN B 1 90 ? -21 13.5 24.391 1 77.19 90 GLN B N 1
ATOM 2703 C CA . GLN B 1 90 ? -19.734 12.906 24.797 1 77.19 90 GLN B CA 1
ATOM 2704 C C . GLN B 1 90 ? -19.688 11.414 24.484 1 77.19 90 GLN B C 1
ATOM 2706 O O . GLN B 1 90 ? -18.641 10.883 24.109 1 77.19 90 GLN B O 1
ATOM 2711 N N . ARG B 1 91 ? -20.844 10.719 24.719 1 79.75 91 ARG B N 1
ATOM 2712 C CA . ARG B 1 91 ? -20.891 9.289 24.422 1 79.75 91 ARG B CA 1
ATOM 2713 C C . ARG B 1 91 ? -20.547 9.008 22.969 1 79.75 91 ARG B C 1
ATOM 2715 O O . ARG B 1 91 ? -19.984 7.969 22.641 1 79.75 91 ARG B O 1
ATOM 2722 N N . GLY B 1 92 ? -20.781 9.914 22.094 1 86.75 92 GLY B N 1
ATOM 2723 C CA . GLY B 1 92 ? -20.5 9.789 20.672 1 86.75 92 GLY B CA 1
ATOM 2724 C C . GLY B 1 92 ? -19.016 9.75 20.359 1 86.75 92 GLY B C 1
ATOM 2725 O O . GLY B 1 92 ? -18.609 9.125 19.375 1 86.75 92 GLY B O 1
ATOM 2726 N N . LEU B 1 93 ? -18.266 10.227 21.328 1 86.94 93 LEU B N 1
ATOM 2727 C CA . LEU B 1 93 ? -16.828 10.297 21.109 1 86.94 93 LEU B CA 1
ATOM 2728 C C . LEU B 1 93 ? -16.188 8.914 21.203 1 86.94 93 LEU B C 1
ATOM 2730 O O . LEU B 1 93 ? -15.273 8.602 20.438 1 86.94 93 LEU B O 1
ATOM 2734 N N . ASN B 1 94 ? -16.703 8.148 22.109 1 91 94 ASN B N 1
ATOM 2735 C CA . ASN B 1 94 ? -16.188 6.785 22.219 1 91 94 ASN B CA 1
ATOM 2736 C C . ASN B 1 94 ? -16.516 5.965 20.984 1 91 94 ASN B C 1
ATOM 2738 O O . ASN B 1 94 ? -15.703 5.141 20.547 1 91 94 ASN B O 1
ATOM 2742 N N . PHE B 1 95 ? -17.672 6.188 20.438 1 94.12 95 PHE B N 1
ATOM 2743 C CA . PHE B 1 95 ? -18.047 5.504 19.219 1 94.12 95 PHE B CA 1
ATOM 2744 C C . PHE B 1 95 ? -17.156 5.938 18.047 1 94.12 95 PHE B C 1
ATOM 2746 O O . PHE B 1 95 ? -16.781 5.121 17.203 1 94.12 95 PHE B O 1
ATOM 2753 N N . CYS B 1 96 ? -16.75 7.129 18.094 1 93.5 96 CYS B N 1
ATOM 2754 C CA . CYS B 1 96 ? -15.883 7.641 17.047 1 93.5 96 CYS B CA 1
ATOM 2755 C C . CYS B 1 96 ? -14.508 7 17.109 1 93.5 96 CYS B C 1
ATOM 2757 O O . CYS B 1 96 ? -13.922 6.652 16.094 1 93.5 96 CYS B O 1
ATOM 2759 N N . ARG B 1 97 ? -14.094 6.887 18.297 1 94.56 97 ARG B N 1
ATOM 2760 C CA . ARG B 1 97 ? -12.797 6.246 18.484 1 94.56 97 ARG B CA 1
ATOM 2761 C C . ARG B 1 97 ? -12.836 4.785 18.047 1 94.56 97 ARG B C 1
ATOM 2763 O O . ARG B 1 97 ? -11.914 4.297 17.391 1 94.56 97 ARG B O 1
ATOM 2770 N N . ALA B 1 98 ? -13.836 4.145 18.469 1 96.69 98 ALA B N 1
ATOM 2771 C CA . ALA B 1 98 ? -14.008 2.754 18.047 1 96.69 98 ALA B CA 1
ATOM 2772 C C . ALA B 1 98 ? -14.094 2.635 16.531 1 96.69 98 ALA B C 1
ATOM 2774 O O . ALA B 1 98 ? -13.492 1.74 15.938 1 96.69 98 ALA B O 1
ATOM 2775 N N . ALA B 1 99 ? -14.797 3.502 15.914 1 97.31 99 ALA B N 1
ATOM 2776 C CA . ALA B 1 99 ? -14.93 3.5 14.461 1 97.31 99 ALA B CA 1
ATOM 2777 C C . ALA B 1 99 ? -13.57 3.656 13.789 1 97.31 99 ALA B C 1
ATOM 2779 O O . ALA B 1 99 ? -13.289 2.988 12.789 1 97.31 99 ALA B O 1
ATOM 2780 N N . LEU B 1 100 ? -12.805 4.508 14.367 1 97.25 100 LEU B N 1
ATOM 2781 C CA . LEU B 1 100 ? -11.477 4.711 13.805 1 97.25 100 LEU B CA 1
ATOM 2782 C C . LEU B 1 100 ? -10.664 3.422 13.844 1 97.25 100 LEU B C 1
ATOM 2784 O O . LEU B 1 100 ? -10.047 3.039 12.844 1 97.25 100 LEU B O 1
ATOM 2788 N N . TRP B 1 101 ? -10.711 2.721 14.938 1 97.94 101 TRP B N 1
ATOM 2789 C CA . TRP B 1 101 ? -9.945 1.486 15.086 1 97.94 101 TRP B CA 1
ATOM 2790 C C . TRP B 1 101 ? -10.445 0.413 14.125 1 97.94 101 TRP B C 1
ATOM 2792 O O . TRP B 1 101 ? -9.656 -0.256 13.461 1 97.94 101 TRP B O 1
ATOM 2802 N N . PHE B 1 102 ? -11.672 0.265 14.023 1 98.5 102 PHE B N 1
ATOM 2803 C CA . PHE B 1 102 ? -12.234 -0.744 13.133 1 98.5 102 PHE B CA 1
ATOM 2804 C C . PHE B 1 102 ? -12.023 -0.356 11.672 1 98.5 102 PHE B C 1
ATOM 2806 O O . PHE B 1 102 ? -11.789 -1.219 10.828 1 98.5 102 PHE B O 1
ATOM 2813 N N . GLY B 1 103 ? -12.133 0.93 11.422 1 98.38 103 GLY B N 1
ATOM 2814 C CA . GLY B 1 103 ? -11.875 1.401 10.07 1 98.38 103 GLY B CA 1
ATOM 2815 C C . GLY B 1 103 ? -10.445 1.155 9.617 1 98.38 103 GLY B C 1
ATOM 2816 O O . GLY B 1 103 ? -10.219 0.616 8.531 1 98.38 103 GLY B O 1
ATOM 2817 N N . LEU B 1 104 ? -9.5 1.535 10.477 1 98.06 104 LEU B N 1
ATOM 2818 C CA . LEU B 1 104 ? -8.094 1.308 10.164 1 98.06 104 LEU B CA 1
ATOM 2819 C C . LEU B 1 104 ? -7.797 -0.184 10.07 1 98.06 104 LEU B C 1
ATOM 2821 O O . LEU B 1 104 ? -7.016 -0.61 9.211 1 98.06 104 LEU B O 1
ATOM 2825 N N . GLY B 1 105 ? -8.391 -0.952 10.953 1 98.56 105 GLY B N 1
ATOM 2826 C CA . GLY B 1 105 ? -8.25 -2.396 10.875 1 98.56 105 GLY B CA 1
ATOM 2827 C C . GLY B 1 105 ? -8.758 -2.98 9.578 1 98.56 105 GLY B C 1
ATOM 2828 O O . GLY B 1 105 ? -8.141 -3.881 9.008 1 98.56 105 GLY B O 1
ATOM 2829 N N . SER B 1 106 ? -9.883 -2.49 9.148 1 98.75 106 SER B N 1
ATOM 2830 C CA . SER B 1 106 ? -10.453 -2.941 7.887 1 98.75 106 SER B CA 1
ATOM 2831 C C . SER B 1 106 ? -9.547 -2.58 6.715 1 98.75 106 SER B C 1
ATOM 2833 O O . SER B 1 106 ? -9.32 -3.402 5.824 1 98.75 106 SER B O 1
ATOM 2835 N N . SER B 1 107 ? -9.086 -1.319 6.734 1 98.5 107 SER B N 1
ATOM 2836 C CA . SER B 1 107 ? -8.164 -0.884 5.684 1 98.5 107 SER B CA 1
ATOM 2837 C C . SER B 1 107 ? -6.898 -1.729 5.676 1 98.5 107 SER B C 1
ATOM 2839 O O . SER B 1 107 ? -6.414 -2.121 4.609 1 98.5 107 SER B O 1
ATOM 2841 N N . PHE B 1 108 ? -6.371 -2.025 6.863 1 98.62 108 PHE B N 1
ATOM 2842 C CA . PHE B 1 108 ? -5.203 -2.895 6.973 1 98.62 108 PHE B CA 1
ATOM 2843 C C . PHE B 1 108 ? -5.512 -4.289 6.441 1 98.62 108 PHE B C 1
ATOM 2845 O O . PHE B 1 108 ? -4.688 -4.891 5.75 1 98.62 108 PHE B O 1
ATOM 2852 N N . GLY B 1 109 ? -6.625 -4.789 6.773 1 98.81 109 GLY B N 1
ATOM 2853 C CA . GLY B 1 109 ? -7.059 -6.066 6.23 1 98.81 109 GLY B CA 1
ATOM 2854 C C . GLY B 1 109 ? -7.074 -6.098 4.715 1 98.81 109 GLY B C 1
ATOM 2855 O O . GLY B 1 109 ? -6.715 -7.105 4.105 1 98.81 109 GLY B O 1
ATOM 2856 N N . GLY B 1 110 ? -7.57 -5 4.113 1 98.62 110 GLY B N 1
ATOM 2857 C CA . GLY B 1 110 ? -7.535 -4.898 2.662 1 98.62 110 GLY B CA 1
ATOM 2858 C C . GLY B 1 110 ? -6.137 -5.008 2.088 1 98.62 110 GLY B C 1
ATOM 2859 O O . GLY B 1 110 ? -5.934 -5.648 1.057 1 98.62 110 GLY B O 1
ATOM 2860 N N . SER B 1 111 ? -5.164 -4.41 2.73 1 98.69 111 SER B N 1
ATOM 2861 C CA . SER B 1 111 ? -3.77 -4.504 2.314 1 98.69 111 SER B CA 1
ATOM 2862 C C . SER B 1 111 ? -3.25 -5.934 2.438 1 98.69 111 SER B C 1
ATOM 2864 O O . SER B 1 111 ? -2.545 -6.422 1.553 1 98.69 111 SER B O 1
ATOM 2866 N N . VAL B 1 112 ? -3.6 -6.598 3.494 1 98.69 112 VAL B N 1
ATOM 2867 C CA . VAL B 1 112 ? -3.168 -7.973 3.715 1 98.69 112 VAL B CA 1
ATOM 2868 C C . VAL B 1 112 ? -3.721 -8.867 2.611 1 98.69 112 VAL B C 1
ATOM 2870 O O . VAL B 1 112 ? -2.986 -9.672 2.025 1 98.69 112 VAL B O 1
ATOM 2873 N N . VAL B 1 113 ? -5.004 -8.695 2.301 1 98.44 113 VAL B N 1
ATOM 2874 C CA . VAL B 1 113 ? -5.633 -9.492 1.252 1 98.44 113 VAL B CA 1
ATOM 2875 C C . VAL B 1 113 ? -4.965 -9.203 -0.09 1 98.44 113 VAL B C 1
ATOM 2877 O O . VAL B 1 113 ? -4.805 -10.102 -0.918 1 98.44 113 VAL B O 1
ATOM 2880 N N . ALA B 1 114 ? -4.523 -7.98 -0.297 1 98.25 114 ALA B N 1
ATOM 2881 C CA . ALA B 1 114 ? -3.895 -7.559 -1.547 1 98.25 114 ALA B CA 1
ATOM 2882 C C . ALA B 1 114 ? -2.537 -8.234 -1.733 1 98.25 114 ALA B C 1
ATOM 2884 O O . ALA B 1 114 ? -2.143 -8.547 -2.859 1 98.25 114 ALA B O 1
ATOM 2885 N N . ASN B 1 115 ? -1.852 -8.461 -0.636 1 98.31 115 ASN B N 1
ATOM 2886 C CA . ASN B 1 115 ? -0.477 -8.945 -0.733 1 98.31 115 ASN B CA 1
ATOM 2887 C C . ASN B 1 115 ? -0.383 -10.438 -0.458 1 98.31 115 ASN B C 1
ATOM 2889 O O . ASN B 1 115 ? 0.537 -11.109 -0.935 1 98.31 115 ASN B O 1
ATOM 2893 N N . PHE B 1 116 ? -1.272 -10.922 0.373 1 98 116 PHE B N 1
ATOM 2894 C CA . PHE B 1 116 ? -1.361 -12.352 0.647 1 98 116 PHE B CA 1
ATOM 2895 C C . PHE B 1 116 ? -2.547 -12.969 -0.084 1 98 116 PHE B C 1
ATOM 2897 O O . PHE B 1 116 ? -3.643 -13.07 0.471 1 98 116 PHE B O 1
ATOM 2904 N N . GLN B 1 117 ? -2.297 -13.383 -1.333 1 94.5 117 GLN B N 1
ATOM 2905 C CA . GLN B 1 117 ? -3.338 -14.039 -2.119 1 94.5 117 GLN B CA 1
ATOM 2906 C C . GLN B 1 117 ? -3.684 -15.406 -1.539 1 94.5 117 GLN B C 1
ATOM 2908 O O . GLN B 1 117 ? -2.91 -15.977 -0.766 1 94.5 117 GLN B O 1
ATOM 2913 N N . GLU B 1 118 ? -4.801 -15.883 -1.908 1 92.25 118 GLU B N 1
ATOM 2914 C CA . GLU B 1 118 ? -5.246 -17.172 -1.367 1 92.25 118 GLU B CA 1
ATOM 2915 C C . GLU B 1 118 ? -4.297 -18.297 -1.766 1 92.25 118 GLU B C 1
ATOM 2917 O O . GLU B 1 118 ? -4.219 -19.312 -1.08 1 92.25 118 GLU B O 1
ATOM 2922 N N . THR B 1 119 ? -3.541 -18.094 -2.854 1 89.19 119 THR B N 1
ATOM 2923 C CA . THR B 1 119 ? -2.584 -19.094 -3.316 1 89.19 119 THR B CA 1
ATOM 2924 C C . THR B 1 119 ? -1.228 -18.891 -2.646 1 89.19 119 THR B C 1
ATOM 2926 O O . THR B 1 119 ? -0.329 -19.719 -2.795 1 89.19 119 THR B O 1
ATOM 2929 N N . GLY B 1 120 ? -1.062 -17.844 -1.987 1 91.56 120 GLY B N 1
ATOM 2930 C CA . GLY B 1 120 ? 0.172 -17.578 -1.267 1 91.56 120 GLY B CA 1
ATOM 2931 C C . GLY B 1 120 ? 0.202 -18.203 0.116 1 91.56 120 GLY B C 1
ATOM 2932 O O . GLY B 1 120 ? 0.473 -19.391 0.257 1 91.56 120 GLY B O 1
ATOM 2933 N N . VAL B 1 121 ? -0.137 -17.391 1.083 1 93.56 121 VAL B N 1
ATOM 2934 C CA . VAL B 1 121 ? -0.295 -17.875 2.451 1 93.56 121 VAL B CA 1
ATOM 2935 C C . VAL B 1 121 ? -1.762 -17.781 2.865 1 93.56 121 VAL B C 1
ATOM 2937 O O . VAL B 1 121 ? -2.215 -16.734 3.334 1 93.56 121 VAL B O 1
ATOM 2940 N N . TRP B 1 122 ? -2.488 -18.922 2.842 1 94.44 122 TRP B N 1
ATOM 2941 C CA . TRP B 1 122 ? -3.941 -18.969 2.975 1 94.44 122 TRP B CA 1
ATOM 2942 C C . TRP B 1 122 ? -4.383 -18.453 4.34 1 94.44 122 TRP B C 1
ATOM 2944 O O . TRP B 1 122 ? -5.34 -17.688 4.434 1 94.44 122 TRP B O 1
ATOM 2954 N N . THR B 1 123 ? -3.656 -18.828 5.375 1 96 123 THR B N 1
ATOM 2955 C CA . THR B 1 123 ? -4.043 -18.453 6.73 1 96 123 THR B CA 1
ATOM 2956 C C . THR B 1 123 ? -3.967 -16.938 6.906 1 96 123 THR B C 1
ATOM 2958 O O . THR B 1 123 ? -4.867 -16.328 7.488 1 96 123 THR B O 1
ATOM 2961 N N . VAL B 1 124 ? -2.936 -16.312 6.352 1 97.69 124 VAL B N 1
ATOM 2962 C CA . VAL B 1 124 ? -2.779 -14.867 6.469 1 97.69 124 VAL B CA 1
ATOM 2963 C C . VAL B 1 124 ? -3.816 -14.164 5.594 1 97.69 124 VAL B C 1
ATOM 2965 O O . VAL B 1 124 ? -4.379 -13.141 5.992 1 97.69 124 VAL B O 1
ATOM 2968 N N . HIS B 1 125 ? -4.113 -14.773 4.441 1 97.62 125 HIS B N 1
ATOM 2969 C CA . HIS B 1 125 ? -5.16 -14.234 3.582 1 97.62 125 HIS B CA 1
ATOM 2970 C C . HIS B 1 125 ? -6.504 -14.203 4.305 1 97.62 125 HIS B C 1
ATOM 2972 O O . HIS B 1 125 ? -7.207 -13.195 4.27 1 97.62 125 HIS B O 1
ATOM 2978 N N . MET B 1 126 ? -6.812 -15.305 4.988 1 97.06 126 MET B N 1
ATOM 2979 C CA . MET B 1 126 ? -8.094 -15.391 5.684 1 97.06 126 MET B CA 1
ATOM 2980 C C . MET B 1 126 ? -8.164 -14.391 6.832 1 97.06 126 MET B C 1
ATOM 2982 O O . MET B 1 126 ? -9.203 -13.781 7.066 1 97.06 126 MET B O 1
ATOM 2986 N N . LEU B 1 127 ? -7.07 -14.211 7.488 1 97.81 127 LEU B N 1
ATOM 2987 C CA . LEU B 1 127 ? -7.031 -13.203 8.539 1 97.81 127 LEU B CA 1
ATOM 2988 C C . LEU B 1 127 ? -7.266 -11.805 7.969 1 97.81 127 LEU B C 1
ATOM 2990 O O . LEU B 1 127 ? -7.996 -11 8.555 1 97.81 127 LEU B O 1
ATOM 2994 N N . GLY B 1 128 ? -6.664 -11.539 6.84 1 98.5 128 GLY B N 1
ATOM 2995 C CA . GLY B 1 128 ? -6.895 -10.281 6.156 1 98.5 128 GLY B CA 1
ATOM 2996 C C . GLY B 1 128 ? -8.336 -10.094 5.711 1 98.5 128 GLY B C 1
ATOM 2997 O O . GLY B 1 128 ? -8.914 -9.023 5.879 1 98.5 128 GLY B O 1
ATOM 2998 N N . ALA B 1 129 ? -8.891 -11.156 5.176 1 98.12 129 ALA B N 1
ATOM 2999 C CA . ALA B 1 129 ? -10.266 -11.109 4.688 1 98.12 129 ALA B CA 1
ATOM 3000 C C . ALA B 1 129 ? -11.25 -10.867 5.828 1 98.12 129 ALA B C 1
ATOM 3002 O O . ALA B 1 129 ? -12.172 -10.062 5.703 1 98.12 129 ALA B O 1
ATOM 3003 N N . VAL B 1 130 ? -11.016 -11.531 6.918 1 97.75 130 VAL B N 1
ATOM 3004 C CA . VAL B 1 130 ? -11.867 -11.352 8.086 1 97.75 130 VAL B CA 1
ATOM 3005 C C . VAL B 1 130 ? -11.742 -9.922 8.609 1 97.75 130 VAL B C 1
ATOM 3007 O O . VAL B 1 130 ? -12.742 -9.266 8.898 1 97.75 130 VAL B O 1
ATOM 3010 N N . SER B 1 131 ? -10.555 -9.453 8.703 1 98.62 131 SER B N 1
ATOM 3011 C CA . SER B 1 131 ? -10.32 -8.086 9.148 1 98.62 131 SER B CA 1
ATOM 3012 C C . SER B 1 131 ? -10.992 -7.078 8.219 1 98.62 131 SER B C 1
ATOM 3014 O O . SER B 1 131 ? -11.672 -6.156 8.672 1 98.62 131 SER B O 1
ATOM 3016 N N . LEU B 1 132 ? -10.844 -7.285 6.941 1 98.56 132 LEU B N 1
ATOM 3017 C CA . LEU B 1 132 ? -11.414 -6.391 5.938 1 98.56 132 LEU B CA 1
ATOM 3018 C C . LEU B 1 132 ? -12.93 -6.332 6.059 1 98.56 132 LEU B C 1
ATOM 3020 O O . LEU B 1 132 ? -13.508 -5.246 6.18 1 98.56 132 LEU B O 1
ATOM 3024 N N . PHE B 1 133 ? -13.562 -7.465 6.148 1 98.69 133 PHE B N 1
ATOM 3025 C CA . PHE B 1 133 ? -15.016 -7.508 6.031 1 98.69 133 PHE B CA 1
ATOM 3026 C C . PHE B 1 133 ? -15.672 -7.359 7.398 1 98.69 133 PHE B C 1
ATOM 3028 O O . PHE B 1 133 ? -16.625 -6.594 7.551 1 98.69 133 PHE B O 1
ATOM 3035 N N . VAL B 1 134 ? -15.18 -8.07 8.398 1 98.5 134 VAL B N 1
ATOM 3036 C CA . VAL B 1 134 ? -15.812 -8.016 9.711 1 98.5 134 VAL B CA 1
ATOM 3037 C C . VAL B 1 134 ? -15.602 -6.637 10.328 1 98.5 134 VAL B C 1
ATOM 3039 O O . VAL B 1 134 ? -16.562 -6.004 10.789 1 98.5 134 VAL B O 1
ATOM 3042 N N . PHE B 1 135 ? -14.367 -6.18 10.344 1 98.75 135 PHE B N 1
ATOM 3043 C CA . PHE B 1 135 ? -14.125 -4.84 10.859 1 98.75 135 PHE B CA 1
ATOM 3044 C C . PHE B 1 135 ? -14.828 -3.793 10 1 98.75 135 PHE B C 1
ATOM 3046 O O . PHE B 1 135 ? -15.281 -2.766 10.516 1 98.75 135 PHE B O 1
ATOM 3053 N N . GLY B 1 136 ? -14.914 -4.031 8.703 1 98.69 136 GLY B N 1
ATOM 3054 C CA . GLY B 1 136 ? -15.648 -3.131 7.836 1 98.69 136 GLY B CA 1
ATOM 3055 C C . GLY B 1 136 ? -17.125 -3.023 8.203 1 98.69 136 GLY B C 1
ATOM 3056 O O . GLY B 1 136 ? -17.672 -1.923 8.273 1 98.69 136 GLY B O 1
ATOM 3057 N N . ILE B 1 137 ? -17.734 -4.121 8.453 1 98.69 137 ILE B N 1
ATOM 3058 C CA . ILE B 1 137 ? -19.141 -4.168 8.82 1 98.69 137 ILE B CA 1
ATOM 3059 C C . ILE B 1 137 ? -19.359 -3.443 10.148 1 98.69 137 ILE B C 1
ATOM 3061 O O . ILE B 1 137 ? -20.312 -2.67 10.297 1 98.69 137 ILE B O 1
ATOM 3065 N N . VAL B 1 138 ? -18.484 -3.664 11.086 1 98.62 138 VAL B N 1
ATOM 3066 C CA . VAL B 1 138 ? -18.578 -2.99 12.375 1 98.62 138 VAL B CA 1
ATOM 3067 C C . VAL B 1 138 ? -18.391 -1.486 12.188 1 98.62 138 VAL B C 1
ATOM 3069 O O . VAL B 1 138 ? -19.125 -0.687 12.773 1 98.62 138 VAL B O 1
ATOM 3072 N N . TYR B 1 139 ? -17.438 -1.131 11.391 1 98.44 139 TYR B N 1
ATOM 3073 C CA . TYR B 1 139 ? -17.172 0.277 11.117 1 98.44 139 TYR B CA 1
ATOM 3074 C C . TYR B 1 139 ? -18.422 0.974 10.578 1 98.44 139 TYR B C 1
ATOM 3076 O O . TYR B 1 139 ? -18.828 2.01 11.102 1 98.44 139 TYR B O 1
ATOM 3084 N N . VAL B 1 140 ? -19 0.421 9.516 1 97.75 140 VAL B N 1
ATOM 3085 C CA . VAL B 1 140 ? -20.125 1.097 8.883 1 97.75 140 VAL B CA 1
ATOM 3086 C C . VAL B 1 140 ? -21.312 1.154 9.844 1 97.75 140 VAL B C 1
ATOM 3088 O O . VAL B 1 140 ? -22.094 2.111 9.828 1 97.75 140 VAL B O 1
ATOM 3091 N N . SER B 1 141 ? -21.438 0.155 10.719 1 97.31 141 SER B N 1
ATOM 3092 C CA . SER B 1 141 ? -22.516 0.157 11.711 1 97.31 141 SER B CA 1
ATOM 3093 C C . SER B 1 141 ? -22.312 1.273 12.727 1 97.31 141 SER B C 1
ATOM 3095 O O . SER B 1 141 ? -23.266 1.99 13.055 1 97.31 141 SER B O 1
ATOM 3097 N N . ILE B 1 142 ? -21.109 1.434 13.203 1 96.62 142 ILE B N 1
ATOM 3098 C CA . ILE B 1 142 ? -20.812 2.473 14.188 1 96.62 142 ILE B CA 1
ATOM 3099 C C . ILE B 1 142 ? -21.016 3.85 13.555 1 96.62 142 ILE B C 1
ATOM 3101 O O . ILE B 1 142 ? -21.625 4.73 14.148 1 96.62 142 ILE B O 1
ATOM 3105 N N . VAL B 1 143 ? -20.5 4.016 12.359 1 95.31 143 VAL B N 1
ATOM 3106 C CA . VAL B 1 143 ? -20.594 5.297 11.672 1 95.31 143 VAL B CA 1
ATOM 3107 C C . VAL B 1 143 ? -22.062 5.656 11.438 1 95.31 143 VAL B C 1
ATOM 3109 O O . VAL B 1 143 ? -22.453 6.82 11.562 1 95.31 143 VAL B O 1
ATOM 3112 N N . THR B 1 144 ? -22.844 4.676 11.047 1 93.81 144 THR B N 1
ATOM 3113 C CA . THR B 1 144 ? -24.281 4.891 10.852 1 93.81 144 THR B CA 1
ATOM 3114 C C . THR B 1 144 ? -24.938 5.383 12.141 1 93.81 144 THR B C 1
ATOM 3116 O O . THR B 1 144 ? -25.719 6.328 12.117 1 93.81 144 THR B O 1
ATOM 3119 N N . HIS B 1 145 ? -24.578 4.801 13.234 1 91.56 145 HIS B N 1
ATOM 3120 C CA . HIS B 1 145 ? -25.125 5.191 14.531 1 91.56 145 HIS B CA 1
ATOM 3121 C C . HIS B 1 145 ? -24.703 6.613 14.898 1 91.56 145 HIS B C 1
ATOM 3123 O O . HIS B 1 145 ? -25.531 7.414 15.344 1 91.56 145 HIS B O 1
ATOM 3129 N N . VAL B 1 146 ? -23.469 6.934 14.664 1 90 146 VAL B N 1
ATOM 3130 C CA . VAL B 1 146 ? -22.922 8.25 15.008 1 90 146 VAL B CA 1
ATOM 3131 C C . VAL B 1 146 ? -23.547 9.312 14.102 1 90 146 VAL B C 1
ATOM 3133 O O . VAL B 1 146 ? -23.906 10.391 14.555 1 90 146 VAL B O 1
ATOM 3136 N N . SER B 1 147 ? -23.594 9.023 12.852 1 83.88 147 SER B N 1
ATOM 3137 C CA . SER B 1 147 ? -24.094 9.992 11.883 1 83.88 147 SER B CA 1
ATOM 3138 C C . SER B 1 147 ? -25.562 10.32 12.141 1 83.88 147 SER B C 1
ATOM 3140 O O . SER B 1 147 ? -26.016 11.43 11.859 1 83.88 147 SER B O 1
ATOM 3142 N N . ARG B 1 148 ? -26.312 9.391 12.688 1 83.94 148 ARG B N 1
ATOM 3143 C CA . ARG B 1 148 ? -27.703 9.648 13.055 1 83.94 148 ARG B CA 1
ATOM 3144 C C . ARG B 1 148 ? -27.797 10.789 14.055 1 83.94 148 ARG B C 1
ATOM 3146 O O . ARG B 1 148 ? -28.812 11.508 14.086 1 83.94 148 ARG B O 1
ATOM 3153 N N . CYS B 1 149 ? -26.734 11.008 14.781 1 79.62 149 CYS B N 1
ATOM 3154 C CA . CYS B 1 149 ? -26.734 12.031 15.82 1 79.62 149 CYS B CA 1
ATOM 3155 C C . CYS B 1 149 ? -26.672 13.43 15.211 1 79.62 149 CYS B C 1
ATOM 3157 O O . CYS B 1 149 ? -27.172 14.391 15.797 1 79.62 149 CYS B O 1
ATOM 3159 N N . TYR B 1 150 ? -25.984 13.5 14.062 1 72.06 150 TYR B N 1
ATOM 3160 C CA . TYR B 1 150 ? -25.875 14.859 13.547 1 72.06 150 TYR B CA 1
ATOM 3161 C C . TYR B 1 150 ? -26.578 14.992 12.203 1 72.06 150 TYR B C 1
ATOM 3163 O O . TYR B 1 150 ? -26.75 16.109 11.695 1 72.06 150 TYR B O 1
ATOM 3171 N N . PHE B 1 151 ? -26.922 13.977 11.523 1 63.44 151 PHE B N 1
ATOM 3172 C CA . PHE B 1 151 ? -27.719 14.047 10.305 1 63.44 151 PHE B CA 1
ATOM 3173 C C . PHE B 1 151 ? -29.203 14.148 10.625 1 63.44 151 PHE B C 1
ATOM 3175 O O . PHE B 1 151 ? -29.984 13.273 10.25 1 63.44 151 PHE B O 1
ATOM 3182 N N . THR B 1 152 ? -29.531 14.914 11.531 1 59.44 152 THR B N 1
ATOM 3183 C CA . THR B 1 152 ? -30.922 15.047 11.938 1 59.44 152 THR B CA 1
ATOM 3184 C C . THR B 1 152 ? -31.797 15.508 10.773 1 59.44 152 THR B C 1
ATOM 3186 O O . THR B 1 152 ? -32.969 15.117 10.664 1 59.44 152 THR B O 1
ATOM 3189 N N . GLN B 1 153 ? -31.25 16.281 9.859 1 56.28 153 GLN B N 1
ATOM 3190 C CA . GLN B 1 153 ? -32.125 16.891 8.867 1 56.28 153 GLN B CA 1
ATOM 3191 C C . GLN B 1 153 ? -32.156 16.062 7.578 1 56.28 153 GLN B C 1
ATOM 3193 O O . GLN B 1 153 ? -33.062 16.219 6.762 1 56.28 153 GLN B O 1
ATOM 3198 N N . VAL B 1 154 ? -31.125 15.312 7.367 1 60.31 154 VAL B N 1
ATOM 3199 C CA . VAL B 1 154 ? -31.109 14.516 6.148 1 60.31 154 VAL B CA 1
ATOM 3200 C C . VAL B 1 154 ? -31.344 13.039 6.488 1 60.31 154 VAL B C 1
ATOM 3202 O O . VAL B 1 154 ? -30.406 12.234 6.43 1 60.31 154 VAL B O 1
ATOM 3205 N N . SER B 1 155 ? -32.562 12.734 6.906 1 64.88 155 SER B N 1
ATOM 3206 C CA . SER B 1 155 ? -32.969 11.43 7.41 1 64.88 155 SER B CA 1
ATOM 3207 C C . SER B 1 155 ? -32.719 10.336 6.379 1 64.88 155 SER B C 1
ATOM 3209 O O . SER B 1 155 ? -32.344 9.219 6.727 1 64.88 155 SER B O 1
ATOM 3211 N N . ASN B 1 156 ? -32.656 10.734 5.18 1 83.5 156 ASN B N 1
ATOM 3212 C CA . ASN B 1 156 ? -32.562 9.75 4.109 1 83.5 156 ASN B CA 1
ATOM 3213 C C . ASN B 1 156 ? -31.156 9.125 4.047 1 83.5 156 ASN B C 1
ATOM 3215 O O . ASN B 1 156 ? -31.016 7.93 3.791 1 83.5 156 ASN B O 1
ATOM 3219 N N . LEU B 1 157 ? -30.266 9.812 4.488 1 85.75 157 LEU B N 1
ATOM 3220 C CA . LEU B 1 157 ? -28.906 9.305 4.332 1 85.75 157 LEU B CA 1
ATOM 3221 C C . LEU B 1 157 ? -28.594 8.258 5.395 1 85.75 157 LEU B C 1
ATOM 3223 O O . LEU B 1 157 ? -28.047 7.199 5.086 1 85.75 157 LEU B O 1
ATOM 3227 N N . TRP B 1 158 ? -29.047 8.578 6.594 1 86.88 158 TRP B N 1
ATOM 3228 C CA . TRP B 1 158 ? -28.719 7.605 7.633 1 86.88 158 TRP B CA 1
ATOM 3229 C C . TRP B 1 158 ? -29.531 6.324 7.457 1 86.88 158 TRP B C 1
ATOM 3231 O O . TRP B 1 158 ? -29.047 5.23 7.754 1 86.88 158 TRP B O 1
ATOM 3241 N N . GLN B 1 159 ? -30.766 6.414 6.98 1 91.56 159 GLN B N 1
ATOM 3242 C CA . GLN B 1 159 ? -31.578 5.23 6.699 1 91.56 159 GLN B CA 1
ATOM 3243 C C . GLN B 1 159 ? -30.953 4.383 5.602 1 91.56 159 GLN B C 1
ATOM 3245 O O . GLN B 1 159 ? -30.938 3.152 5.691 1 91.56 159 GLN B O 1
ATOM 3250 N N . PHE B 1 160 ? -30.5 5.082 4.586 1 94.06 160 PHE B N 1
ATOM 3251 C CA . PHE B 1 160 ? -29.812 4.387 3.5 1 94.06 160 PHE B CA 1
ATOM 3252 C C . PHE B 1 160 ? -28.594 3.656 4.02 1 94.06 160 PHE B C 1
ATOM 3254 O O . PHE B 1 160 ? -28.359 2.49 3.686 1 94.06 160 PHE B O 1
ATOM 3261 N N . ARG B 1 161 ? -27.844 4.266 4.926 1 95.25 161 ARG B N 1
ATOM 3262 C CA . ARG B 1 161 ? -26.672 3.658 5.535 1 95.25 161 ARG B CA 1
ATOM 3263 C C . ARG B 1 161 ? -27.047 2.443 6.375 1 95.25 161 ARG B C 1
ATOM 3265 O O . ARG B 1 161 ? -26.328 1.442 6.391 1 95.25 161 ARG B O 1
ATOM 3272 N N . ALA B 1 162 ? -28.141 2.59 7.023 1 95.38 162 ALA B N 1
ATOM 3273 C CA . ALA B 1 162 ? -28.609 1.477 7.844 1 95.38 162 ALA B CA 1
ATOM 3274 C C . ALA B 1 162 ? -28.938 0.26 6.984 1 95.38 162 ALA B C 1
ATOM 3276 O O . ALA B 1 162 ? -28.625 -0.873 7.352 1 95.38 162 ALA B O 1
ATOM 3277 N N . VAL B 1 163 ? -29.578 0.503 5.883 1 97.44 163 VAL B N 1
ATOM 3278 C CA . VAL B 1 163 ? -29.906 -0.575 4.957 1 97.44 163 VAL B CA 1
ATOM 3279 C C . VAL B 1 163 ? -28.625 -1.229 4.453 1 97.44 163 VAL B C 1
ATOM 3281 O O . VAL B 1 163 ? -28.516 -2.459 4.43 1 97.44 163 VAL B O 1
ATOM 3284 N N . LEU B 1 164 ? -27.625 -0.451 4.098 1 98.19 164 LEU B N 1
ATOM 3285 C CA . LEU B 1 164 ? -26.344 -0.968 3.611 1 98.19 164 LEU B CA 1
ATOM 3286 C C . LEU B 1 164 ? -25.656 -1.791 4.688 1 98.19 164 LEU B C 1
ATOM 3288 O O . LEU B 1 164 ? -25.062 -2.83 4.391 1 98.19 164 LEU B O 1
ATOM 3292 N N . ALA B 1 165 ? -25.75 -1.306 5.938 1 98.06 165 ALA B N 1
ATOM 3293 C CA . ALA B 1 165 ? -25.141 -2.039 7.043 1 98.06 165 ALA B CA 1
ATOM 3294 C C . ALA B 1 165 ? -25.781 -3.408 7.219 1 98.06 165 ALA B C 1
ATOM 3296 O O . ALA B 1 165 ? -25.094 -4.402 7.453 1 98.06 165 ALA B O 1
ATOM 3297 N N . VAL B 1 166 ? -27.078 -3.438 7.07 1 98.44 166 VAL B N 1
ATOM 3298 C CA . VAL B 1 166 ? -27.812 -4.688 7.207 1 98.44 166 VAL B CA 1
ATOM 3299 C C . VAL B 1 166 ? -27.438 -5.633 6.066 1 98.44 166 VAL B C 1
ATOM 3301 O O . VAL B 1 166 ? -27.156 -6.809 6.293 1 98.44 166 VAL B O 1
ATOM 3304 N N . ILE B 1 167 ? -27.422 -5.148 4.844 1 98.75 167 ILE B N 1
ATOM 3305 C CA . ILE B 1 167 ? -27.047 -5.941 3.676 1 98.75 167 ILE B CA 1
ATOM 3306 C C . ILE B 1 167 ? -25.641 -6.488 3.852 1 98.75 167 ILE B C 1
ATOM 3308 O O . ILE B 1 167 ? -25.391 -7.664 3.58 1 98.75 167 ILE B O 1
ATOM 3312 N N . SER B 1 168 ? -24.734 -5.691 4.332 1 98.81 168 SER B N 1
ATOM 3313 C CA . SER B 1 168 ? -23.359 -6.109 4.555 1 98.81 168 SER B CA 1
ATOM 3314 C C . SER B 1 168 ? -23.281 -7.211 5.609 1 98.81 168 SER B C 1
ATOM 3316 O O . SER B 1 168 ? -22.516 -8.172 5.461 1 98.81 168 SER B O 1
ATOM 3318 N N . THR B 1 169 ? -24.062 -7.039 6.656 1 98.75 169 THR B N 1
ATOM 3319 C CA . THR B 1 169 ? -24.047 -8.023 7.73 1 98.75 169 THR B CA 1
ATOM 3320 C C . THR B 1 169 ? -24.578 -9.375 7.238 1 98.75 169 THR B C 1
ATOM 3322 O O . THR B 1 169 ? -23.953 -10.414 7.484 1 98.75 169 THR B O 1
ATOM 3325 N N . ILE B 1 170 ? -25.641 -9.352 6.496 1 98.75 170 ILE B N 1
ATOM 3326 C CA . ILE B 1 170 ? -26.234 -10.57 5.973 1 98.75 170 ILE B CA 1
ATOM 3327 C C . ILE B 1 170 ? -25.266 -11.242 4.996 1 98.75 170 ILE B C 1
ATOM 3329 O O . ILE B 1 170 ? -25.031 -12.445 5.082 1 98.75 170 ILE B O 1
ATOM 3333 N N . SER B 1 171 ? -24.719 -10.484 4.105 1 98.81 171 SER B N 1
ATOM 3334 C CA . SER B 1 171 ? -23.766 -11.016 3.141 1 98.81 171 SER B CA 1
ATOM 3335 C C . SER B 1 171 ? -22.5 -11.531 3.832 1 98.81 171 SER B C 1
ATOM 3337 O O . SER B 1 171 ? -21.953 -12.555 3.424 1 98.81 171 SER B O 1
ATOM 3339 N N . GLY B 1 172 ? -22.078 -10.805 4.914 1 98.69 172 GLY B N 1
ATOM 3340 C CA . GLY B 1 172 ? -20.906 -11.227 5.668 1 98.69 172 GLY B CA 1
ATOM 3341 C C . GLY B 1 172 ? -21.094 -12.555 6.375 1 98.69 172 GLY B C 1
ATOM 3342 O O . GLY B 1 172 ? -20.141 -13.305 6.582 1 98.69 172 GLY B O 1
ATOM 3343 N N . LEU B 1 173 ? -22.281 -12.867 6.711 1 98.56 173 LEU B N 1
ATOM 3344 C CA . LEU B 1 173 ? -22.578 -14.141 7.355 1 98.56 173 LEU B CA 1
ATOM 3345 C C . LEU B 1 173 ? -22.734 -15.25 6.316 1 98.56 173 LEU B C 1
ATOM 3347 O O . LEU B 1 173 ? -22.266 -16.375 6.52 1 98.56 173 LEU B O 1
ATOM 3351 N N . LEU B 1 174 ? -23.328 -14.953 5.191 1 98.75 174 LEU B N 1
ATOM 3352 C CA . LEU B 1 174 ? -23.594 -15.945 4.156 1 98.75 174 LEU B CA 1
ATOM 3353 C C . LEU B 1 174 ? -22.297 -16.375 3.469 1 98.75 174 LEU B C 1
ATOM 3355 O O . LEU B 1 174 ? -22.125 -17.547 3.117 1 98.75 174 LEU B O 1
ATOM 3359 N N . LEU B 1 175 ? -21.391 -15.469 3.303 1 98.62 175 LEU B N 1
ATOM 3360 C CA . LEU B 1 175 ? -20.156 -15.719 2.57 1 98.62 175 LEU B CA 1
ATOM 3361 C C . LEU B 1 175 ? -19.391 -16.891 3.184 1 98.62 175 LEU B C 1
ATOM 3363 O O . LEU B 1 175 ? -19.203 -17.922 2.539 1 98.62 175 LEU B O 1
ATOM 3367 N N . PRO B 1 176 ? -19 -16.828 4.504 1 98.12 176 PRO B N 1
ATOM 3368 C CA . PRO B 1 176 ? -18.203 -17.938 5.043 1 98.12 176 PRO B CA 1
ATOM 3369 C C . PRO B 1 176 ? -19.047 -19.188 5.301 1 98.12 176 PRO B C 1
ATOM 3371 O O . PRO B 1 176 ? -18.531 -20.312 5.203 1 98.12 176 PRO B O 1
ATOM 3374 N N . THR B 1 177 ? -20.344 -19.094 5.625 1 98.31 177 THR B N 1
ATOM 3375 C CA . THR B 1 177 ? -21.172 -20.25 5.957 1 98.31 177 THR B CA 1
ATOM 3376 C C . THR B 1 177 ? -21.438 -21.094 4.715 1 98.31 177 THR B C 1
ATOM 3378 O O . THR B 1 177 ? -21.188 -22.297 4.707 1 98.31 177 THR B O 1
ATOM 3381 N N . THR B 1 178 ? -21.844 -20.438 3.652 1 98.62 178 THR B N 1
ATOM 3382 C CA . THR B 1 178 ? -22.141 -21.188 2.436 1 98.62 178 THR B CA 1
ATOM 3383 C C . THR B 1 178 ? -20.859 -21.578 1.713 1 98.62 178 THR B C 1
ATOM 3385 O O . THR B 1 178 ? -20.812 -22.609 1.041 1 98.62 178 THR B O 1
ATOM 3388 N N . GLY B 1 179 ? -19.844 -20.766 1.824 1 97.94 179 GLY B N 1
ATOM 3389 C CA . GLY B 1 179 ? -18.562 -21.109 1.234 1 97.94 179 GLY B CA 1
ATOM 3390 C C . GLY B 1 179 ? -17.953 -22.359 1.839 1 97.94 179 GLY B C 1
ATOM 3391 O O . GLY B 1 179 ? -17.359 -23.172 1.127 1 97.94 179 GLY B O 1
ATOM 3392 N N . THR B 1 180 ? -18.078 -22.484 3.186 1 97.44 180 THR B N 1
ATOM 3393 C CA . THR B 1 180 ? -17.547 -23.656 3.871 1 97.44 180 THR B CA 1
ATOM 3394 C C . THR B 1 180 ? -18.266 -24.922 3.418 1 97.44 180 THR B C 1
ATOM 3396 O O . THR B 1 180 ? -17.641 -25.938 3.139 1 97.44 180 THR B O 1
ATOM 3399 N N . VAL B 1 181 ? -19.531 -24.875 3.293 1 98.19 181 VAL B N 1
ATOM 3400 C CA . VAL B 1 181 ? -20.312 -26.016 2.828 1 98.19 181 VAL B CA 1
ATOM 3401 C C . VAL B 1 181 ? -19.922 -26.359 1.393 1 98.19 181 VAL B C 1
ATOM 3403 O O . VAL B 1 181 ? -19.734 -27.531 1.056 1 98.19 181 VAL B O 1
ATOM 3406 N N . ALA B 1 182 ? -19.797 -25.328 0.555 1 98.12 182 ALA B N 1
ATOM 3407 C CA . ALA B 1 182 ? -19.406 -25.547 -0.835 1 98.12 182 ALA B CA 1
ATOM 3408 C C . ALA B 1 182 ? -18.062 -26.266 -0.92 1 98.12 182 ALA B C 1
ATOM 3410 O O . ALA B 1 182 ? -17.906 -27.219 -1.686 1 98.12 182 ALA B O 1
ATOM 3411 N N . ARG B 1 183 ? -17.125 -25.812 -0.127 1 96.19 183 ARG B N 1
ATOM 3412 C CA . ARG B 1 183 ? -15.781 -26.391 -0.163 1 96.19 183 ARG B CA 1
ATOM 3413 C C . ARG B 1 183 ? -15.797 -27.844 0.294 1 96.19 183 ARG B C 1
ATOM 3415 O O . ARG B 1 183 ? -15.109 -28.688 -0.277 1 96.19 183 ARG B O 1
ATOM 3422 N N . TYR B 1 184 ? -16.562 -28.156 1.294 1 97 184 TYR B N 1
ATOM 3423 C CA . TYR B 1 184 ? -16.641 -29.516 1.822 1 97 184 TYR B CA 1
ATOM 3424 C C . TYR B 1 184 ? -17.25 -30.469 0.797 1 97 184 TYR B C 1
ATOM 3426 O O . TYR B 1 184 ? -16.859 -31.625 0.711 1 97 184 TYR B O 1
ATOM 3434 N N . ARG B 1 185 ? -18.078 -29.953 -0.029 1 97.62 185 ARG B N 1
ATOM 3435 C CA . ARG B 1 185 ? -18.812 -30.797 -0.971 1 97.62 185 ARG B CA 1
ATOM 3436 C C . ARG B 1 185 ? -18.109 -30.844 -2.324 1 97.62 185 ARG B C 1
ATOM 3438 O O . ARG B 1 185 ? -18.422 -31.688 -3.166 1 97.62 185 ARG B O 1
ATOM 3445 N N . TYR B 1 186 ? -17.219 -29.969 -2.498 1 97.12 186 TYR B N 1
ATOM 3446 C CA . TYR B 1 186 ? -16.594 -29.797 -3.799 1 97.12 186 TYR B CA 1
ATOM 3447 C C . TYR B 1 186 ? -15.883 -31.078 -4.227 1 97.12 186 TYR B C 1
ATOM 3449 O O . TYR B 1 186 ? -15.133 -31.672 -3.449 1 97.12 186 TYR B O 1
ATOM 3457 N N . ASP B 1 187 ? -16.094 -31.516 -5.438 1 97.19 187 ASP B N 1
ATOM 3458 C CA . ASP B 1 187 ? -15.523 -32.781 -5.934 1 97.19 187 ASP B CA 1
ATOM 3459 C C . ASP B 1 187 ? -14.664 -32.531 -7.168 1 97.19 187 ASP B C 1
ATOM 3461 O O . ASP B 1 187 ? -14.344 -33.469 -7.906 1 97.19 187 ASP B O 1
ATOM 3465 N N . GLY B 1 188 ? -14.375 -31.25 -7.395 1 94.56 188 GLY B N 1
ATOM 3466 C CA . GLY B 1 188 ? -13.562 -30.922 -8.562 1 94.56 188 GLY B CA 1
ATOM 3467 C C . GLY B 1 188 ? -12.078 -30.938 -8.281 1 94.56 188 GLY B C 1
ATOM 3468 O O . GLY B 1 188 ? -11.648 -31.391 -7.211 1 94.56 188 GLY B O 1
ATOM 3469 N N . MET B 1 189 ? -11.258 -30.516 -9.25 1 93.06 189 MET B N 1
ATOM 3470 C CA . MET B 1 189 ? -9.797 -30.609 -9.148 1 93.06 189 MET B CA 1
ATOM 3471 C C . MET B 1 189 ? -9.18 -29.234 -8.93 1 93.06 189 MET B C 1
ATOM 3473 O O . MET B 1 189 ? -8.039 -29.125 -8.477 1 93.06 189 MET B O 1
ATOM 3477 N N . ASN B 1 190 ? -9.867 -28.219 -9.297 1 94 190 ASN B N 1
ATOM 3478 C CA . ASN B 1 190 ? -9.414 -26.828 -9.156 1 94 190 ASN B CA 1
ATOM 3479 C C . ASN B 1 190 ? -10.453 -25.969 -8.438 1 94 190 ASN B C 1
ATOM 3481 O O . ASN B 1 190 ? -11.477 -25.609 -9.016 1 94 190 ASN B O 1
ATOM 3485 N N . ILE B 1 191 ? -10.156 -25.562 -7.27 1 92.75 191 ILE B N 1
ATOM 3486 C CA . ILE B 1 191 ? -11.125 -24.953 -6.371 1 92.75 191 ILE B CA 1
ATOM 3487 C C . ILE B 1 191 ? -11.477 -23.547 -6.871 1 92.75 191 ILE B C 1
ATOM 3489 O O . ILE B 1 191 ? -12.406 -22.922 -6.363 1 92.75 191 ILE B O 1
ATOM 3493 N N . ARG B 1 192 ? -10.789 -23.047 -7.875 1 95.06 192 ARG B N 1
ATOM 3494 C CA . ARG B 1 192 ? -11.078 -21.719 -8.422 1 95.06 192 ARG B CA 1
ATOM 3495 C C . ARG B 1 192 ? -12.016 -21.812 -9.617 1 95.06 192 ARG B C 1
ATOM 3497 O O . ARG B 1 192 ? -12.461 -20.797 -10.148 1 95.06 192 ARG B O 1
ATOM 3504 N N . ILE B 1 193 ? -12.258 -23.062 -10.016 1 95.81 193 ILE B N 1
ATOM 3505 C CA . ILE B 1 193 ? -13.133 -23.297 -11.156 1 95.81 193 ILE B CA 1
ATOM 3506 C C . ILE B 1 193 ? -14.32 -24.156 -10.727 1 95.81 193 ILE B C 1
ATOM 3508 O O . ILE B 1 193 ? -14.172 -25.344 -10.445 1 95.81 193 ILE B O 1
ATOM 3512 N N . TRP B 1 194 ? -15.484 -23.516 -10.758 1 96.38 194 TRP B N 1
ATOM 3513 C CA . TRP B 1 194 ? -16.734 -24.188 -10.375 1 96.38 194 TRP B CA 1
ATOM 3514 C C . TRP B 1 194 ? -17.672 -24.281 -11.562 1 96.38 194 TRP B C 1
ATOM 3516 O O . TRP B 1 194 ? -17.812 -23.344 -12.344 1 96.38 194 TRP B O 1
ATOM 3526 N N . THR B 1 195 ? -18.312 -25.453 -11.719 1 95.5 195 THR B N 1
ATOM 3527 C CA . THR B 1 195 ? -19.375 -25.672 -12.695 1 95.5 195 THR B CA 1
ATOM 3528 C C . THR B 1 195 ? -20.625 -26.203 -12.023 1 95.5 195 THR B C 1
ATOM 3530 O O . THR B 1 195 ? -20.562 -26.719 -10.906 1 95.5 195 THR B O 1
ATOM 3533 N N . PRO B 1 196 ? -21.766 -26.062 -12.719 1 96.44 196 PRO B N 1
ATOM 3534 C CA . PRO B 1 196 ? -23.016 -26.531 -12.117 1 96.44 196 PRO B CA 1
ATOM 3535 C C . PRO B 1 196 ? -23 -28.031 -11.812 1 96.44 196 PRO B C 1
ATOM 3537 O O . PRO B 1 196 ? -23.797 -28.516 -11 1 96.44 196 PRO B O 1
ATOM 3540 N N . GLU B 1 197 ? -22.078 -28.812 -12.391 1 96.25 197 GLU B N 1
ATOM 3541 C CA . GLU B 1 197 ? -21.984 -30.25 -12.172 1 96.25 197 GLU B CA 1
ATOM 3542 C C . GLU B 1 197 ? -21.234 -30.562 -10.875 1 96.25 197 GLU B C 1
ATOM 3544 O O . GLU B 1 197 ? -21.297 -31.672 -10.359 1 96.25 197 GLU B O 1
ATOM 3549 N N . ASN B 1 198 ? -20.5 -29.609 -10.344 1 97.12 198 ASN B N 1
ATOM 3550 C CA . ASN B 1 198 ? -19.781 -29.812 -9.086 1 97.12 198 ASN B CA 1
ATOM 3551 C C . ASN B 1 198 ? -20.734 -29.891 -7.906 1 97.12 198 ASN B C 1
ATOM 3553 O O . ASN B 1 198 ? -21.719 -29.141 -7.836 1 97.12 198 ASN B O 1
ATOM 3557 N N . GLN B 1 199 ? -20.438 -30.812 -7.082 1 97.62 199 GLN B N 1
ATOM 3558 C CA . GLN B 1 199 ? -21.203 -30.844 -5.836 1 97.62 199 GLN B CA 1
ATOM 3559 C C . GLN B 1 199 ? -20.969 -29.594 -5.012 1 97.62 199 GLN B C 1
ATOM 3561 O O . GLN B 1 199 ? -19.828 -29.125 -4.871 1 97.62 199 GLN B O 1
ATOM 3566 N N . GLY B 1 200 ? -22.047 -28.969 -4.512 1 97.75 200 GLY B N 1
ATOM 3567 C CA . GLY B 1 200 ? -21.953 -27.766 -3.705 1 97.75 200 GLY B CA 1
ATOM 3568 C C . GLY B 1 200 ? -22.016 -26.484 -4.527 1 97.75 200 GLY B C 1
ATOM 3569 O O . GLY B 1 200 ? -21.844 -25.391 -3.994 1 97.75 200 GLY B O 1
ATOM 3570 N N . TYR B 1 201 ? -22.25 -26.641 -5.801 1 97.94 201 TYR B N 1
ATOM 3571 C CA . TYR B 1 201 ? -22.234 -25.516 -6.719 1 97.94 201 TYR B CA 1
ATOM 3572 C C . TYR B 1 201 ? -23.203 -24.422 -6.262 1 97.94 201 TYR B C 1
ATOM 3574 O O . TYR B 1 201 ? -22.875 -23.234 -6.285 1 97.94 201 TYR B O 1
ATOM 3582 N N . GLY B 1 202 ? -24.406 -24.812 -5.871 1 98.25 202 GLY B N 1
ATOM 3583 C CA . GLY B 1 202 ? -25.359 -23.844 -5.387 1 98.25 202 GLY B CA 1
ATOM 3584 C C . GLY B 1 202 ? -24.859 -23.031 -4.211 1 98.25 202 GLY B C 1
ATOM 3585 O O . GLY B 1 202 ? -25.031 -21.812 -4.16 1 98.25 202 GLY B O 1
ATOM 3586 N N . PHE B 1 203 ? -24.219 -23.672 -3.275 1 98.56 203 PHE B N 1
ATOM 3587 C CA . PHE B 1 203 ? -23.641 -23 -2.119 1 98.56 203 PHE B CA 1
ATOM 3588 C C . PHE B 1 203 ? -22.516 -22.062 -2.545 1 98.56 203 PHE B C 1
ATOM 3590 O O . PHE B 1 203 ? -22.359 -20.969 -1.992 1 98.56 203 PHE B O 1
ATOM 3597 N N . HIS B 1 204 ? -21.719 -22.516 -3.512 1 98.44 204 HIS B N 1
ATOM 3598 C CA . HIS B 1 204 ? -20.641 -21.688 -4.047 1 98.44 204 HIS B CA 1
ATOM 3599 C C . HIS B 1 204 ? -21.188 -20.391 -4.652 1 98.44 204 HIS B C 1
ATOM 3601 O O . HIS B 1 204 ? -20.656 -19.312 -4.414 1 98.44 204 HIS B O 1
ATOM 3607 N N . VAL B 1 205 ? -22.281 -20.516 -5.395 1 98.56 205 VAL B N 1
ATOM 3608 C CA . VAL B 1 205 ? -22.891 -19.359 -6.055 1 98.56 205 VAL B CA 1
ATOM 3609 C C . VAL B 1 205 ? -23.375 -18.359 -5.008 1 98.56 205 VAL B C 1
ATOM 3611 O O . VAL B 1 205 ? -23.125 -17.156 -5.113 1 98.56 205 VAL B O 1
ATOM 3614 N N . VAL B 1 206 ? -24.016 -18.875 -4.016 1 98.69 206 VAL B N 1
ATOM 3615 C CA . VAL B 1 206 ? -24.516 -18 -2.953 1 98.69 206 VAL B CA 1
ATOM 3616 C C . VAL B 1 206 ? -23.344 -17.312 -2.25 1 98.69 206 VAL B C 1
ATOM 3618 O O . VAL B 1 206 ? -23.391 -16.109 -1.981 1 98.69 206 VAL B O 1
ATOM 3621 N N . SER B 1 207 ? -22.344 -18.047 -1.996 1 98.69 207 SER B N 1
ATOM 3622 C CA . SER B 1 207 ? -21.172 -17.516 -1.292 1 98.69 207 SER B CA 1
ATOM 3623 C C . SER B 1 207 ? -20.469 -16.453 -2.123 1 98.69 207 SER B C 1
ATOM 3625 O O . SER B 1 207 ? -20.203 -15.352 -1.64 1 98.69 207 SER B O 1
ATOM 3627 N N . SER B 1 208 ? -20.172 -16.781 -3.344 1 98.5 208 SER B N 1
ATOM 3628 C CA . SER B 1 208 ? -19.469 -15.836 -4.199 1 98.5 208 SER B CA 1
ATOM 3629 C C . SER B 1 208 ? -20.297 -14.578 -4.457 1 98.5 208 SER B C 1
ATOM 3631 O O . SER B 1 208 ? -19.766 -13.461 -4.426 1 98.5 208 SER B O 1
ATOM 3633 N N . LEU B 1 209 ? -21.578 -14.734 -4.672 1 98.5 209 LEU B N 1
ATOM 3634 C CA . LEU B 1 209 ? -22.469 -13.586 -4.844 1 98.5 209 LEU B CA 1
ATOM 3635 C C . LEU B 1 209 ? -22.484 -12.727 -3.582 1 98.5 209 LEU B C 1
ATOM 3637 O O . LEU B 1 209 ? -22.531 -11.5 -3.662 1 98.5 209 LEU B O 1
ATOM 3641 N N . SER B 1 210 ? -22.484 -13.375 -2.447 1 98.75 210 SER B N 1
ATOM 3642 C CA . SER B 1 210 ? -22.453 -12.656 -1.179 1 98.75 210 SER B CA 1
ATOM 3643 C C . SER B 1 210 ? -21.188 -11.82 -1.047 1 98.75 210 SER B C 1
ATOM 3645 O O . SER B 1 210 ? -21.219 -10.719 -0.495 1 98.75 210 SER B O 1
ATOM 3647 N N . GLU B 1 211 ? -20.094 -12.344 -1.471 1 98.69 211 GLU B N 1
ATOM 3648 C CA . GLU B 1 211 ? -18.859 -11.578 -1.456 1 98.69 211 GLU B CA 1
ATOM 3649 C C . GLU B 1 211 ? -18.984 -10.305 -2.293 1 98.69 211 GLU B C 1
ATOM 3651 O O . GLU B 1 211 ? -18.578 -9.227 -1.858 1 98.69 211 GLU B O 1
ATOM 3656 N N . TRP B 1 212 ? -19.531 -10.422 -3.469 1 98.69 212 TRP B N 1
ATOM 3657 C CA . TRP B 1 212 ? -19.703 -9.289 -4.363 1 98.69 212 TRP B CA 1
ATOM 3658 C C . TRP B 1 212 ? -20.672 -8.273 -3.773 1 98.69 212 TRP B C 1
ATOM 3660 O O . TRP B 1 212 ? -20.422 -7.062 -3.824 1 98.69 212 TRP B O 1
ATOM 3670 N N . ILE B 1 213 ? -21.719 -8.766 -3.244 1 98.69 213 ILE B N 1
ATOM 3671 C CA . ILE B 1 213 ? -22.719 -7.895 -2.641 1 98.69 213 ILE B CA 1
ATOM 3672 C C . ILE B 1 213 ? -22.125 -7.18 -1.433 1 98.69 213 ILE B C 1
ATOM 3674 O O . ILE B 1 213 ? -22.344 -5.98 -1.242 1 98.69 213 ILE B O 1
ATOM 3678 N N . LEU B 1 214 ? -21.406 -7.93 -0.616 1 98.75 214 LEU B N 1
ATOM 3679 C CA . LEU B 1 214 ? -20.734 -7.352 0.544 1 98.75 214 LEU B CA 1
ATOM 3680 C C . LEU B 1 214 ? -19.797 -6.234 0.124 1 98.75 214 LEU B C 1
ATOM 3682 O O . LEU B 1 214 ? -19.828 -5.137 0.681 1 98.75 214 LEU B O 1
ATOM 3686 N N . THR B 1 215 ? -18.969 -6.492 -0.879 1 98.69 215 THR B N 1
ATOM 3687 C CA . THR B 1 215 ? -18.016 -5.508 -1.388 1 98.69 215 THR B CA 1
ATOM 3688 C C . THR B 1 215 ? -18.75 -4.285 -1.936 1 98.69 215 THR B C 1
ATOM 3690 O O . THR B 1 215 ? -18.406 -3.15 -1.603 1 98.69 215 THR B O 1
ATOM 3693 N N . ALA B 1 216 ? -19.781 -4.5 -2.709 1 98.56 216 ALA B N 1
ATOM 3694 C CA . ALA B 1 216 ? -20.547 -3.408 -3.307 1 98.56 216 ALA B CA 1
ATOM 3695 C C . ALA B 1 216 ? -21.234 -2.562 -2.234 1 98.56 216 ALA B C 1
ATOM 3697 O O . ALA B 1 216 ? -21.266 -1.335 -2.336 1 98.56 216 ALA B O 1
ATOM 3698 N N . SER B 1 217 ? -21.781 -3.23 -1.262 1 98.44 217 SER B N 1
ATOM 3699 C CA . SER B 1 217 ? -22.469 -2.521 -0.187 1 98.44 217 SER B CA 1
ATOM 3700 C C . SER B 1 217 ? -21.5 -1.656 0.612 1 98.44 217 SER B C 1
ATOM 3702 O O . SER B 1 217 ? -21.812 -0.507 0.937 1 98.44 217 SER B O 1
ATOM 3704 N N . LEU B 1 218 ? -20.359 -2.154 0.922 1 98.19 218 LEU B N 1
ATOM 3705 C CA . LEU B 1 218 ? -19.344 -1.386 1.647 1 98.19 218 LEU B CA 1
ATOM 3706 C C . LEU B 1 218 ? -18.859 -0.215 0.808 1 98.19 218 LEU B C 1
ATOM 3708 O O . LEU B 1 218 ? -18.625 0.876 1.333 1 98.19 218 LEU B O 1
ATOM 3712 N N . LEU B 1 219 ? -18.719 -0.431 -0.504 1 98.12 219 LEU B N 1
ATOM 3713 C CA . LEU B 1 219 ? -18.281 0.641 -1.394 1 98.12 219 LEU B CA 1
ATOM 3714 C C . LEU B 1 219 ? -19.344 1.741 -1.472 1 98.12 219 LEU B C 1
ATOM 3716 O O . LEU B 1 219 ? -19 2.928 -1.441 1 98.12 219 LEU B O 1
ATOM 3720 N N . MET B 1 220 ? -20.562 1.305 -1.596 1 96.75 220 MET B N 1
ATOM 3721 C CA . MET B 1 220 ? -21.656 2.283 -1.619 1 96.75 220 MET B CA 1
ATOM 3722 C C . MET B 1 220 ? -21.672 3.107 -0.337 1 96.75 220 MET B C 1
ATOM 3724 O O . MET B 1 220 ? -21.891 4.32 -0.376 1 96.75 220 MET B O 1
ATOM 3728 N N . PHE B 1 221 ? -21.484 2.438 0.734 1 95.94 221 PHE B N 1
ATOM 3729 C CA . PHE B 1 221 ? -21.391 3.15 2.004 1 95.94 221 PHE B CA 1
ATOM 3730 C C . PHE B 1 221 ? -20.266 4.18 1.971 1 95.94 221 PHE B C 1
ATOM 3732 O O . PHE B 1 221 ? -20.453 5.316 2.412 1 95.94 221 PHE B O 1
ATOM 3739 N N . TYR B 1 222 ? -19.125 3.754 1.483 1 93.75 222 TYR B N 1
ATOM 3740 C CA . TYR B 1 222 ? -17.969 4.637 1.403 1 93.75 222 TYR B CA 1
ATOM 3741 C C . TYR B 1 222 ? -18.297 5.879 0.577 1 93.75 222 TYR B C 1
ATOM 3743 O O . TYR B 1 222 ? -17.859 6.98 0.909 1 93.75 222 TYR B O 1
ATOM 3751 N N . VAL B 1 223 ? -19.062 5.762 -0.435 1 92.56 223 VAL B N 1
ATOM 3752 C CA . VAL B 1 223 ? -19.453 6.883 -1.28 1 92.56 223 VAL B CA 1
ATOM 3753 C C . VAL B 1 223 ? -20.328 7.852 -0.481 1 92.56 223 VAL B C 1
ATOM 3755 O O . VAL B 1 223 ? -20.25 9.07 -0.664 1 92.56 223 VAL B O 1
ATOM 3758 N N . THR B 1 224 ? -21.094 7.387 0.418 1 90.88 224 THR B N 1
ATOM 3759 C CA . THR B 1 224 ? -21.953 8.258 1.22 1 90.88 224 THR B CA 1
ATOM 3760 C C . THR B 1 224 ? -21.109 9.156 2.121 1 90.88 224 THR B C 1
ATOM 3762 O O . THR B 1 224 ? -21.578 10.195 2.582 1 90.88 224 THR B O 1
ATOM 3765 N N . MET B 1 225 ? -19.938 8.727 2.389 1 88.75 225 MET B N 1
ATOM 3766 C CA . MET B 1 225 ? -19.078 9.516 3.256 1 88.75 225 MET B CA 1
ATOM 3767 C C . MET B 1 225 ? -18.609 10.789 2.547 1 88.75 225 MET B C 1
ATOM 3769 O O . MET B 1 225 ? -18.172 11.734 3.191 1 88.75 225 MET B O 1
ATOM 3773 N N . THR B 1 226 ? -18.703 10.789 1.226 1 86.44 226 THR B N 1
ATOM 3774 C CA . THR B 1 226 ? -18.344 11.969 0.441 1 86.44 226 THR B CA 1
ATOM 3775 C C . THR B 1 226 ? -19.219 13.156 0.822 1 86.44 226 THR B C 1
ATOM 3777 O O . THR B 1 226 ? -18.781 14.305 0.768 1 86.44 226 THR B O 1
ATOM 3780 N N . PHE B 1 227 ? -20.406 12.891 1.242 1 82.44 227 PHE B N 1
ATOM 3781 C CA . PHE B 1 227 ? -21.359 13.961 1.549 1 82.44 227 PHE B CA 1
ATOM 3782 C C . PHE B 1 227 ? -20.938 14.711 2.807 1 82.44 227 PHE B C 1
ATOM 3784 O O . PHE B 1 227 ? -21.141 15.922 2.91 1 82.44 227 PHE B O 1
ATOM 3791 N N . GLU B 1 228 ? -20.359 14.07 3.703 1 79.75 228 GLU B N 1
ATOM 3792 C CA . GLU B 1 228 ? -19.875 14.727 4.91 1 79.75 228 GLU B CA 1
ATOM 3793 C C . GLU B 1 228 ? -18.531 15.406 4.668 1 79.75 228 GLU B C 1
ATOM 3795 O O . GLU B 1 228 ? -18.266 16.484 5.211 1 79.75 228 GLU B O 1
ATOM 3800 N N . LEU B 1 229 ? -17.766 14.781 3.846 1 78.25 229 LEU B N 1
ATOM 3801 C CA . LEU B 1 229 ? -16.375 15.234 3.705 1 78.25 229 LEU B CA 1
ATOM 3802 C C . LEU B 1 229 ? -16.281 16.359 2.68 1 78.25 229 LEU B C 1
ATOM 3804 O O . LEU B 1 229 ? -15.25 17.031 2.594 1 78.25 229 LEU B O 1
ATOM 3808 N N . LYS B 1 230 ? -17.312 16.609 1.938 1 76.88 230 LYS B N 1
ATOM 3809 C CA . LYS B 1 230 ? -17.328 17.656 0.931 1 76.88 230 LYS B CA 1
ATOM 3810 C C . LYS B 1 230 ? -17.188 19.031 1.576 1 76.88 230 LYS B C 1
ATOM 3812 O O . LYS B 1 230 ? -16.641 19.969 0.965 1 76.88 230 LYS B O 1
ATOM 3817 N N . ASP B 1 231 ? -17.578 19.109 2.777 1 72.5 231 ASP B N 1
ATOM 3818 C CA . ASP B 1 231 ? -17.609 20.406 3.449 1 72.5 231 ASP B CA 1
ATOM 3819 C C . ASP B 1 231 ? -16.312 20.656 4.227 1 72.5 231 ASP B C 1
ATOM 3821 O O . ASP B 1 231 ? -16.156 21.703 4.855 1 72.5 231 ASP B O 1
ATOM 3825 N N . TYR B 1 232 ? -15.43 19.672 4.086 1 70.19 232 TYR B N 1
ATOM 3826 C CA . TYR B 1 232 ? -14.234 19.781 4.918 1 70.19 232 TYR B CA 1
ATOM 3827 C C . TYR B 1 232 ? -12.969 19.797 4.066 1 70.19 232 TYR B C 1
ATOM 3829 O O . TYR B 1 232 ? -12.922 19.141 3.02 1 70.19 232 TYR B O 1
ATOM 3837 N N . THR B 1 233 ? -12.141 20.734 4.332 1 67.62 233 THR B N 1
ATOM 3838 C CA . THR B 1 233 ? -10.828 20.797 3.699 1 67.62 233 THR B CA 1
ATOM 3839 C C . THR B 1 233 ? -9.719 20.656 4.738 1 67.62 233 THR B C 1
ATOM 3841 O O . THR B 1 233 ? -9.93 20.953 5.918 1 67.62 233 THR B O 1
ATOM 3844 N N . ILE B 1 234 ? -8.742 19.844 4.23 1 60.34 234 ILE B N 1
ATOM 3845 C CA . ILE B 1 234 ? -7.574 19.781 5.105 1 60.34 234 ILE B CA 1
ATOM 3846 C C . ILE B 1 234 ? -6.871 21.141 5.113 1 60.34 234 ILE B C 1
ATOM 3848 O O . ILE B 1 234 ? -6.504 21.672 4.059 1 60.34 234 ILE B O 1
ATOM 3852 N N . VAL B 1 235 ? -7.133 21.984 5.902 1 54.44 235 VAL B N 1
ATOM 3853 C CA . VAL B 1 235 ? -6.477 23.281 5.906 1 54.44 235 VAL B CA 1
ATOM 3854 C C . VAL B 1 235 ? -4.973 23.109 6.094 1 54.44 235 VAL B C 1
ATOM 3856 O O . VAL B 1 235 ? -4.172 23.719 5.391 1 54.44 235 VAL B O 1
ATOM 3859 N N . ALA B 1 236 ? -4.332 22.906 7.082 1 52.38 236 ALA B N 1
ATOM 3860 C CA . ALA B 1 236 ? -2.875 22.984 7.191 1 52.38 236 ALA B CA 1
ATOM 3861 C C . ALA B 1 236 ? -2.324 21.781 7.949 1 52.38 236 ALA B C 1
ATOM 3863 O O . ALA B 1 236 ? -2.971 21.266 8.867 1 52.38 236 ALA B O 1
ATOM 3864 N N . VAL B 1 237 ? -1.572 20.906 7.09 1 53.66 237 VAL B N 1
ATOM 3865 C CA . VAL B 1 237 ? -0.607 20.156 7.879 1 53.66 237 VAL B CA 1
ATOM 3866 C C . VAL B 1 237 ? 0.453 21.094 8.445 1 53.66 237 VAL B C 1
ATOM 3868 O O . VAL B 1 237 ? 1.24 21.672 7.691 1 53.66 237 VAL B O 1
ATOM 3871 N N . LYS B 1 238 ? 0.154 21.734 9.516 1 54.06 238 LYS B N 1
ATOM 3872 C CA . LYS B 1 238 ? 1.124 22.641 10.133 1 54.06 238 LYS B CA 1
ATOM 3873 C C . LYS B 1 238 ? 2.209 21.859 10.867 1 54.06 238 LYS B C 1
ATOM 3875 O O . LYS B 1 238 ? 1.911 20.922 11.602 1 54.06 238 LYS B O 1
ATOM 3880 N N . VAL B 1 239 ? 3.414 22.047 10.242 1 53.03 239 VAL B N 1
ATOM 3881 C CA . VAL B 1 239 ? 4.57 21.516 10.961 1 53.03 239 VAL B CA 1
ATOM 3882 C C . VAL B 1 239 ? 5.184 22.609 11.828 1 53.03 239 VAL B C 1
ATOM 3884 O O . VAL B 1 239 ? 5.352 23.75 11.383 1 53.03 239 VAL B O 1
ATOM 3887 N N . GLN B 1 240 ? 5.027 22.578 13.109 1 54.78 240 GLN B N 1
ATOM 3888 C CA . GLN B 1 240 ? 5.535 23.594 14.031 1 54.78 240 GLN B CA 1
ATOM 3889 C C . GLN B 1 240 ? 6.895 23.188 14.602 1 54.78 240 GLN B C 1
ATOM 3891 O O . GLN B 1 240 ? 7.113 22.016 14.922 1 54.78 240 GLN B O 1
ATOM 3896 N N . HIS B 1 241 ? 7.863 24.188 14.367 1 57.66 241 HIS B N 1
ATOM 3897 C CA . HIS B 1 241 ? 9.164 23.984 15 1 57.66 241 HIS B CA 1
ATOM 3898 C C . HIS B 1 241 ? 9.047 24.016 16.516 1 57.66 241 HIS B C 1
ATOM 3900 O O . HIS B 1 241 ? 8.367 24.875 17.078 1 57.66 241 HIS B O 1
ATOM 3906 N N . ARG B 1 242 ? 9.445 23.125 17.219 1 52.38 242 ARG B N 1
ATOM 3907 C CA . ARG B 1 242 ? 9.328 22.984 18.672 1 52.38 242 ARG B CA 1
ATOM 3908 C C . ARG B 1 242 ? 9.844 24.234 19.375 1 52.38 242 ARG B C 1
ATOM 3910 O O . ARG B 1 242 ? 9.32 24.609 20.422 1 52.38 242 ARG B O 1
ATOM 3917 N N . TRP B 1 243 ? 11.031 24.781 19.016 1 45.44 243 TRP B N 1
ATOM 3918 C CA . TRP B 1 243 ? 11.664 25.812 19.828 1 45.44 243 TRP B CA 1
ATOM 3919 C C . TRP B 1 243 ? 11.125 27.188 19.484 1 45.44 243 TRP B C 1
ATOM 3921 O O . TRP B 1 243 ? 11.594 28.203 20.016 1 45.44 243 TRP B O 1
ATOM 3931 N N . SER B 1 244 ? 10.328 27.438 18.531 1 45.31 244 SER B N 1
ATOM 3932 C CA . SER B 1 244 ? 9.961 28.844 18.312 1 45.31 244 SER B CA 1
ATOM 3933 C C . SER B 1 244 ? 8.961 29.328 19.344 1 45.31 244 SER B C 1
ATOM 3935 O O . SER B 1 244 ? 7.859 28.766 19.453 1 45.31 244 SER B O 1
ATOM 3937 N N . ARG B 1 245 ? 9.359 29.781 20.531 1 42.69 245 ARG B N 1
ATOM 3938 C CA . ARG B 1 245 ? 8.648 30.484 21.594 1 42.69 245 ARG B CA 1
ATOM 3939 C C . ARG B 1 245 ? 7.648 31.484 21.031 1 42.69 245 ARG B C 1
ATOM 3941 O O . ARG B 1 245 ? 6.801 32 21.75 1 42.69 245 ARG B O 1
ATOM 3948 N N . THR B 1 246 ? 8.047 32.594 20.125 1 40.16 246 THR B N 1
ATOM 3949 C CA . THR B 1 246 ? 7.184 33.75 19.844 1 40.16 246 THR B CA 1
ATOM 3950 C C . THR B 1 246 ? 5.918 33.312 19.109 1 40.16 246 THR B C 1
ATOM 3952 O O . THR B 1 246 ? 5.988 32.531 18.156 1 40.16 246 THR B O 1
ATOM 3955 N N . GLN B 1 247 ? 4.707 33.406 19.766 1 38.66 247 GLN B N 1
ATOM 3956 C CA . GLN B 1 247 ? 3.285 33.219 19.5 1 38.66 247 GLN B CA 1
ATOM 3957 C C . GLN B 1 247 ? 2.965 33.438 18.031 1 38.66 247 GLN B C 1
ATOM 3959 O O . GLN B 1 247 ? 1.997 32.906 17.5 1 38.66 247 GLN B O 1
ATOM 3964 N N . ASP B 1 248 ? 3.309 34.688 17.406 1 36.34 248 ASP B N 1
ATOM 3965 C CA . ASP B 1 248 ? 2.891 35.188 16.109 1 36.34 248 ASP B CA 1
ATOM 3966 C C . ASP B 1 248 ? 3.262 34.219 14.992 1 36.34 248 ASP B C 1
ATOM 3968 O O . ASP B 1 248 ? 3.186 34.562 13.812 1 36.34 248 ASP B O 1
ATOM 3972 N N . ASP B 1 249 ? 4.18 33.344 15.148 1 36.88 249 ASP B N 1
ATOM 3973 C CA . ASP B 1 249 ? 4.98 32.688 14.109 1 36.88 249 ASP B CA 1
ATOM 3974 C C . ASP B 1 249 ? 4.098 31.906 13.141 1 36.88 249 ASP B C 1
ATOM 3976 O O . ASP B 1 249 ? 2.965 31.562 13.469 1 36.88 249 ASP B O 1
ATOM 3980 N N . CYS B 1 250 ? 4.859 31.281 11.867 1 34.34 250 CYS B N 1
ATOM 3981 C CA . CYS B 1 250 ? 4.566 30.984 10.469 1 34.34 250 CYS B CA 1
ATOM 3982 C C . CYS B 1 250 ? 3.678 29.75 10.352 1 34.34 250 CYS B C 1
ATOM 3984 O O . CYS B 1 250 ? 4.164 28.625 10.422 1 34.34 250 CYS B O 1
ATOM 3986 N N . GLU B 1 251 ? 2.609 29.891 10.875 1 36.59 251 GLU B N 1
ATOM 3987 C CA . GLU B 1 251 ? 1.54 28.969 10.5 1 36.59 251 GLU B CA 1
ATOM 3988 C C . GLU B 1 251 ? 1.464 28.812 8.984 1 36.59 251 GLU B C 1
ATOM 3990 O O . GLU B 1 251 ? 1.352 29.797 8.25 1 36.59 251 GLU B O 1
ATOM 3995 N N . VAL B 1 252 ? 2.322 28.078 8.445 1 34.59 252 VAL B N 1
ATOM 3996 C CA . VAL B 1 252 ? 2.123 27.906 7.008 1 34.59 252 VAL B CA 1
ATOM 3997 C C . VAL B 1 252 ? 0.931 26.984 6.762 1 34.59 252 VAL B C 1
ATOM 3999 O O . VAL B 1 252 ? 0.883 25.859 7.281 1 34.59 252 VAL B O 1
ATOM 4002 N N . VAL B 1 253 ? -0.265 27.562 6.535 1 33.12 253 VAL B N 1
ATOM 4003 C CA . VAL B 1 253 ? -1.492 26.922 6.094 1 33.12 253 VAL B CA 1
ATOM 4004 C C . VAL B 1 253 ? -1.308 26.375 4.676 1 33.12 253 VAL B C 1
ATOM 4006 O O . VAL B 1 253 ? -0.983 27.125 3.754 1 33.12 253 VAL B O 1
ATOM 4009 N N . LEU B 1 254 ? -0.812 25.25 4.551 1 30.64 254 LEU B N 1
ATOM 4010 C CA . LEU B 1 254 ? -0.688 24.734 3.199 1 30.64 254 LEU B CA 1
ATOM 4011 C C . LEU B 1 254 ? -2.062 24.484 2.582 1 30.64 254 LEU B C 1
ATOM 4013 O O . LEU B 1 254 ? -2.889 23.781 3.154 1 30.64 254 LEU B O 1
ATOM 4017 N N . SER B 1 255 ? -2.586 25.594 1.976 1 30.48 255 SER B N 1
ATOM 4018 C CA . SER B 1 255 ? -3.76 25.469 1.121 1 30.48 255 SER B CA 1
ATOM 4019 C C . SER B 1 255 ? -3.508 24.484 -0.016 1 30.48 255 SER B C 1
ATOM 4021 O O . SER B 1 255 ? -2.379 24.359 -0.496 1 30.48 255 SER B O 1
#

Sequence (510 aa):
MSCRTDKRGLHYIPIAACLLIISACVISYSISATYGHSSLLFPYISDTAALKPERCFFGQLMNMAAALSGFCMYCWHKQAVQRLALTNRQRGLNFCRAALWFGLGSSFGGSVVANFQETGVWTVHMLGAVSLFVFGIVYVSIVTHVSRCYFTQVSNLWQFRAVLAVISTISGLLLPTTGTVARYRYDGMNIRIWTPENQGYGFHVVSSLSEWILTASLLMFYVTMTFELKDYTIVAVKVQHRWSRTQDDCEVVLSMSCRTDKRGLHYIPIAACLLIISACVISYSISATYGHSSLLFPYISDTAALKPERCFFGQLMNMAAALSGFCMYCWHKQAVQRLALTNRQRGLNFCRAALWFGLGSSFGGSVVANFQETGVWTVHMLGAVSLFVFGIVYVSIVTHVSRCYFTQVSNLWQFRAVLAVISTISGLLLPTTGTVARYRYDGMNIRIWTPENQGYGFHVVSSLSEWILTASLLMFYVTMTFELKDYTIVAVKVQHRWSRTQDDCEVVLS

Organism: Fasciola hepatica (NCBI:txid6192)

Solvent-accessible surface area (backbone atoms only — not comparable to full-atom values): 24506 Å² total; per-residue (Å²): 129,80,77,70,64,81,69,66,34,50,25,56,41,37,50,50,23,45,51,29,43,53,47,19,53,51,51,8,38,53,46,19,46,75,71,60,61,20,26,81,69,60,40,41,71,64,43,22,30,40,47,77,57,21,21,27,54,21,16,44,30,27,37,54,18,17,53,37,42,31,50,39,38,49,52,49,37,55,51,48,48,54,55,32,61,73,68,72,42,68,74,53,47,59,50,38,52,51,27,37,53,25,33,41,44,11,21,49,11,36,30,36,36,32,32,22,25,64,73,49,42,46,70,60,14,50,52,11,47,47,30,24,50,55,26,35,45,51,18,48,45,43,47,33,58,52,45,48,71,72,38,67,84,51,54,65,56,42,54,52,39,47,50,36,36,50,52,25,48,54,19,60,52,42,21,61,56,30,34,50,52,12,60,73,42,47,73,70,92,45,97,44,54,71,50,88,86,36,45,37,32,72,33,34,42,52,9,20,47,20,48,52,49,26,53,49,32,52,44,53,49,42,50,58,48,26,69,66,27,47,40,22,22,72,40,19,74,24,55,44,61,71,79,67,76,74,85,83,66,82,72,52,61,48,121,128,77,78,69,60,82,70,65,34,50,25,56,42,38,51,51,22,44,50,30,42,53,47,19,54,51,53,7,37,52,47,18,47,74,72,61,61,20,25,82,68,61,39,40,71,63,43,22,30,39,46,78,56,21,21,27,54,22,17,44,30,27,38,53,18,18,54,38,43,30,51,38,39,48,51,50,38,54,52,48,50,54,54,31,61,73,66,71,41,68,75,53,46,58,49,39,52,49,27,37,53,26,32,41,43,11,21,50,11,37,29,37,35,32,31,20,24,64,74,49,43,47,72,58,13,50,53,11,48,46,30,26,51,53,27,37,44,51,18,50,44,42,48,34,59,52,44,47,71,70,39,67,84,50,55,65,55,41,53,52,41,46,51,36,37,50,52,24,49,53,20,60,53,41,23,61,56,30,34,50,52,13,60,72,42,46,72,72,92,46,97,44,52,71,48,87,85,36,44,37,34,68,34,34,40,54,10,20,47,18,48,53,48,24,52,50,32,52,43,54,49,42,50,57,49,26,71,66,28,47,41,21,23,71,38,18,75,27,60,45,61,72,80,67,76,70,84,88,61,82,72,52,63,49,116

InterPro domains:
  IPR019402 CWH43-like, N-terminal domain [PF10277] (11-231)
  IPR050911 DRAM/TMEM150 Autophagy Modulator [PTHR21324] (12-242)

Secondary structure (DSSP, 8-state):
---------TTHHHHHHHHHHHHHHHHHHHHHHHHTSS-SSS--TTGGGSSTTHHHHHHHHHHHHHHHHHHHHHHHHHHHHHHHHHTT-THHHHHHHHHHHHHHHHHHHHHHHHHS-TTT-HHHHHHHHHIIIIIHHHHHHHHHHHHHHH-SS-HHHHHHHHHHHHHHHHHHHHHHHHHHHHHHH--SS-TT---TTSTTHHHHHHHHHHHHHH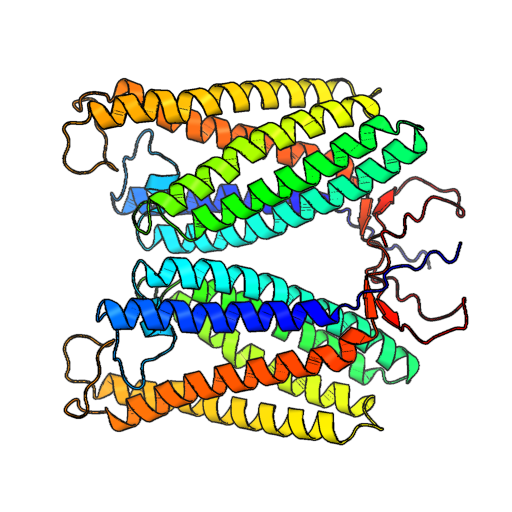HHHHHHHHHHHHHHHTTEEEEEEEEEETT---TTS------/---------TTHHHHHHHHHHHHHHHHHHHHHHHHT-S-SSS--HHHHTSSTTHHHHHHHHHHHHHHHHHHHHHHHHHHHHHHHHHTT-THHHHHHHHHHHHHHHHHHHHHHHHHS-TTT-HHHHHHHHHIIIIIHHHHHHHHHHHHHHH-SS-HHHHHHHHHHHHHHHHHHHHHHHHHHHHHHH--SS-TT---TTSTTHHHHHHHHHHHHHHHHHHHHHHHHHHHHHTTEEEEEEEEEETT---TT-------

Foldseek 3Di:
DPVVVVQFFLLVLLVLLLVLQVCLQVQLQVVCVVVVQFAVPLFASLSSLADPPSLVSSLVSLLVSLVSQLVLLVLLLVLLVVQCVVVVNVVLNVLSVLLNVLSNQLSVLSNQCSVQRCNRDVVSNVVSVCSNQVSLLSNLVSVLVSVCVPCVPVVVLSVLSVVLSVLLVVLVVLQVVLVVVLVVQFDDDRPRYDDPPTGSNVSSNSNSVSNVSNSVSSSVSSSSSSVSRSVDGPFAPFDDDPPPPDPPDDRPGPD/DPVVVVQFFLLVLLVLLLVLQVCLQVQLQVVCVVVVQFAVPLFASLSSLADPPSLVSSLVSLLVSLVSQLVLLVLLLVLLVVQCVVVVNVVLNVLSVLLNVLSNQLSVLSNQCSVQRCNRDVVSNVVSVCSNQVSLLSNLVSVLVSVVVPVVPVVPLSVLSVVLSVLLVVLVVLQVVLVVVLVVQFPDDRPRYDDPPTGSNVSSNSNSVSNVSNSVSSSVSSSSSSVSRSVDGPFDPFDDDPPPPDPVDDRPRPD

Radius of gyration: 25.02 Å; Cα contacts (8 Å, |Δi|>4): 843; chains: 2; bounding box: 64×72×55 Å